Protein AF-A0A6P6JIX2-F1 (afdb_monomer)

Organism: Carassius auratus (NCBI:txid7957)

Sequence (407 aa):
MHRTVLLQDEKIAFQRCQSCCSNYHCPFCGPKVFKPTMNLHVVDNHVCNHLSLAVHHEEFLIVKCNLQCREQAHFHCCYCPNTVIRKVQIVKHLASCKKRQVPPTEPATVEPATISEPVTCEPIVPSASVATSEPVAFKESAVAEGVPLPIKSLLVPKKLRIQKKVQCGHCGITVNKKNLDVHVKRKHAGKICDVMEDRHLPSECIDPVSGIYAVEKSFYRPCSVIHVQKKTSGPHPVVTCEMDECISSVEFAAQSGFQHFECIHLKSLQFCPWPNKIPVVLDEDVLVDMIAPNVFGEQTKATCVATKAAANLAGVPLSVELTIGGPSTKKYISVYESKVSYYSRLGRVIASYDSTRNTWHCPCAKPRGSCLHQNIARWHLFQLHKQLFVSLPVDRHAQCLAQEHAC

Solvent-accessible surface area (backbone atoms only — not comparable to full-atom values): 25929 Å² total; per-residue (Å²): 129,60,92,43,54,37,50,75,83,64,79,87,80,87,61,62,38,85,89,85,48,80,26,35,65,55,94,42,39,30,65,91,79,44,70,63,36,85,52,63,68,60,50,49,56,54,50,49,52,45,62,75,68,33,46,80,53,90,66,33,33,33,26,63,33,43,37,88,91,43,96,65,56,24,33,64,49,90,86,50,94,56,72,32,65,50,72,71,57,41,55,54,44,49,64,55,50,55,63,70,67,56,73,80,81,78,79,81,86,84,89,88,83,92,87,83,86,88,82,89,88,86,86,90,88,86,85,89,83,90,81,89,84,88,86,90,88,85,88,88,86,81,89,87,89,90,86,89,85,87,78,84,86,77,91,67,87,79,73,82,74,80,74,59,66,39,62,38,80,49,72,62,52,74,33,45,57,88,46,41,63,56,47,41,48,73,75,63,54,65,66,92,66,76,68,40,94,96,52,50,42,60,41,43,66,71,32,82,90,74,19,32,28,41,27,32,71,51,96,39,56,76,23,55,64,42,55,33,32,58,25,83,74,68,99,71,60,42,80,50,59,69,48,68,71,49,44,53,47,41,55,49,32,47,77,71,70,40,85,82,64,66,49,72,67,63,53,15,50,81,72,38,60,78,78,82,73,79,83,70,80,85,61,70,68,58,52,55,66,36,36,75,78,63,78,43,54,74,70,54,50,55,52,49,53,54,50,43,52,54,23,57,74,68,74,45,70,47,49,47,79,51,93,70,47,49,59,93,56,42,48,39,27,42,26,59,32,94,65,72,41,97,72,13,74,83,37,34,36,64,26,35,40,32,68,86,75,73,43,79,49,44,87,85,43,57,93,98,49,89,38,71,58,51,52,52,44,45,52,52,42,45,74,78,41,46,74,81,72,52,75,72,88,71,72,81,75,78,78,70,79,82,75,83,85,83,129

Structure (mmCIF, N/CA/C/O backbone):
data_AF-A0A6P6JIX2-F1
#
_entry.id   AF-A0A6P6JIX2-F1
#
loop_
_atom_site.group_PDB
_atom_site.id
_atom_site.type_symbol
_atom_site.label_atom_id
_atom_site.label_alt_id
_atom_site.label_comp_id
_atom_site.label_asym_id
_atom_site.label_entity_id
_atom_site.label_seq_id
_atom_site.pdbx_PDB_ins_code
_atom_site.Cartn_x
_atom_site.Cartn_y
_atom_site.Cartn_z
_atom_site.occupancy
_atom_site.B_iso_or_equiv
_atom_site.auth_seq_id
_atom_site.auth_comp_id
_atom_site.auth_asym_id
_atom_site.auth_atom_id
_atom_site.pdbx_PDB_model_num
ATOM 1 N N . MET A 1 1 ? -2.918 20.803 35.668 1.00 73.12 1 MET A N 1
ATOM 2 C CA . MET A 1 1 ? -3.319 19.961 34.519 1.00 73.12 1 MET A CA 1
ATOM 3 C C . MET A 1 1 ? -2.300 20.155 33.398 1.00 73.12 1 MET A C 1
ATOM 5 O O . MET A 1 1 ? -1.813 21.266 33.235 1.00 73.12 1 MET A O 1
ATOM 9 N N . HIS A 1 2 ? -1.876 19.092 32.707 1.00 89.06 2 HIS A N 1
ATOM 10 C CA . HIS A 1 2 ? -0.845 19.203 31.665 1.00 89.06 2 HIS A CA 1
ATOM 11 C C . HIS A 1 2 ? -1.410 19.870 30.401 1.00 89.06 2 HIS A C 1
ATOM 13 O O . HIS A 1 2 ? -2.558 19.623 30.055 1.00 89.06 2 HIS A O 1
ATOM 19 N N . ARG A 1 3 ? -0.598 20.637 29.658 1.00 87.88 3 ARG A N 1
ATOM 20 C CA . ARG A 1 3 ? -1.028 21.433 28.483 1.00 87.88 3 ARG A CA 1
ATOM 21 C C . ARG A 1 3 ? -1.623 20.644 27.307 1.00 87.88 3 ARG A C 1
ATOM 23 O O . ARG A 1 3 ? -2.051 21.233 26.326 1.00 87.88 3 ARG A O 1
ATOM 30 N N . THR A 1 4 ? -1.563 19.316 27.351 1.00 91.50 4 THR A N 1
ATOM 31 C CA . THR A 1 4 ? -2.175 18.415 26.358 1.00 91.50 4 THR A CA 1
ATOM 32 C C . THR A 1 4 ? -3.565 17.941 26.781 1.00 91.50 4 THR A C 1
ATOM 34 O O . THR A 1 4 ? -4.173 17.162 26.057 1.00 91.50 4 THR A O 1
ATOM 37 N N . VAL A 1 5 ? -4.040 18.330 27.962 1.00 93.00 5 VAL A N 1
ATOM 38 C CA . VAL A 1 5 ? -5.405 18.099 28.434 1.00 93.00 5 VAL A CA 1
ATOM 39 C C . VAL A 1 5 ? -6.112 19.444 28.339 1.00 93.00 5 VAL A C 1
ATOM 41 O O . VAL A 1 5 ? -5.762 20.368 29.068 1.00 93.00 5 VAL A O 1
ATOM 44 N N . LEU A 1 6 ? -7.032 19.550 27.389 1.00 91.81 6 LEU A N 1
ATOM 45 C CA . LEU A 1 6 ? -7.741 20.781 27.042 1.00 91.81 6 LEU A CA 1
ATOM 46 C C . LEU A 1 6 ? -9.207 20.657 27.439 1.00 91.81 6 LEU A C 1
ATOM 48 O O . LEU A 1 6 ? -9.723 19.541 27.523 1.00 91.81 6 LEU A O 1
ATOM 52 N N . LEU A 1 7 ? -9.896 21.781 27.604 1.00 89.06 7 LEU A N 1
ATOM 53 C CA . LEU A 1 7 ? -11.361 21.777 27.642 1.00 89.06 7 LEU A CA 1
ATOM 54 C C . LEU A 1 7 ? -11.926 21.658 26.218 1.00 89.06 7 LEU A C 1
ATOM 56 O O . LEU A 1 7 ? -11.310 22.117 25.256 1.00 89.06 7 LEU A O 1
ATOM 60 N N . GLN A 1 8 ? -13.096 21.036 26.065 1.00 78.12 8 GLN A N 1
ATOM 61 C CA . GLN A 1 8 ? -13.652 20.676 24.752 1.00 78.12 8 GLN A CA 1
ATOM 62 C C . GLN A 1 8 ? -13.846 21.869 23.790 1.00 78.12 8 GLN A C 1
ATOM 64 O O . GLN A 1 8 ? -13.718 21.695 22.577 1.00 78.12 8 GLN A O 1
ATOM 69 N N . ASP A 1 9 ? -14.065 23.076 24.321 1.00 75.38 9 ASP A N 1
ATOM 70 C CA . ASP A 1 9 ? -14.236 24.319 23.551 1.00 75.38 9 ASP A CA 1
ATOM 71 C C . ASP A 1 9 ? -12.999 25.241 23.558 1.00 75.38 9 ASP A C 1
ATOM 73 O O . ASP A 1 9 ? -13.040 26.373 23.058 1.00 75.38 9 ASP A O 1
ATOM 77 N N . GLU A 1 10 ? -11.876 24.777 24.108 1.00 79.75 10 GLU A N 1
ATOM 78 C CA . GLU A 1 10 ? -10.653 25.566 24.204 1.00 79.75 10 GLU A CA 1
ATOM 79 C C . GLU A 1 10 ? -10.001 25.745 22.824 1.00 79.75 10 GLU A C 1
ATOM 81 O O . GLU A 1 10 ? -9.573 24.798 22.158 1.00 79.75 10 GLU A O 1
ATOM 86 N N . LYS A 1 11 ? -9.914 26.998 22.367 1.00 75.56 11 LYS A N 1
ATOM 87 C CA . LYS A 1 11 ? -9.266 27.330 21.095 1.00 75.56 11 LYS A CA 1
ATOM 88 C C . LYS A 1 11 ? -7.765 27.472 21.289 1.00 75.56 11 LYS A C 1
ATOM 90 O O . LYS A 1 11 ? -7.302 28.395 21.952 1.00 75.56 11 LYS A O 1
ATOM 95 N N . ILE A 1 12 ? -7.003 26.624 20.608 1.00 81.94 12 ILE A N 1
ATOM 96 C CA . ILE A 1 12 ? -5.546 26.741 20.557 1.00 81.94 12 ILE A CA 1
ATOM 97 C C . ILE A 1 12 ? -5.176 27.894 19.620 1.00 81.94 12 ILE A C 1
ATOM 99 O O . ILE A 1 12 ? -5.431 27.836 18.416 1.00 81.94 12 ILE A O 1
ATOM 103 N N . ALA A 1 13 ? -4.553 28.935 20.166 1.00 78.62 13 ALA A N 1
ATOM 104 C CA . ALA A 1 13 ? -3.960 30.014 19.387 1.00 78.62 13 ALA A CA 1
ATOM 105 C C . ALA A 1 13 ? -2.454 29.775 19.206 1.00 78.62 13 ALA A C 1
ATOM 107 O O . ALA A 1 13 ? -1.744 29.471 20.163 1.00 78.62 13 ALA A O 1
ATOM 108 N N . PHE A 1 14 ? -1.951 29.950 17.982 1.00 83.12 14 PHE A N 1
ATOM 109 C CA . PHE A 1 14 ? -0.521 29.843 17.691 1.00 83.12 14 PHE A CA 1
ATOM 110 C C . PHE A 1 14 ? 0.106 31.230 17.586 1.00 83.12 14 PHE A C 1
ATOM 112 O O . PHE A 1 14 ? -0.299 32.049 16.759 1.00 83.12 14 PHE A O 1
ATOM 119 N N . GLN A 1 15 ? 1.143 31.468 18.380 1.00 81.50 15 GLN A N 1
ATOM 120 C CA . GLN A 1 15 ? 1.987 32.653 18.279 1.00 81.50 15 GLN A CA 1
ATOM 121 C C . GLN A 1 15 ? 3.393 32.248 17.834 1.00 81.50 15 GLN A C 1
ATOM 123 O O . GLN A 1 15 ? 3.810 31.099 18.013 1.00 81.50 15 GLN A O 1
ATOM 128 N N . ARG A 1 16 ? 4.118 33.182 17.210 1.00 87.50 16 ARG A N 1
ATOM 129 C CA . ARG A 1 16 ? 5.535 32.966 16.898 1.00 87.50 16 ARG A CA 1
ATOM 130 C C . ARG A 1 16 ? 6.304 32.872 18.209 1.00 87.50 16 ARG A C 1
ATOM 132 O O . ARG A 1 16 ? 6.039 33.649 19.125 1.00 87.50 16 ARG A O 1
ATOM 139 N N . CYS A 1 17 ? 7.231 31.921 18.295 1.00 87.62 17 CYS A N 1
ATOM 140 C CA . CYS A 1 17 ? 8.119 31.835 19.444 1.00 87.62 17 CYS A CA 1
ATOM 141 C C . CYS A 1 17 ? 8.922 33.147 19.543 1.00 87.62 17 CYS A C 1
ATOM 143 O O . CYS A 1 17 ? 9.271 33.768 18.539 1.00 87.62 17 CYS A O 1
ATOM 145 N N . GLN A 1 18 ? 9.138 33.603 20.773 1.00 86.44 18 GLN A N 1
ATOM 146 C CA . GLN A 1 18 ? 9.973 34.771 21.078 1.00 86.44 18 GLN A CA 1
ATOM 147 C C . GLN A 1 18 ? 11.208 34.379 21.899 1.00 86.44 18 GLN A C 1
ATOM 149 O O . GLN A 1 18 ? 12.144 35.156 22.011 1.00 86.44 18 GLN A O 1
ATOM 154 N N . SER A 1 19 ? 11.228 33.163 22.453 1.00 82.19 19 SER A N 1
ATOM 155 C CA . SER A 1 19 ? 12.271 32.682 23.365 1.00 82.19 19 SER A CA 1
ATOM 156 C C . SER A 1 19 ? 13.325 31.788 22.709 1.00 82.19 19 SER A C 1
ATOM 158 O O . SER A 1 19 ? 14.386 31.576 23.279 1.00 82.19 19 SER A O 1
ATOM 160 N N . CYS A 1 20 ? 13.034 31.224 21.539 1.00 85.00 20 CYS A N 1
ATOM 161 C CA . CYS A 1 20 ? 13.810 30.135 20.948 1.00 85.00 20 CYS A CA 1
ATOM 162 C C . CYS A 1 20 ? 14.139 30.362 19.468 1.00 85.00 20 CYS A C 1
ATOM 164 O O . CYS A 1 20 ? 15.255 30.113 19.026 1.00 85.00 20 CYS A O 1
ATOM 166 N N . CYS A 1 21 ? 13.160 30.824 18.693 1.00 83.69 21 CYS A N 1
ATOM 167 C CA . CYS A 1 21 ? 13.290 31.265 17.307 1.00 83.69 21 CYS A CA 1
ATOM 168 C C . CYS A 1 21 ? 12.019 32.024 16.912 1.00 83.69 21 CYS A C 1
ATOM 170 O O . CYS A 1 21 ? 11.010 31.885 17.584 1.00 83.69 21 CYS A O 1
ATOM 172 N N . SER A 1 22 ? 12.010 32.747 15.793 1.00 88.06 22 SER A N 1
ATOM 173 C CA . SER A 1 22 ? 10.827 33.500 15.328 1.00 88.06 22 SER A CA 1
ATOM 174 C C . SER A 1 22 ? 9.778 32.644 14.586 1.00 88.06 22 SER A C 1
ATOM 176 O O . SER A 1 22 ? 8.983 33.170 13.802 1.00 88.06 22 SER A O 1
ATOM 178 N N . ASN A 1 23 ? 9.780 31.322 14.797 1.00 90.75 23 ASN A N 1
ATOM 179 C CA . ASN A 1 23 ? 8.931 30.347 14.099 1.00 90.75 23 ASN A CA 1
ATOM 180 C C . ASN A 1 23 ? 7.737 29.894 14.956 1.00 90.75 23 ASN A C 1
ATOM 182 O O . ASN A 1 23 ? 7.706 30.091 16.168 1.00 90.75 23 ASN A O 1
ATOM 186 N N . TYR A 1 24 ? 6.748 29.250 14.336 1.00 90.94 24 TYR A N 1
ATOM 187 C CA . TYR A 1 24 ? 5.628 28.608 15.024 1.00 90.94 24 TYR A CA 1
ATOM 188 C C . TYR A 1 24 ? 5.996 27.192 15.480 1.00 90.94 24 TYR A C 1
ATOM 190 O O . TYR A 1 24 ? 6.530 26.390 14.707 1.00 90.94 24 TYR A O 1
ATOM 198 N N . HIS A 1 25 ? 5.660 26.880 16.732 1.00 90.69 25 HIS A N 1
ATOM 199 C CA . HIS A 1 25 ? 5.879 25.575 17.354 1.00 90.69 25 HIS A CA 1
ATOM 200 C C . HIS A 1 25 ? 4.562 24.825 17.525 1.00 90.69 25 HIS A C 1
ATOM 202 O O . HIS A 1 25 ? 3.518 25.424 17.776 1.00 90.69 25 HIS A O 1
ATOM 208 N N . CYS A 1 26 ? 4.630 23.498 17.459 1.00 92.31 26 CYS A N 1
ATOM 209 C CA . CYS A 1 26 ? 3.527 22.665 17.912 1.00 92.31 26 CYS A CA 1
ATOM 210 C C . CYS A 1 26 ? 3.518 22.626 19.453 1.00 92.31 26 CYS A C 1
ATOM 212 O O . CYS A 1 26 ? 4.538 22.273 20.051 1.00 92.31 26 CYS A O 1
ATOM 214 N N . PRO A 1 27 ? 2.388 22.916 20.121 1.00 91.44 27 PRO A N 1
ATOM 215 C CA . PRO A 1 27 ? 2.295 22.845 21.578 1.00 91.44 27 PRO A CA 1
ATOM 216 C C . PRO A 1 27 ? 2.356 21.405 22.109 1.00 91.44 27 PRO A C 1
ATOM 218 O O . PRO A 1 27 ? 2.589 21.203 23.296 1.00 91.44 27 PRO A O 1
ATOM 221 N N . PHE A 1 28 ? 2.204 20.379 21.274 1.00 94.06 28 PHE A N 1
ATOM 222 C CA . PHE A 1 28 ? 2.148 18.980 21.723 1.00 94.06 28 PHE A CA 1
ATOM 223 C C . PHE A 1 28 ? 3.382 18.159 21.347 1.00 94.06 28 PHE A C 1
ATOM 225 O O . PHE A 1 28 ? 3.525 17.035 21.819 1.00 94.06 28 PHE A O 1
ATOM 232 N N . CYS A 1 29 ? 4.297 18.719 20.551 1.00 93.56 29 CYS A N 1
ATOM 233 C CA . CYS A 1 29 ? 5.489 18.034 20.055 1.00 93.56 29 CYS A CA 1
ATOM 234 C C . CYS A 1 29 ? 6.771 18.774 20.421 1.00 93.56 29 CYS A C 1
ATOM 236 O O . CYS A 1 29 ? 6.843 19.999 20.347 1.00 93.56 29 CYS A O 1
ATOM 238 N N . GLY A 1 30 ? 7.816 18.017 20.753 1.00 89.00 30 GLY A N 1
ATOM 239 C CA . GLY A 1 30 ? 9.173 18.544 20.794 1.00 89.00 30 GLY A CA 1
ATOM 240 C C . GLY A 1 30 ? 9.742 18.784 19.383 1.00 89.00 30 GLY A C 1
ATOM 241 O O . GLY A 1 30 ? 9.244 18.204 18.411 1.00 89.00 30 GLY A O 1
ATOM 242 N N . PRO A 1 31 ? 10.842 19.554 19.260 1.00 86.50 31 PRO A N 1
ATOM 243 C CA . PRO A 1 31 ? 11.488 19.852 17.974 1.00 86.50 31 PRO A CA 1
ATOM 244 C C . PRO A 1 31 ? 11.940 18.615 17.182 1.00 86.50 31 PRO A C 1
ATOM 246 O O . PRO A 1 31 ? 12.059 18.674 15.960 1.00 86.50 31 PRO A O 1
ATOM 249 N N . LYS A 1 32 ? 12.176 17.486 17.870 1.00 86.38 32 LYS A N 1
ATOM 250 C CA . LYS A 1 32 ? 12.525 16.195 17.251 1.00 86.38 32 LYS A CA 1
ATOM 251 C C . LYS A 1 32 ? 11.368 15.589 16.446 1.00 86.38 32 LYS A C 1
ATOM 253 O O . LYS A 1 32 ? 11.616 14.914 15.456 1.00 86.38 32 LYS A O 1
ATOM 258 N N . VAL A 1 33 ? 10.124 15.827 16.867 1.00 87.31 33 VAL A N 1
ATOM 259 C CA . VAL A 1 33 ? 8.916 15.267 16.233 1.00 87.31 33 VAL A CA 1
ATOM 260 C C . VAL A 1 33 ? 8.322 16.246 15.225 1.00 87.31 33 VAL A C 1
ATOM 262 O O . VAL A 1 33 ? 7.890 15.845 14.148 1.00 87.31 33 VAL A O 1
ATOM 265 N N . PHE A 1 34 ? 8.325 17.539 15.548 1.00 90.25 34 PHE A N 1
ATOM 266 C CA . PHE A 1 34 ? 7.861 18.585 14.644 1.00 90.25 34 PHE A CA 1
ATOM 267 C C . PHE A 1 34 ? 8.848 19.749 14.642 1.00 90.25 34 PHE A C 1
ATOM 269 O O . PHE A 1 34 ? 9.019 20.432 15.654 1.00 90.25 34 PHE A O 1
ATOM 276 N N . LYS A 1 35 ? 9.488 19.986 13.493 1.00 90.62 35 LYS A N 1
ATOM 277 C CA . LYS A 1 35 ? 10.414 21.109 13.323 1.00 90.62 35 LYS A CA 1
ATOM 278 C C . LYS A 1 35 ? 9.625 22.427 13.261 1.00 90.62 35 LYS A C 1
ATOM 280 O O . LYS A 1 35 ? 8.693 22.516 12.461 1.00 90.62 35 LYS A O 1
ATOM 285 N N . PRO A 1 36 ? 9.989 23.448 14.056 1.00 90.62 36 PRO A N 1
ATOM 286 C CA . PRO A 1 36 ? 9.333 24.754 14.012 1.00 90.62 36 PRO A CA 1
ATOM 287 C C . PRO A 1 36 ? 9.380 25.369 12.610 1.00 90.62 36 PRO A C 1
ATOM 289 O O . PRO A 1 36 ? 10.382 25.241 11.909 1.00 90.62 36 PRO A O 1
ATOM 292 N N . THR A 1 37 ? 8.307 26.043 12.196 1.00 89.75 37 THR A N 1
ATOM 293 C CA . THR A 1 37 ? 8.158 26.564 10.825 1.00 89.75 37 THR A CA 1
ATOM 294 C C . THR A 1 37 ? 7.614 27.991 10.799 1.00 89.75 37 THR A C 1
ATOM 296 O O . THR A 1 37 ? 6.870 28.392 11.688 1.00 89.75 37 THR A O 1
ATOM 299 N N . MET A 1 38 ? 7.948 28.765 9.764 1.00 88.00 38 MET A N 1
ATOM 300 C CA . MET A 1 38 ? 7.406 30.118 9.556 1.00 88.00 38 MET A CA 1
ATOM 301 C C . MET A 1 38 ? 5.927 30.109 9.130 1.00 88.00 38 MET A C 1
ATOM 303 O O . MET A 1 38 ? 5.236 31.118 9.266 1.00 88.00 38 MET A O 1
ATOM 307 N N . ASN A 1 39 ? 5.434 28.981 8.606 1.00 87.12 39 ASN A N 1
ATOM 308 C CA . ASN A 1 39 ? 4.112 28.880 7.994 1.00 87.12 39 ASN A CA 1
ATOM 309 C C . ASN A 1 39 ? 3.050 28.414 8.997 1.00 87.12 39 ASN A C 1
ATOM 311 O O . ASN A 1 39 ? 2.961 27.226 9.313 1.00 87.12 39 ASN A O 1
ATOM 315 N N . LEU A 1 40 ? 2.178 29.333 9.421 1.00 84.56 40 LEU A N 1
ATOM 316 C CA . LEU A 1 40 ? 1.095 29.057 10.374 1.00 84.56 40 LEU A CA 1
ATOM 317 C C . LEU A 1 40 ? 0.176 27.904 9.928 1.00 84.56 40 LEU A C 1
ATOM 319 O O . LEU A 1 40 ? -0.141 27.033 10.729 1.00 84.56 40 LEU A O 1
ATOM 323 N N . HIS A 1 41 ? -0.195 27.844 8.643 1.00 83.62 41 HIS A N 1
ATOM 324 C CA . HIS A 1 41 ? -1.075 26.793 8.107 1.00 83.62 41 HIS A CA 1
ATOM 325 C C . HIS A 1 41 ? -0.484 25.378 8.240 1.00 83.62 41 HIS A C 1
ATOM 327 O O . HIS A 1 41 ? -1.218 24.402 8.365 1.00 83.62 41 HIS A O 1
ATOM 333 N N . VAL A 1 42 ? 0.846 25.247 8.211 1.00 85.38 42 VAL A N 1
ATOM 334 C CA . VAL A 1 42 ? 1.515 23.946 8.365 1.00 85.38 42 VAL A CA 1
ATOM 335 C C . VAL A 1 42 ? 1.400 23.460 9.809 1.00 85.38 42 VAL A C 1
ATOM 337 O O . VAL A 1 42 ? 1.115 22.283 10.031 1.00 85.38 42 VAL A O 1
ATOM 340 N N . VAL A 1 43 ? 1.568 24.363 10.781 1.00 88.56 43 VAL A N 1
ATOM 341 C CA . VAL A 1 43 ? 1.364 24.050 12.205 1.00 88.56 43 VAL A CA 1
ATOM 342 C C . VAL A 1 43 ? -0.102 23.751 12.489 1.00 88.56 43 VAL A C 1
ATOM 344 O O . VAL A 1 43 ? -0.386 22.763 13.156 1.00 88.56 43 VAL A O 1
ATOM 347 N N . ASP A 1 44 ? -1.019 24.539 11.928 1.00 86.06 44 ASP A N 1
ATOM 348 C CA . ASP A 1 44 ? -2.463 24.346 12.079 1.00 86.06 44 ASP A CA 1
ATOM 349 C C . ASP A 1 44 ? -2.887 22.954 11.592 1.00 86.06 44 ASP A C 1
ATOM 351 O O . ASP A 1 44 ? -3.442 22.172 12.357 1.00 86.06 44 ASP A O 1
ATOM 355 N N . ASN A 1 45 ? -2.495 22.565 10.373 1.00 86.25 45 ASN A N 1
ATOM 356 C CA . ASN A 1 45 ? -2.798 21.235 9.836 1.00 86.25 45 ASN A CA 1
ATOM 357 C C . ASN A 1 45 ? -2.172 20.101 10.672 1.00 86.25 45 ASN A C 1
ATOM 359 O O . ASN A 1 45 ? -2.798 19.065 10.893 1.00 86.25 45 ASN A O 1
ATOM 363 N N . HIS A 1 46 ? -0.945 20.292 11.170 1.00 89.81 46 HIS A N 1
ATOM 364 C CA . HIS A 1 46 ? -0.298 19.323 12.057 1.00 89.81 46 HIS A CA 1
ATOM 365 C C . HIS A 1 46 ? -1.046 19.169 13.389 1.00 89.81 46 HIS A C 1
ATOM 367 O O . HIS A 1 46 ? -1.243 18.051 13.865 1.00 89.81 46 HIS A O 1
ATOM 373 N N . VAL A 1 47 ? -1.482 20.275 13.992 1.00 90.88 47 VAL A N 1
ATOM 374 C CA . VAL A 1 47 ? -2.227 20.258 15.254 1.00 90.88 47 VAL A CA 1
ATOM 375 C C . VAL A 1 47 ? -3.645 19.731 15.056 1.00 90.88 47 VAL A C 1
ATOM 377 O O . VAL A 1 47 ? -4.109 18.959 15.890 1.00 90.88 47 VAL A O 1
ATOM 380 N N . CYS A 1 48 ? -4.301 20.018 13.930 1.00 88.25 48 CYS A N 1
ATOM 381 C CA . CYS A 1 48 ? -5.575 19.392 13.578 1.00 88.25 48 CYS A CA 1
ATOM 382 C C . CYS A 1 48 ? -5.481 17.861 13.582 1.00 88.25 48 CYS A C 1
ATOM 384 O O . CYS A 1 48 ? -6.396 17.207 14.079 1.00 88.25 48 CYS A O 1
ATOM 386 N N . ASN A 1 49 ? -4.367 17.284 13.119 1.00 87.00 49 ASN A N 1
ATOM 387 C CA . ASN A 1 49 ? -4.162 15.837 13.197 1.00 87.00 49 ASN A CA 1
ATOM 388 C C . ASN A 1 49 ? -4.100 15.349 14.653 1.00 87.00 49 ASN A C 1
ATOM 390 O O . ASN A 1 49 ? -4.751 14.360 14.987 1.00 87.00 49 ASN A O 1
ATOM 394 N N . HIS A 1 50 ? -3.396 16.059 15.543 1.00 91.12 50 HIS A N 1
ATOM 395 C CA . HIS A 1 50 ? -3.389 15.739 16.979 1.00 91.12 50 HIS A CA 1
ATOM 396 C C . HIS A 1 50 ? -4.789 15.763 17.588 1.00 91.12 50 HIS A C 1
ATOM 398 O O . HIS A 1 50 ? -5.161 14.829 18.295 1.00 91.12 50 HIS A O 1
ATOM 404 N N . LEU A 1 51 ? -5.568 16.804 17.283 1.00 90.12 51 LEU A N 1
ATOM 405 C CA . LEU A 1 51 ? -6.934 16.959 17.781 1.00 90.12 51 LEU A CA 1
ATOM 406 C C . LEU A 1 51 ? -7.860 15.866 17.238 1.00 90.12 51 LEU A C 1
ATOM 408 O O . LEU A 1 51 ? -8.633 15.296 17.998 1.00 90.12 51 LEU A O 1
ATOM 412 N N . SER A 1 52 ? -7.734 15.505 15.957 1.00 89.69 52 SER A N 1
ATOM 413 C CA . SER A 1 52 ? -8.538 14.435 15.347 1.00 89.69 52 SER A CA 1
ATOM 414 C C . SER A 1 52 ? -8.296 13.058 15.976 1.00 89.69 52 SER A C 1
ATOM 416 O O . SER A 1 52 ? -9.174 12.198 15.955 1.00 89.69 52 SER A O 1
ATOM 418 N N . LEU A 1 53 ? -7.109 12.849 16.556 1.00 89.00 53 LEU A N 1
ATOM 419 C CA . LEU A 1 53 ? -6.705 11.591 17.181 1.00 89.00 53 LEU A CA 1
ATOM 420 C C . LEU A 1 53 ? -6.838 11.601 18.709 1.00 89.00 53 LEU A C 1
ATOM 422 O O . LEU A 1 53 ? -6.625 10.554 19.338 1.00 89.00 53 LEU A O 1
ATOM 426 N N . ALA A 1 54 ? -7.191 12.742 19.303 1.00 92.94 54 ALA A N 1
ATOM 427 C CA . ALA A 1 54 ? -7.306 12.921 20.742 1.00 92.94 54 ALA A CA 1
ATOM 428 C C . ALA A 1 54 ? -8.365 11.992 21.367 1.00 92.94 54 ALA A C 1
ATOM 430 O O . ALA A 1 54 ? -9.204 11.379 20.694 1.00 92.94 54 ALA A O 1
ATOM 431 N N . VAL A 1 55 ? -8.274 11.822 22.683 1.00 94.69 55 VAL A N 1
ATOM 432 C CA . VAL A 1 55 ? -9.256 11.090 23.484 1.00 94.69 55 VAL A CA 1
ATOM 433 C C . VAL A 1 55 ? -10.236 12.102 24.055 1.00 94.69 55 VAL A C 1
ATOM 435 O O . VAL A 1 55 ? -9.838 12.977 24.817 1.00 94.69 55 VAL A O 1
ATOM 438 N N . HIS A 1 56 ? -11.508 11.966 23.698 1.00 93.25 56 HIS A N 1
ATOM 439 C CA . HIS A 1 56 ? -12.584 12.713 24.337 1.00 93.25 56 HIS A CA 1
ATOM 440 C C . HIS A 1 56 ? -12.989 11.999 25.627 1.00 93.25 56 HIS A C 1
ATOM 442 O O . HIS A 1 56 ? -13.252 10.793 25.610 1.00 93.25 56 HIS A O 1
ATOM 448 N N . HIS A 1 57 ? -13.023 12.733 26.734 1.00 92.19 57 HIS A N 1
ATOM 449 C CA . HIS A 1 57 ? -13.490 12.234 28.018 1.00 92.19 57 HIS A CA 1
ATOM 450 C C . HIS A 1 57 ? -14.206 13.351 28.774 1.00 92.19 57 HIS A C 1
ATOM 452 O O . HIS A 1 57 ? -13.561 14.229 29.339 1.00 92.19 57 HIS A O 1
ATOM 458 N N . GLU A 1 58 ? -15.538 13.287 28.785 1.00 88.50 58 GLU A N 1
ATOM 459 C CA . GLU A 1 58 ? -16.395 14.301 29.412 1.00 88.50 58 GLU A CA 1
ATOM 460 C C . GLU A 1 58 ? -16.108 15.685 28.821 1.00 88.50 58 GLU A C 1
ATOM 462 O O . GLU A 1 58 ? -16.129 15.837 27.602 1.00 88.50 58 GLU A O 1
ATOM 467 N N . GLU A 1 59 ? -15.809 16.669 29.662 1.00 90.75 59 GLU A N 1
ATOM 468 C CA . GLU A 1 59 ? -15.435 18.028 29.263 1.00 90.75 59 GLU A CA 1
ATOM 469 C C . GLU A 1 59 ? -13.978 18.157 28.784 1.00 90.75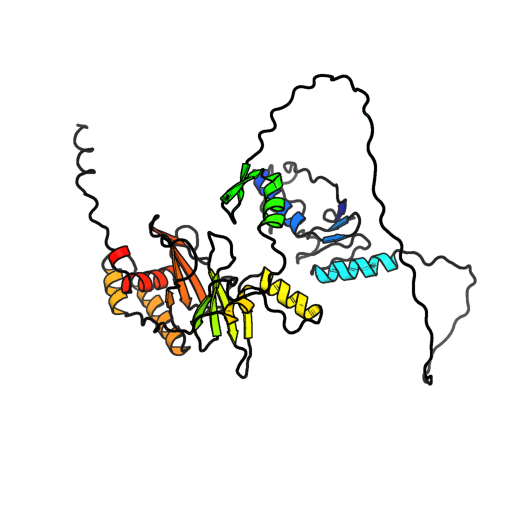 59 GLU A C 1
ATOM 471 O O . GLU A 1 59 ? -13.570 19.225 28.321 1.00 90.75 59 GLU A O 1
ATOM 476 N N . PHE A 1 60 ? -13.192 17.076 28.862 1.00 93.00 60 PHE A N 1
ATOM 477 C CA . PHE A 1 60 ? -11.776 17.073 28.515 1.00 93.00 60 PHE A CA 1
ATOM 478 C C . PHE A 1 60 ? -11.493 16.481 27.133 1.00 93.00 60 PHE A C 1
ATOM 480 O O . PHE A 1 60 ? -12.000 15.429 26.728 1.00 93.00 60 PHE A O 1
ATOM 487 N N . LEU A 1 61 ? -10.558 17.124 26.443 1.00 93.62 61 LEU A N 1
ATOM 488 C CA . LEU A 1 61 ? -9.905 16.648 25.238 1.00 93.62 61 LEU A CA 1
ATOM 489 C C . LEU A 1 61 ? -8.439 16.331 25.551 1.00 93.62 61 LEU A C 1
ATOM 491 O O . LEU A 1 61 ? -7.613 17.221 25.752 1.00 93.62 61 LEU A O 1
ATOM 495 N N . ILE A 1 62 ? -8.101 15.044 25.585 1.00 95.38 62 ILE A N 1
ATOM 496 C CA . ILE A 1 62 ? -6.771 14.560 25.959 1.00 95.38 62 ILE A CA 1
ATOM 497 C C . ILE A 1 62 ? -5.973 14.246 24.692 1.00 95.38 62 ILE A C 1
ATOM 499 O O . ILE A 1 62 ? -6.161 13.223 24.025 1.00 95.38 62 ILE A O 1
ATOM 503 N N . VAL A 1 63 ? -5.054 15.145 24.364 1.00 95.69 63 VAL A N 1
ATOM 504 C CA . VAL A 1 63 ? -4.187 15.093 23.188 1.00 95.69 63 VAL A CA 1
ATOM 505 C C . VAL A 1 63 ? -2.932 14.262 23.469 1.00 95.69 63 VAL A C 1
ATOM 507 O O . VAL A 1 63 ? -2.397 14.257 24.581 1.00 95.69 63 VAL A O 1
ATOM 510 N N . LYS A 1 64 ? -2.429 13.556 22.448 1.00 94.62 64 LYS A N 1
ATOM 511 C CA . LYS A 1 64 ? -1.198 12.766 22.561 1.00 94.62 64 LYS A CA 1
ATOM 512 C C . LYS A 1 64 ? 0.026 13.679 22.701 1.00 94.62 64 LYS A C 1
ATOM 514 O O . LYS A 1 64 ? 0.372 14.437 21.798 1.00 94.62 64 LYS A O 1
ATOM 519 N N . CYS A 1 65 ? 0.712 13.557 23.824 1.00 95.44 65 CYS A N 1
ATOM 520 C CA . CYS A 1 65 ? 1.931 14.270 24.151 1.00 95.44 65 CYS A CA 1
ATOM 521 C C . CYS A 1 65 ? 3.154 13.629 23.484 1.00 95.44 65 CYS A C 1
ATOM 523 O O . CYS A 1 65 ? 3.394 12.429 23.609 1.00 95.44 65 CYS A O 1
ATOM 525 N N . ASN A 1 66 ? 3.949 14.451 22.803 1.00 93.88 66 ASN A N 1
ATOM 526 C CA . ASN A 1 66 ? 5.254 14.122 22.228 1.00 93.88 66 ASN A CA 1
ATOM 527 C C . ASN A 1 66 ? 6.326 15.104 22.746 1.00 93.88 66 ASN A C 1
ATOM 529 O O . ASN A 1 66 ? 7.244 15.496 22.019 1.00 93.88 66 ASN A O 1
ATOM 533 N N . LEU A 1 67 ? 6.147 15.584 23.977 1.00 92.38 67 LEU A N 1
ATOM 534 C CA . LEU A 1 67 ? 7.064 16.487 24.670 1.00 92.38 67 LEU A CA 1
ATOM 535 C C . LEU A 1 67 ? 8.058 15.704 25.521 1.00 92.38 67 LEU A C 1
ATOM 537 O O . LEU A 1 67 ? 7.949 14.495 25.671 1.00 92.38 67 LEU A O 1
ATOM 541 N N . GLN A 1 68 ? 9.011 16.418 26.117 1.00 88.69 68 GLN A N 1
ATOM 542 C CA . GLN A 1 68 ? 10.107 15.824 26.888 1.00 88.69 68 GLN A CA 1
ATOM 543 C C . GLN A 1 68 ? 9.695 15.322 28.282 1.00 88.69 68 GLN A C 1
ATOM 545 O O . GLN A 1 68 ? 10.548 14.894 29.046 1.00 88.69 68 GLN A O 1
ATOM 550 N N . CYS A 1 69 ? 8.404 15.341 28.628 1.00 90.88 69 CYS A N 1
ATOM 551 C CA . CYS A 1 69 ? 7.914 14.762 29.881 1.00 90.88 69 CYS A CA 1
ATOM 552 C C . CYS A 1 69 ? 7.962 13.222 29.902 1.00 90.88 69 CYS A C 1
ATOM 554 O O . CYS A 1 69 ? 7.802 12.628 30.963 1.00 90.88 69 CYS A O 1
ATOM 556 N N . ARG A 1 70 ? 8.189 12.570 28.751 1.00 89.81 70 ARG A N 1
ATOM 557 C CA . ARG A 1 70 ? 8.523 11.141 28.633 1.00 89.81 70 ARG A CA 1
ATOM 558 C C . ARG A 1 70 ? 9.176 10.881 27.275 1.00 89.81 70 ARG A C 1
ATOM 560 O O . ARG A 1 70 ? 8.843 11.555 26.307 1.00 89.81 70 ARG A O 1
ATOM 567 N N . GLU A 1 71 ? 10.034 9.869 27.175 1.00 86.75 71 GLU A N 1
ATOM 568 C CA . GLU A 1 71 ? 10.682 9.509 25.901 1.00 86.75 71 GLU A CA 1
ATOM 569 C C . GLU A 1 71 ? 9.691 9.030 24.830 1.00 86.75 71 GLU A C 1
ATOM 571 O O . GLU A 1 71 ? 9.789 9.410 23.665 1.00 86.75 71 GLU A O 1
ATOM 576 N N . GLN A 1 72 ? 8.718 8.204 25.224 1.00 91.31 72 GLN A N 1
ATOM 577 C CA . GLN A 1 72 ? 7.686 7.691 24.324 1.00 91.31 72 GLN A CA 1
ATOM 578 C C . GLN A 1 72 ? 6.450 8.587 24.320 1.00 91.31 72 GLN A C 1
ATOM 580 O O . GLN A 1 72 ? 6.036 9.107 25.357 1.00 91.31 72 GLN A O 1
ATOM 585 N N . ALA A 1 73 ? 5.807 8.703 23.158 1.00 92.81 73 ALA A N 1
ATOM 586 C CA . ALA A 1 73 ? 4.572 9.459 22.999 1.00 92.81 73 ALA A CA 1
ATOM 587 C C . ALA A 1 73 ? 3.432 8.873 23.853 1.00 92.81 73 ALA A C 1
ATOM 589 O O . ALA A 1 73 ? 3.154 7.676 23.782 1.00 92.81 73 ALA A O 1
ATOM 590 N N . HIS A 1 74 ? 2.749 9.711 24.628 1.00 96.56 74 HIS A N 1
ATOM 591 C CA . HIS A 1 74 ? 1.844 9.274 25.697 1.00 96.56 74 HIS A CA 1
ATOM 592 C C . HIS A 1 74 ? 0.651 10.217 25.883 1.00 96.56 74 HIS A C 1
ATOM 594 O O . HIS A 1 74 ? 0.576 11.280 25.283 1.00 96.56 74 HIS A O 1
ATOM 600 N N . PHE A 1 75 ? -0.293 9.823 26.727 1.00 97.19 75 PHE A N 1
ATOM 601 C CA . PHE A 1 75 ? -1.449 10.601 27.152 1.00 97.19 75 PHE A CA 1
ATOM 602 C C . PHE A 1 75 ? -1.335 10.902 28.644 1.00 97.19 75 PHE A C 1
ATOM 604 O O . PHE A 1 75 ? -0.878 10.053 29.410 1.00 97.19 75 PHE A O 1
ATOM 611 N N . HIS A 1 76 ? -1.764 12.091 29.055 1.00 96.56 76 HIS A N 1
ATOM 612 C CA . HIS A 1 76 ? -1.851 12.468 30.464 1.00 96.56 76 HIS A CA 1
ATOM 613 C C . HIS A 1 76 ? -3.264 12.212 30.981 1.00 96.56 76 HIS A C 1
ATOM 615 O O . HIS A 1 76 ? -4.235 12.492 30.280 1.00 96.56 76 HIS A O 1
ATOM 621 N N . CYS A 1 77 ? -3.381 11.703 32.203 1.00 94.56 77 CYS A N 1
ATOM 622 C CA . CYS A 1 77 ? -4.666 11.663 32.886 1.00 94.56 77 CYS A CA 1
ATOM 623 C C . CYS A 1 77 ? -5.072 13.077 33.337 1.00 94.56 77 CYS A C 1
ATOM 625 O O . CYS A 1 77 ? -4.229 13.856 33.780 1.00 94.56 77 CYS A O 1
ATOM 627 N N . CYS A 1 78 ? -6.359 13.414 33.234 1.00 93.31 78 CYS A N 1
ATOM 628 C CA . CYS A 1 78 ? -6.896 14.669 33.770 1.00 93.31 78 CYS A CA 1
ATOM 629 C C . CYS A 1 78 ? -7.072 14.639 35.299 1.00 93.31 78 CYS A C 1
ATOM 631 O O . CYS A 1 78 ? -7.099 15.695 35.922 1.00 93.31 78 CYS A O 1
ATOM 633 N N . TYR A 1 79 ? -7.124 13.447 35.900 1.00 93.31 79 TYR A N 1
ATOM 634 C CA . TYR A 1 79 ? -7.398 13.243 37.325 1.00 93.31 79 TYR A CA 1
ATOM 635 C C . TYR A 1 79 ? -6.143 12.947 38.162 1.00 93.31 79 TYR A C 1
ATOM 637 O O . TYR A 1 79 ? -6.145 13.114 39.374 1.00 93.31 79 TYR A O 1
ATOM 645 N N . CYS A 1 80 ? -5.043 12.487 37.567 1.00 92.81 80 CYS A N 1
ATOM 646 C CA . CYS A 1 80 ? -3.843 12.128 38.329 1.00 92.81 80 CYS A CA 1
ATOM 647 C C . CYS A 1 80 ? -2.564 12.392 37.514 1.00 92.81 80 CYS A C 1
ATOM 649 O O . CYS A 1 80 ? -2.651 12.611 36.304 1.00 92.81 80 CYS A O 1
ATOM 651 N N . PRO A 1 81 ? -1.362 12.358 38.123 1.00 91.19 81 PRO A N 1
ATOM 652 C CA . PRO A 1 81 ? -0.118 12.659 37.410 1.00 91.19 81 PRO A CA 1
ATOM 653 C C . PRO A 1 81 ? 0.332 11.547 36.444 1.00 91.19 81 PRO A C 1
ATOM 655 O O . PRO A 1 81 ? 1.335 11.708 35.748 1.00 91.19 81 PRO A O 1
ATOM 658 N N . ASN A 1 82 ? -0.386 10.420 36.377 1.00 92.12 82 ASN A N 1
ATOM 659 C CA . ASN A 1 82 ? 0.015 9.285 35.554 1.00 92.12 82 ASN A CA 1
ATOM 660 C C . ASN A 1 82 ? -0.061 9.586 34.055 1.00 92.12 82 ASN A C 1
ATOM 662 O O . ASN A 1 82 ? -0.969 10.257 33.552 1.00 92.12 82 ASN A O 1
ATOM 666 N N . THR A 1 83 ? 0.887 8.993 33.330 1.00 95.50 83 THR A N 1
ATOM 667 C CA . THR A 1 83 ? 0.930 9.010 31.870 1.00 95.50 83 THR A CA 1
ATOM 668 C C . THR A 1 83 ? 0.793 7.605 31.307 1.00 95.50 83 THR A C 1
ATOM 670 O O . THR A 1 83 ? 1.350 6.640 31.833 1.00 95.50 83 THR A O 1
ATOM 673 N N . VAL A 1 84 ? 0.067 7.485 30.200 1.00 94.94 84 VAL A N 1
ATOM 674 C CA . VAL A 1 84 ? -0.261 6.202 29.578 1.00 94.94 84 VAL A CA 1
ATOM 675 C C . VAL A 1 84 ? 0.059 6.257 28.091 1.00 94.94 84 VAL A C 1
ATOM 677 O O . VAL A 1 84 ? -0.363 7.169 27.394 1.00 94.94 84 VAL A O 1
ATOM 680 N N . ILE A 1 85 ? 0.805 5.281 27.580 1.00 92.88 85 ILE A N 1
ATOM 681 C CA . ILE A 1 85 ? 1.304 5.304 26.195 1.00 92.88 85 ILE A CA 1
ATOM 682 C C . ILE A 1 85 ? 0.198 4.955 25.184 1.00 92.88 85 ILE A C 1
ATOM 684 O O . ILE A 1 85 ? 0.093 5.570 24.120 1.00 92.88 85 ILE A O 1
ATOM 688 N N . ARG A 1 86 ? -0.653 3.972 25.506 1.00 92.00 86 ARG A N 1
ATOM 689 C CA . ARG A 1 86 ? -1.666 3.440 24.580 1.00 92.00 86 ARG A CA 1
ATOM 690 C C . ARG A 1 86 ? -3.035 4.091 24.791 1.00 92.00 86 ARG A C 1
ATOM 692 O O . ARG A 1 86 ? -3.504 4.211 25.920 1.00 92.00 86 ARG A O 1
ATOM 699 N N . LYS A 1 87 ? -3.726 4.409 23.688 1.00 91.69 87 LYS A N 1
ATOM 700 C CA . LYS A 1 87 ? -5.054 5.057 23.693 1.00 91.69 87 LYS A CA 1
ATOM 701 C C . LYS A 1 87 ? -6.108 4.248 24.468 1.00 91.69 87 LYS A C 1
ATOM 703 O O . LYS A 1 87 ? -6.833 4.791 25.289 1.00 91.69 87 LYS A O 1
ATOM 708 N N . VAL A 1 88 ? -6.147 2.931 24.267 1.00 91.44 88 VAL A N 1
ATOM 709 C CA . VAL A 1 88 ? -7.096 2.041 24.965 1.00 91.44 88 VAL A CA 1
ATOM 710 C C . VAL A 1 88 ? -6.854 2.036 26.477 1.00 91.44 88 VAL A C 1
ATOM 712 O O . VAL A 1 88 ? -7.794 2.048 27.269 1.00 91.44 88 VAL A O 1
ATOM 715 N N . GLN A 1 89 ? -5.586 2.049 26.890 1.00 93.19 89 GLN A N 1
ATOM 716 C CA . GLN A 1 89 ? -5.223 2.022 28.302 1.00 93.19 89 GLN A CA 1
ATOM 717 C C . GLN A 1 89 ? -5.564 3.338 28.999 1.00 93.19 89 GLN A C 1
ATOM 719 O O . GLN A 1 89 ? -6.014 3.291 30.138 1.00 93.19 89 GLN A O 1
ATOM 724 N N . ILE A 1 90 ? -5.402 4.495 28.338 1.00 95.25 90 ILE A N 1
ATOM 725 C CA . ILE A 1 90 ? -5.781 5.769 28.962 1.00 95.25 90 ILE A CA 1
ATOM 726 C C . ILE A 1 90 ? -7.298 5.852 29.146 1.00 95.25 90 ILE A C 1
ATOM 728 O O . ILE A 1 90 ? -7.737 6.262 30.208 1.00 95.25 90 ILE A O 1
ATOM 732 N N . VAL A 1 91 ? -8.105 5.368 28.196 1.00 94.19 91 VAL A N 1
ATOM 733 C CA . VAL A 1 91 ? -9.572 5.335 28.351 1.00 94.19 91 VAL A CA 1
ATOM 734 C C . VAL A 1 91 ? -9.986 4.466 29.545 1.00 94.19 91 VAL A C 1
ATOM 736 O O . VAL A 1 91 ? -10.762 4.910 30.390 1.00 94.19 91 VAL A O 1
ATOM 739 N N . LYS A 1 92 ? -9.416 3.256 29.672 1.00 94.12 92 LYS A N 1
ATOM 740 C CA . LYS A 1 92 ? -9.653 2.381 30.837 1.00 94.12 92 LYS A CA 1
ATOM 741 C C . LYS A 1 92 ? -9.186 3.033 32.140 1.00 94.12 92 LYS A C 1
ATOM 743 O O . LYS A 1 92 ? -9.896 2.999 33.144 1.00 94.12 92 LYS A O 1
ATOM 748 N N . HIS A 1 93 ? -8.006 3.649 32.111 1.00 95.06 93 HIS A N 1
ATOM 749 C CA . HIS A 1 93 ? -7.450 4.358 33.252 1.00 95.06 93 HIS A CA 1
ATOM 750 C C . HIS A 1 93 ? -8.381 5.485 33.703 1.00 95.06 93 HIS A C 1
ATOM 752 O O . HIS A 1 93 ? -8.739 5.496 34.872 1.00 95.06 93 HIS A O 1
ATOM 758 N N . LEU A 1 94 ? -8.831 6.362 32.801 1.00 95.25 94 LEU A N 1
ATOM 759 C CA . LEU A 1 94 ? -9.726 7.484 33.108 1.00 95.25 94 LEU A CA 1
ATOM 760 C C . LEU A 1 94 ? -11.011 7.013 33.796 1.00 95.25 94 LEU A C 1
ATOM 762 O O . LEU A 1 94 ? -11.346 7.521 34.863 1.00 95.25 94 LEU A O 1
ATOM 766 N N . ALA A 1 95 ? -11.658 5.970 33.262 1.00 92.31 95 ALA A N 1
ATOM 767 C CA . ALA A 1 95 ? -12.873 5.404 33.850 1.00 92.31 95 ALA A CA 1
ATOM 768 C C . ALA A 1 95 ? -12.662 4.897 35.290 1.00 92.31 95 ALA A C 1
ATOM 770 O O . ALA A 1 95 ? -13.514 5.094 36.154 1.00 92.31 95 ALA A O 1
ATOM 771 N N . SER A 1 96 ? -11.522 4.256 35.566 1.00 92.56 96 SER A N 1
ATOM 772 C CA . SER A 1 96 ? -11.182 3.781 36.916 1.00 92.56 96 SER A CA 1
ATOM 773 C C . SER A 1 96 ? -10.681 4.895 37.843 1.00 92.56 96 SER A C 1
ATOM 775 O O . SER A 1 96 ? -10.970 4.888 39.036 1.00 92.56 96 SER A O 1
ATOM 777 N N . CYS A 1 97 ? -9.948 5.865 37.297 1.00 93.06 97 CYS A N 1
ATOM 778 C CA . CYS A 1 97 ? -9.322 6.952 38.036 1.00 93.06 97 CYS A CA 1
ATOM 779 C C . CYS A 1 97 ? -10.370 7.954 38.514 1.00 93.06 97 CYS A C 1
ATOM 781 O O . CYS A 1 97 ? -10.288 8.407 39.650 1.00 93.06 97 CYS A O 1
ATOM 783 N N . LYS A 1 98 ? -11.397 8.222 37.697 1.00 89.31 98 LYS A N 1
ATOM 784 C CA . LYS A 1 98 ? -12.548 9.038 38.089 1.00 89.31 98 LYS A CA 1
ATOM 785 C C . LYS A 1 98 ? -13.264 8.461 39.312 1.00 89.31 98 LYS A C 1
ATOM 787 O O . LYS A 1 98 ? -13.548 9.188 40.253 1.00 89.31 98 LYS A O 1
ATOM 792 N N . LYS A 1 99 ? -13.499 7.143 39.341 1.00 87.56 99 LYS A N 1
ATOM 793 C CA . LYS A 1 99 ? -14.152 6.473 40.483 1.00 87.56 99 LYS A CA 1
ATOM 794 C C . LYS A 1 99 ? -13.365 6.619 41.787 1.00 87.56 99 LYS A C 1
ATOM 796 O O . LYS A 1 99 ? -13.966 6.675 42.846 1.00 87.56 99 LYS A O 1
ATOM 801 N N . ARG A 1 100 ? -12.034 6.706 41.701 1.00 84.56 100 ARG A N 1
ATOM 802 C CA . ARG A 1 100 ? -11.146 6.926 42.855 1.00 84.56 100 ARG A CA 1
ATOM 803 C C . ARG A 1 100 ? -11.069 8.390 43.299 1.00 84.56 100 ARG A C 1
ATOM 805 O O . ARG A 1 100 ? -10.514 8.653 44.355 1.00 84.56 100 ARG A O 1
ATOM 812 N N . GLN A 1 101 ? -11.576 9.325 42.494 1.00 75.12 101 GLN A N 1
ATOM 813 C CA . GLN A 1 101 ? -11.646 10.748 42.841 1.00 75.12 101 GLN A CA 1
ATOM 814 C C . GLN A 1 101 ? -12.916 11.124 43.600 1.00 75.12 101 GLN A C 1
ATOM 816 O O . GLN A 1 101 ? -12.980 12.226 44.133 1.00 75.12 101 GLN A O 1
ATOM 821 N N . VAL A 1 102 ? -13.917 10.241 43.651 1.00 55.75 102 VAL A N 1
ATOM 822 C CA . VAL A 1 102 ? -15.075 10.434 44.523 1.00 55.75 102 VAL A CA 1
ATOM 823 C C . VAL A 1 102 ? -14.612 10.103 45.945 1.00 55.75 102 VAL A C 1
ATOM 825 O O . VAL A 1 102 ? -14.239 8.951 46.183 1.00 55.75 102 VAL A O 1
ATOM 828 N N . PRO A 1 103 ? -14.574 11.071 46.880 1.00 52.66 103 PRO A N 1
ATOM 829 C CA . PRO A 1 103 ? -14.268 10.768 48.269 1.00 52.66 103 PRO A CA 1
ATOM 830 C C . PRO A 1 103 ? -15.331 9.798 48.799 1.00 52.66 103 PRO A C 1
ATOM 832 O O . PRO A 1 103 ? -16.512 9.980 48.482 1.00 52.66 103 PRO A O 1
ATOM 835 N N . PRO A 1 104 ? -14.969 8.791 49.607 1.00 44.78 104 PRO A N 1
ATOM 836 C CA . PRO A 1 104 ? -15.953 8.108 50.429 1.00 44.78 104 PRO A CA 1
ATOM 837 C C . PRO A 1 104 ? -16.652 9.166 51.285 1.00 44.78 104 PRO A C 1
ATOM 839 O O . PRO A 1 104 ? -15.998 9.901 52.021 1.00 44.78 104 PRO A O 1
ATOM 842 N N . THR A 1 105 ? -17.970 9.284 51.156 1.00 41.16 105 THR A N 1
ATOM 843 C CA . THR A 1 105 ? -18.777 9.994 52.146 1.00 41.16 105 THR A CA 1
ATOM 844 C C . THR A 1 105 ? -18.569 9.275 53.478 1.00 41.16 105 THR A C 1
ATOM 846 O O . THR A 1 105 ? -18.870 8.087 53.586 1.00 41.16 105 THR A O 1
ATOM 849 N N . GLU A 1 106 ? -17.968 9.970 54.443 1.00 43.62 106 GLU A N 1
ATOM 850 C CA . GLU A 1 106 ? -17.727 9.473 55.799 1.00 43.62 106 GLU A CA 1
ATOM 851 C C . GLU A 1 106 ? -19.024 8.971 56.451 1.00 43.62 106 GLU A C 1
ATOM 853 O O . GLU A 1 106 ? -20.097 9.554 56.265 1.00 43.62 106 GLU A O 1
ATOM 858 N N . PRO A 1 107 ? -18.905 7.956 57.315 1.00 42.91 107 PRO A N 1
ATOM 859 C CA . PRO A 1 107 ? -19.407 8.117 58.670 1.00 42.91 107 PRO A CA 1
ATOM 860 C C . PRO A 1 107 ? -18.251 8.170 59.672 1.00 42.91 107 PRO A C 1
ATOM 862 O O . PRO A 1 107 ? -17.262 7.450 59.559 1.00 42.91 107 PRO A O 1
ATOM 865 N N . ALA A 1 108 ? -18.434 9.058 60.643 1.00 37.59 108 ALA A N 1
ATOM 866 C CA . ALA A 1 108 ? -17.539 9.436 61.724 1.00 37.59 108 ALA A CA 1
ATOM 867 C C . ALA A 1 108 ? -16.822 8.278 62.459 1.00 37.59 108 ALA A C 1
ATOM 869 O O . ALA A 1 108 ? -17.445 7.296 62.852 1.00 37.59 108 ALA A O 1
ATOM 870 N N . THR A 1 109 ? -15.514 8.487 62.667 1.00 36.44 109 THR A N 1
ATOM 871 C CA . THR A 1 109 ? -14.767 8.467 63.950 1.00 36.44 109 THR A CA 1
ATOM 872 C C . THR A 1 109 ? -15.130 7.370 64.965 1.00 36.44 109 THR A C 1
ATOM 874 O O . THR A 1 109 ? -16.238 7.388 65.483 1.00 36.44 109 THR A O 1
ATOM 877 N N . VAL A 1 110 ? -14.198 6.476 65.353 1.00 37.47 110 VAL A N 1
ATOM 878 C CA . VAL A 1 110 ? -13.177 6.629 66.429 1.00 37.47 110 VAL A CA 1
ATOM 879 C C . VAL A 1 110 ? -12.076 5.542 66.278 1.00 37.47 110 VAL A C 1
ATOM 881 O O . VAL A 1 110 ? -12.377 4.390 65.979 1.00 37.47 110 VAL A O 1
ATOM 884 N N . GLU 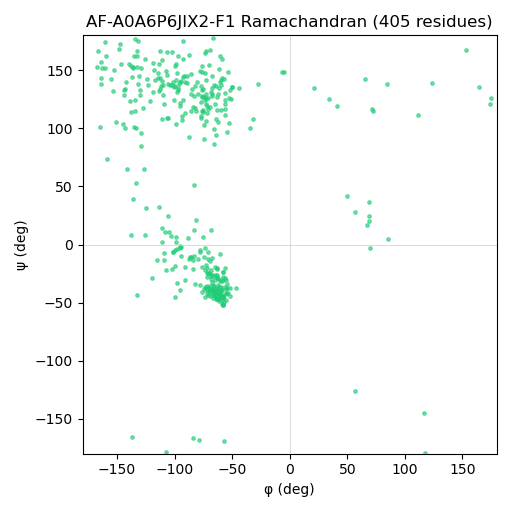A 1 111 ? -10.805 5.926 66.459 1.00 42.69 111 GLU A N 1
ATOM 885 C CA . GLU A 1 111 ? -9.574 5.095 66.535 1.00 42.69 111 GLU A CA 1
ATOM 886 C C . GLU A 1 111 ? -9.376 4.410 67.934 1.00 42.69 111 GLU A C 1
ATOM 888 O O . GLU A 1 111 ? -10.234 4.570 68.798 1.00 42.69 111 GLU A O 1
ATOM 893 N N . PRO A 1 112 ? -8.209 3.809 68.296 1.00 50.06 112 PRO A N 1
ATOM 894 C CA . PRO A 1 112 ? -7.545 2.616 67.735 1.00 50.06 112 PRO A CA 1
ATOM 895 C C . PRO A 1 112 ? -7.066 1.609 68.826 1.00 50.06 112 PRO A C 1
ATOM 897 O O . PRO A 1 112 ? -6.829 1.993 69.968 1.00 50.06 112 PRO A O 1
ATOM 900 N N . ALA A 1 113 ? -6.781 0.346 68.464 1.00 30.44 113 ALA A N 1
ATOM 901 C CA . ALA A 1 113 ? -5.760 -0.482 69.145 1.00 30.44 113 ALA A CA 1
ATOM 902 C C . ALA A 1 113 ? -5.349 -1.731 68.326 1.00 30.44 113 ALA A C 1
ATOM 904 O O . ALA A 1 113 ? -6.059 -2.724 68.248 1.00 30.44 113 ALA A O 1
ATOM 905 N N . THR A 1 114 ? -4.189 -1.602 67.686 1.00 31.70 114 THR A N 1
ATOM 906 C CA . THR A 1 114 ? -3.028 -2.508 67.564 1.00 31.70 114 THR A CA 1
ATOM 907 C C . THR A 1 114 ? -3.119 -4.045 67.797 1.00 31.70 114 THR A C 1
ATOM 909 O O . THR A 1 114 ? -3.479 -4.505 68.873 1.00 31.70 114 THR A O 1
ATOM 912 N N . ILE A 1 115 ? -2.487 -4.766 66.844 1.00 35.28 115 ILE A N 1
ATOM 913 C CA . ILE A 1 115 ? -1.635 -5.992 66.934 1.00 35.28 115 ILE A CA 1
ATOM 914 C C . ILE A 1 115 ? -2.172 -7.332 66.347 1.00 35.28 115 ILE A C 1
ATOM 916 O O . ILE A 1 115 ? -3.030 -8.002 66.907 1.00 35.28 115 ILE A O 1
ATOM 920 N N . SER A 1 116 ? -1.483 -7.712 65.251 1.00 33.16 116 SER A N 1
ATOM 921 C CA . SER A 1 116 ? -1.095 -9.033 64.694 1.00 33.16 116 SER A CA 1
ATOM 922 C C . SER A 1 116 ? -2.104 -9.994 64.036 1.00 33.16 116 SER A C 1
ATOM 924 O O . SER A 1 116 ? -2.929 -10.627 64.682 1.00 33.16 116 SER A O 1
ATOM 926 N N . GLU A 1 117 ? -1.882 -10.185 62.729 1.00 32.91 117 GLU A N 1
ATOM 927 C CA . GLU A 1 117 ? -2.086 -11.400 61.913 1.00 32.91 117 GLU A CA 1
ATOM 928 C C . GLU A 1 117 ? -1.118 -12.553 62.300 1.00 32.91 117 GLU A C 1
ATOM 930 O O . GLU A 1 117 ? -0.169 -12.290 63.046 1.00 32.91 117 GLU A O 1
ATOM 935 N N . PRO A 1 118 ? -1.193 -13.768 61.692 1.00 47.09 118 PRO A N 1
ATOM 936 C CA . PRO A 1 118 ? -2.243 -14.346 60.824 1.00 47.09 118 PRO A CA 1
ATOM 937 C C . PRO A 1 118 ? -2.648 -15.784 61.251 1.00 47.09 118 PRO A C 1
ATOM 939 O O . PRO A 1 118 ? -2.034 -16.358 62.139 1.00 47.09 118 PRO A O 1
ATOM 942 N N . VAL A 1 119 ? -3.666 -16.384 60.613 1.00 31.70 119 VAL A N 1
ATOM 943 C CA . VAL A 1 119 ? -3.589 -17.583 59.729 1.00 31.70 119 VAL A CA 1
ATOM 944 C C . VAL A 1 119 ? -5.026 -18.014 59.335 1.00 31.70 119 VAL A C 1
ATOM 946 O O . VAL A 1 119 ? -5.862 -18.305 60.181 1.00 31.70 119 VAL A O 1
ATOM 949 N N . THR A 1 120 ? -5.267 -18.011 58.017 1.00 29.31 120 THR A N 1
ATOM 950 C CA . THR A 1 120 ? -6.080 -18.900 57.139 1.00 29.31 120 THR A CA 1
ATOM 951 C C . THR A 1 120 ? -6.695 -20.173 57.771 1.00 29.31 120 THR A C 1
ATOM 953 O O . THR A 1 120 ? -6.074 -20.789 58.620 1.00 29.31 120 THR A O 1
ATOM 956 N N . CYS A 1 121 ? -7.857 -20.723 57.394 1.00 27.09 121 CYS A N 1
ATOM 957 C CA . CYS A 1 121 ? -8.561 -20.854 56.112 1.00 27.09 121 CYS A CA 1
ATOM 958 C C . CYS A 1 121 ? -10.031 -21.238 56.384 1.00 27.09 121 CYS A C 1
ATOM 960 O O . CYS A 1 121 ? -10.266 -22.104 57.216 1.00 27.09 121 CYS A O 1
ATOM 962 N N . GLU A 1 122 ? -10.974 -20.725 55.593 1.00 36.25 122 GLU A N 1
ATOM 963 C CA . GLU A 1 122 ? -12.093 -21.486 55.002 1.00 36.25 122 GLU A CA 1
ATOM 964 C C . GLU A 1 122 ? -12.759 -20.609 53.927 1.00 36.25 122 GLU A C 1
ATOM 966 O O . GLU A 1 122 ? -12.677 -19.379 53.999 1.00 36.25 122 GLU A O 1
ATOM 971 N N . PRO A 1 123 ? -13.386 -21.206 52.898 1.00 35.38 123 PRO A N 1
ATOM 972 C CA . PRO A 1 123 ? -14.795 -20.862 52.728 1.00 35.38 123 PRO A CA 1
ATOM 973 C C . PRO A 1 123 ? -15.679 -22.024 52.250 1.00 35.38 123 PRO A C 1
ATOM 975 O O . PRO A 1 123 ? -15.453 -22.635 51.205 1.00 35.38 123 PRO A O 1
ATOM 978 N N . ILE A 1 124 ? -16.772 -22.221 52.984 1.00 33.00 124 ILE A N 1
ATOM 979 C CA . ILE A 1 124 ? -18.052 -22.760 52.508 1.00 33.00 124 ILE A CA 1
ATOM 980 C C . ILE A 1 124 ? -18.921 -21.562 52.104 1.00 33.00 124 ILE A C 1
ATOM 982 O O . ILE A 1 124 ? -18.855 -20.559 52.805 1.00 33.00 124 ILE A O 1
ATOM 986 N N . VAL A 1 125 ? -19.736 -21.686 51.039 1.00 36.16 125 VAL A N 1
ATOM 987 C CA . VAL A 1 125 ? -21.163 -21.255 50.890 1.00 36.16 125 VAL A CA 1
ATOM 988 C C . VAL A 1 125 ? -21.527 -20.946 49.406 1.00 36.16 125 VAL A C 1
ATOM 990 O O . VAL A 1 125 ? -20.629 -20.852 48.575 1.00 36.16 125 VAL A O 1
ATOM 993 N N . PRO A 1 126 ? -22.812 -20.784 49.007 1.00 43.62 126 PRO A N 1
ATOM 994 C CA . PRO A 1 126 ? -23.830 -21.824 48.855 1.00 43.62 126 PRO A CA 1
ATOM 995 C C . PRO A 1 126 ? -24.659 -21.639 47.549 1.00 43.62 126 PRO A C 1
ATOM 997 O O . PRO A 1 126 ? -24.310 -20.884 46.645 1.00 43.62 126 PRO A O 1
ATOM 1000 N N . SER A 1 127 ? -25.787 -22.348 47.487 1.00 28.84 127 SER A N 1
ATOM 1001 C CA . SER A 1 127 ? -26.777 -22.409 46.409 1.00 28.84 127 SER A CA 1
ATOM 1002 C C . SER A 1 127 ? -27.733 -21.196 46.306 1.00 28.84 127 SER A C 1
ATOM 1004 O O . SER A 1 127 ? -28.029 -20.533 47.295 1.00 28.84 127 SER A O 1
ATOM 1006 N N . ALA A 1 128 ? -28.207 -20.999 45.069 1.00 31.77 128 ALA A N 1
ATOM 1007 C CA . ALA A 1 128 ? -29.336 -20.254 44.478 1.00 31.77 128 ALA A CA 1
ATOM 1008 C C . ALA A 1 128 ? -30.399 -19.533 45.346 1.00 31.77 128 ALA A C 1
ATOM 1010 O O . ALA A 1 128 ? -30.889 -20.095 46.324 1.00 31.77 128 ALA A O 1
ATOM 1011 N N . SER A 1 129 ? -30.945 -18.411 44.823 1.00 31.98 129 SER A N 1
ATOM 1012 C CA . SER A 1 129 ? -32.330 -18.316 44.264 1.00 31.98 129 SER A CA 1
ATOM 1013 C C . SER A 1 129 ? -32.868 -16.873 44.078 1.00 31.98 129 SER A C 1
ATOM 1015 O O . SER A 1 129 ? -32.797 -16.105 45.024 1.00 31.98 129 SER A O 1
ATOM 1017 N N . VAL A 1 130 ? -33.504 -16.607 42.908 1.00 29.20 130 VAL A N 1
ATOM 1018 C CA . VAL A 1 130 ? -34.833 -15.936 42.684 1.00 29.20 130 VAL A CA 1
ATOM 1019 C C . VAL A 1 130 ? -34.956 -14.431 43.097 1.00 29.20 130 VAL A C 1
ATOM 1021 O O . VAL A 1 130 ? -34.382 -14.027 44.089 1.00 29.20 130 VAL A O 1
ATOM 1024 N N . ALA A 1 131 ? -35.635 -13.463 42.449 1.00 29.88 131 ALA A N 1
ATOM 1025 C CA . ALA A 1 131 ? -36.763 -13.372 41.510 1.00 29.88 131 ALA A CA 1
ATOM 1026 C C . ALA A 1 131 ? -36.812 -11.985 40.796 1.00 29.88 131 ALA A C 1
ATOM 1028 O O . ALA A 1 131 ? -36.426 -10.974 41.373 1.00 29.88 131 ALA A O 1
ATOM 1029 N N . THR A 1 132 ? -37.361 -11.988 39.573 1.00 25.98 132 THR A N 1
ATOM 1030 C CA . THR A 1 132 ? -38.398 -11.106 38.966 1.00 25.98 132 THR A CA 1
ATOM 1031 C C . THR A 1 132 ? -38.526 -9.605 39.306 1.00 25.98 132 THR A C 1
ATOM 1033 O O . THR A 1 132 ? -38.861 -9.265 40.432 1.00 25.98 132 THR A O 1
ATOM 1036 N N . SER A 1 133 ? -38.501 -8.740 38.271 1.00 29.84 133 SER A N 1
ATOM 1037 C CA . SER A 1 133 ? -39.682 -7.979 37.769 1.00 29.84 133 SER A CA 1
ATOM 1038 C C . SER A 1 133 ? -39.331 -6.965 36.650 1.00 29.84 133 SER A C 1
ATOM 1040 O O . SER A 1 133 ? -38.487 -6.093 36.840 1.00 29.84 133 SER A O 1
ATOM 1042 N N . GLU A 1 134 ? -40.024 -7.069 35.510 1.00 31.95 134 GLU A N 1
ATOM 1043 C CA . GLU A 1 134 ? -40.250 -6.050 34.454 1.00 31.95 134 GLU A CA 1
ATOM 1044 C C . GLU A 1 134 ? -41.454 -5.128 34.830 1.00 31.95 134 GLU A C 1
ATOM 1046 O O . GLU A 1 134 ? -42.017 -5.324 35.908 1.00 31.95 134 GLU A O 1
ATOM 1051 N N . PRO A 1 135 ? -42.053 -4.298 33.937 1.00 46.06 135 PRO A N 1
ATOM 1052 C CA . PRO A 1 135 ? -41.551 -3.273 32.988 1.00 46.06 135 PRO A CA 1
ATOM 1053 C C . PRO A 1 135 ? -42.371 -1.954 33.090 1.00 46.06 135 PRO A C 1
ATOM 1055 O O . PRO A 1 135 ? -43.499 -2.005 33.555 1.00 46.06 135 PRO A O 1
ATOM 1058 N N . VAL A 1 136 ? -41.939 -0.807 32.526 1.00 29.95 136 VAL A N 1
ATOM 1059 C CA . VAL A 1 136 ? -42.895 0.200 31.975 1.00 29.95 136 VAL A CA 1
ATOM 1060 C C . VAL A 1 136 ? -42.268 1.049 30.853 1.00 29.95 136 VAL A C 1
ATOM 1062 O O . VAL A 1 136 ? -41.185 1.609 30.999 1.00 29.95 136 VAL A O 1
ATOM 1065 N N . ALA A 1 137 ? -43.012 1.176 29.749 1.00 31.16 137 ALA A N 1
ATOM 1066 C CA . ALA A 1 137 ? -42.784 2.033 28.587 1.00 31.16 137 ALA A CA 1
ATOM 1067 C C . ALA A 1 137 ? -43.591 3.350 28.657 1.00 31.16 137 ALA A C 1
ATOM 1069 O O . ALA A 1 137 ? -44.734 3.321 29.095 1.00 31.16 137 ALA A O 1
ATOM 1070 N N . PHE A 1 138 ? -43.068 4.462 28.122 1.00 31.59 138 PHE A N 1
ATOM 1071 C CA . PHE A 1 138 ? -43.826 5.675 27.732 1.00 31.59 138 PHE A CA 1
ATOM 1072 C C . PHE A 1 138 ? -43.079 6.355 26.565 1.00 31.59 138 PHE A C 1
ATOM 1074 O O . PHE A 1 138 ? -41.907 6.683 26.700 1.00 31.59 138 PHE A O 1
ATOM 1081 N N . LYS A 1 139 ? -43.577 6.266 25.324 1.00 30.78 139 LYS A N 1
ATOM 1082 C CA . LYS A 1 139 ? -44.551 7.123 24.605 1.00 30.78 139 LYS A CA 1
ATOM 1083 C C . LYS A 1 139 ? -44.033 8.509 24.184 1.00 30.78 139 LYS A C 1
ATOM 1085 O O . LYS A 1 139 ? -43.738 9.378 24.993 1.00 30.78 139 LYS A O 1
ATOM 1090 N N . GLU A 1 140 ? -44.009 8.651 22.864 1.00 31.83 140 GLU A N 1
ATOM 1091 C CA . GLU A 1 140 ? -43.783 9.817 22.012 1.00 31.83 140 GLU A CA 1
ATOM 1092 C C . GLU A 1 140 ? -45.027 10.722 21.958 1.00 31.83 140 GLU A C 1
ATOM 1094 O O . GLU A 1 140 ? -46.151 10.220 22.025 1.00 31.83 140 GLU A O 1
ATOM 1099 N N . SER A 1 141 ? -44.847 12.040 21.801 1.00 25.88 141 SER A N 1
ATOM 1100 C CA . SER A 1 141 ? -45.913 12.933 21.327 1.00 25.88 141 SER A CA 1
ATOM 1101 C C . SER A 1 141 ? -45.356 14.195 20.663 1.00 25.88 141 SER A C 1
ATOM 1103 O O . SER A 1 141 ? -44.347 14.756 21.088 1.00 25.88 141 SER A O 1
ATOM 1105 N N . ALA A 1 142 ? -46.051 14.611 19.608 1.00 28.92 142 ALA A N 1
ATOM 1106 C CA . ALA A 1 142 ? -45.747 15.696 18.684 1.00 28.92 142 ALA A CA 1
ATOM 1107 C C . ALA A 1 142 ? -46.667 16.928 18.887 1.00 28.92 142 ALA A C 1
ATOM 1109 O O . ALA A 1 142 ? -47.607 16.864 19.678 1.00 28.92 142 ALA A O 1
ATOM 1110 N N . VAL A 1 143 ? -46.453 17.952 18.031 1.00 28.69 143 VAL A N 1
ATOM 1111 C CA . VAL A 1 143 ? -47.335 19.112 17.691 1.00 28.69 143 VAL A CA 1
ATOM 1112 C C . VAL A 1 143 ? -47.203 20.295 18.696 1.00 28.69 143 VAL A C 1
ATOM 1114 O O . VAL A 1 143 ? -47.040 20.049 19.880 1.00 28.69 143 VAL A O 1
ATOM 1117 N N . ALA A 1 144 ? -47.160 21.602 18.372 1.00 27.53 144 ALA A N 1
ATOM 1118 C CA . ALA A 1 144 ? -47.715 22.415 17.278 1.00 27.53 144 ALA A CA 1
ATOM 1119 C C . ALA A 1 144 ? -46.989 23.779 17.083 1.00 27.53 144 ALA A C 1
ATOM 1121 O O . ALA A 1 144 ? -46.153 24.181 17.889 1.00 27.53 144 ALA A O 1
ATOM 1122 N N . GLU A 1 145 ? -47.387 24.482 16.016 1.00 30.34 145 GLU A N 1
ATOM 1123 C CA . GLU A 1 145 ? -46.990 25.811 15.512 1.00 30.34 145 GLU A CA 1
ATOM 1124 C C . GLU A 1 145 ? -47.493 27.052 16.296 1.00 30.34 145 GLU A C 1
ATOM 1126 O O . GLU A 1 145 ? -48.477 26.990 17.028 1.00 30.34 145 GLU A O 1
ATOM 1131 N N . GLY A 1 146 ? -46.884 28.214 15.978 1.00 26.16 146 GLY A N 1
ATOM 1132 C CA . GLY A 1 146 ? -47.465 29.576 16.046 1.00 26.16 146 GLY A CA 1
ATOM 1133 C C . GLY A 1 146 ? -46.671 30.565 16.920 1.00 26.16 146 GLY A C 1
ATOM 1134 O O . GLY A 1 146 ? -46.215 30.177 17.983 1.00 26.16 146 GLY A O 1
ATOM 1135 N N . VAL A 1 147 ? -46.425 31.855 16.642 1.00 31.81 147 VAL A N 1
ATOM 1136 C CA . VAL A 1 147 ? -46.699 32.881 15.602 1.00 31.81 147 VAL A CA 1
ATOM 1137 C C . VAL A 1 147 ? -45.668 34.028 15.881 1.00 31.81 147 VAL A C 1
ATOM 1139 O O . VAL A 1 147 ? -45.158 34.101 17.002 1.00 31.81 147 VAL A O 1
ATOM 1142 N N . PRO A 1 148 ? -45.284 34.902 14.920 1.00 39.62 148 PRO A N 1
ATOM 1143 C CA . PRO A 1 148 ? -44.062 35.720 14.974 1.00 39.62 148 PRO A CA 1
ATOM 1144 C C . PRO A 1 148 ? -44.277 37.179 15.426 1.00 39.62 148 PRO A C 1
ATOM 1146 O O . PRO A 1 148 ? -45.316 37.771 15.146 1.00 39.62 148 PRO A O 1
ATOM 1149 N N . LEU A 1 149 ? -43.246 37.805 16.016 1.00 28.70 149 LEU A N 1
ATOM 1150 C CA . LEU A 1 149 ? -43.163 39.263 16.222 1.00 28.70 149 LEU A CA 1
ATOM 1151 C C . LEU A 1 149 ? -41.739 39.819 15.961 1.00 28.70 149 LEU A C 1
ATOM 1153 O O . LEU A 1 149 ? -40.763 39.067 16.002 1.00 28.70 149 LEU A O 1
ATOM 1157 N N . PRO A 1 150 ? -41.609 41.122 15.622 1.00 36.06 150 PRO A N 1
ATOM 1158 C CA . PRO A 1 150 ? -40.592 41.626 14.702 1.00 36.06 150 PRO A CA 1
ATOM 1159 C C . PRO A 1 150 ? -39.389 42.264 15.408 1.00 36.06 150 PRO A C 1
ATOM 1161 O O . PRO A 1 150 ? -39.539 43.104 16.295 1.00 36.06 150 PRO A O 1
ATOM 1164 N N . ILE A 1 151 ? -38.174 41.946 14.950 1.00 34.84 151 ILE A N 1
ATOM 1165 C CA . ILE A 1 151 ? -36.946 42.608 15.410 1.00 34.84 151 ILE A CA 1
ATOM 1166 C C . ILE A 1 151 ? -36.391 43.489 14.290 1.00 34.84 151 ILE A C 1
ATOM 1168 O O . ILE A 1 151 ? -36.085 43.034 13.188 1.00 34.84 151 ILE A O 1
ATOM 1172 N N . LYS A 1 152 ? -36.282 44.780 14.614 1.00 32.38 152 LYS A N 1
ATOM 1173 C CA . LYS A 1 152 ? -35.745 45.862 13.787 1.00 32.38 152 LYS A CA 1
ATOM 1174 C C . LYS A 1 152 ? -34.312 45.543 13.343 1.00 32.38 152 LYS A C 1
ATOM 1176 O O . LYS A 1 152 ? -33.427 45.295 14.158 1.00 32.38 152 LYS A O 1
ATOM 1181 N N . SER A 1 153 ? -34.104 45.575 12.029 1.00 31.55 153 SER A N 1
ATOM 1182 C CA . SER A 1 153 ? -32.823 45.353 11.360 1.00 31.55 153 SER A CA 1
ATOM 1183 C C . SER A 1 153 ? -31.883 46.544 11.563 1.00 31.55 153 SER A C 1
ATOM 1185 O O . SER A 1 153 ? -32.042 47.573 10.909 1.00 31.55 153 SER A O 1
ATOM 1187 N N . LEU A 1 154 ? -30.863 46.383 12.407 1.00 34.38 154 LEU A N 1
ATOM 1188 C CA . LEU A 1 154 ? -29.655 47.206 12.353 1.00 34.38 154 LEU A CA 1
ATOM 1189 C C . LEU A 1 154 ? -28.688 46.589 11.337 1.00 34.38 154 LEU A C 1
ATOM 1191 O O . LEU A 1 154 ? -28.210 45.464 11.489 1.00 34.38 154 LEU A O 1
ATOM 1195 N N . LEU A 1 155 ? -28.444 47.339 10.266 1.00 42.22 155 LEU A N 1
ATOM 1196 C CA . LEU A 1 155 ? -27.522 47.005 9.189 1.00 42.22 155 LEU A CA 1
ATOM 1197 C C . LEU A 1 155 ? -26.085 46.950 9.724 1.00 42.22 155 LEU A C 1
ATOM 1199 O O . LEU A 1 155 ? -25.470 47.978 9.992 1.00 42.22 155 LEU A O 1
ATOM 1203 N N . VAL A 1 156 ? -25.536 45.739 9.830 1.00 35.81 156 VAL A N 1
ATOM 1204 C CA . VAL A 1 156 ? -24.093 45.498 9.975 1.00 35.81 156 VAL A CA 1
ATOM 1205 C C . VAL A 1 156 ? -23.544 45.055 8.610 1.00 35.81 156 VAL A C 1
ATOM 1207 O O . VAL A 1 156 ? -24.183 44.229 7.947 1.00 35.81 156 VAL A O 1
ATOM 1210 N N . PRO A 1 157 ? -22.375 45.550 8.155 1.00 35.75 157 PRO A N 1
ATOM 1211 C CA . PRO A 1 157 ? -21.852 45.232 6.830 1.00 35.75 157 PRO A CA 1
ATOM 1212 C C . PRO A 1 157 ? -21.559 43.732 6.712 1.00 35.75 157 PRO A C 1
ATOM 1214 O O . PRO A 1 157 ? -20.690 43.190 7.402 1.00 35.75 157 PRO A O 1
ATOM 1217 N N . LYS A 1 158 ? -22.278 43.036 5.824 1.00 34.62 158 LYS A N 1
ATOM 1218 C CA . LYS A 1 158 ? -22.013 41.627 5.510 1.00 34.62 158 LYS A CA 1
ATOM 1219 C C . LYS A 1 158 ? -20.646 41.525 4.832 1.00 34.62 158 LYS A C 1
ATOM 1221 O O . LYS A 1 158 ? -20.525 41.724 3.627 1.00 34.62 158 LYS A O 1
ATOM 1226 N N . LYS A 1 159 ? -19.612 41.147 5.592 1.00 38.03 159 LYS A N 1
ATOM 1227 C CA . LYS A 1 159 ? -18.387 40.579 5.015 1.00 38.03 159 LYS A CA 1
ATOM 1228 C C . LYS A 1 159 ? -18.801 39.363 4.183 1.00 38.03 159 LYS A C 1
ATOM 1230 O O . LYS A 1 159 ? -19.264 38.367 4.741 1.00 38.03 159 LYS A O 1
ATOM 1235 N N . LEU A 1 160 ? -18.663 39.457 2.860 1.00 42.88 160 LEU A N 1
ATOM 1236 C CA . LEU A 1 160 ? -18.837 38.350 1.919 1.00 42.88 160 LEU A CA 1
ATOM 1237 C C . LEU A 1 160 ? -17.922 37.197 2.345 1.00 42.88 160 LEU A C 1
ATOM 1239 O O . LEU A 1 160 ? -16.721 37.177 2.082 1.00 42.88 160 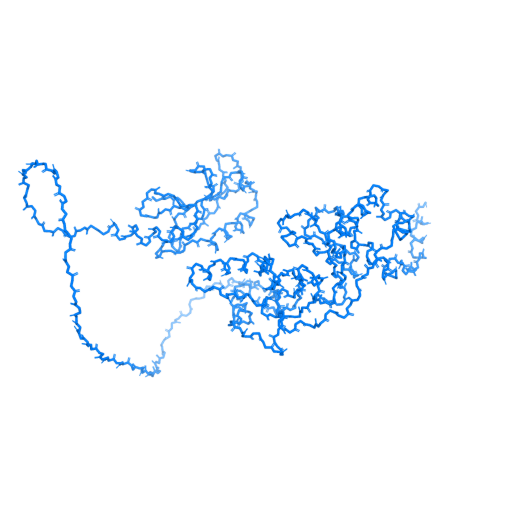LEU A O 1
ATOM 1243 N N . ARG A 1 161 ? -18.488 36.240 3.083 1.00 50.06 161 ARG A N 1
ATOM 1244 C CA . ARG A 1 161 ? -17.781 35.053 3.553 1.00 50.06 161 ARG A CA 1
ATOM 1245 C C . ARG A 1 161 ? -17.611 34.138 2.347 1.00 50.06 161 ARG A C 1
ATOM 1247 O O . ARG A 1 161 ? -18.500 33.341 2.066 1.00 50.06 161 ARG A O 1
ATOM 1254 N N . ILE A 1 162 ? -16.496 34.282 1.629 1.00 53.78 162 ILE A N 1
ATOM 1255 C CA . ILE A 1 162 ? -16.129 33.426 0.494 1.00 53.78 162 ILE A CA 1
ATOM 1256 C C . ILE A 1 162 ? -16.193 31.970 0.971 1.00 53.78 162 ILE A C 1
ATOM 1258 O O . ILE A 1 162 ? -15.354 31.503 1.749 1.00 53.78 162 ILE A O 1
ATOM 1262 N N . GLN A 1 163 ? -17.244 31.258 0.569 1.00 59.25 163 GLN A N 1
ATOM 1263 C CA . GLN A 1 163 ? -17.419 29.855 0.907 1.00 59.25 163 GLN A CA 1
ATOM 1264 C C . GLN A 1 163 ? -16.442 29.063 0.041 1.00 59.25 163 GLN A C 1
ATOM 1266 O O . GLN A 1 163 ? -16.667 28.881 -1.152 1.00 59.25 163 GLN A O 1
ATOM 1271 N N . LYS A 1 164 ? -15.323 28.622 0.630 1.00 76.50 164 LYS A N 1
ATOM 1272 C CA . LYS A 1 164 ? -14.376 27.730 -0.052 1.00 76.50 164 LYS A CA 1
ATOM 1273 C C . LYS A 1 164 ? -15.097 26.423 -0.385 1.00 76.50 164 LYS A C 1
ATOM 1275 O O . LYS A 1 164 ? -15.367 25.617 0.511 1.00 76.50 164 LYS A O 1
ATOM 1280 N N . LYS A 1 165 ? -15.436 26.249 -1.659 1.00 84.12 165 LYS A N 1
ATOM 1281 C CA . LYS A 1 165 ? -15.949 25.006 -2.231 1.00 84.12 165 LYS A CA 1
ATOM 1282 C C . LYS A 1 165 ? -14.767 24.094 -2.554 1.00 84.12 165 LYS A C 1
ATOM 1284 O O . LYS A 1 165 ? -13.743 24.559 -3.042 1.00 84.12 165 LYS A O 1
ATOM 1289 N N . VAL A 1 166 ? -14.893 22.818 -2.223 1.00 83.31 166 VAL A N 1
ATOM 1290 C CA . VAL A 1 166 ? -13.892 21.775 -2.461 1.00 83.31 166 VAL A CA 1
ATOM 1291 C C . VAL A 1 166 ? -14.589 20.588 -3.111 1.00 83.31 166 VAL A C 1
ATOM 1293 O O . VAL A 1 166 ? -15.748 20.302 -2.809 1.00 83.31 166 VAL A O 1
ATOM 1296 N N . GLN A 1 167 ? -13.900 19.904 -4.014 1.00 78.88 167 GLN A N 1
ATOM 1297 C CA . GLN A 1 167 ? -14.414 18.666 -4.585 1.00 78.88 167 GLN A CA 1
ATOM 1298 C C . GLN A 1 167 ? -14.248 17.530 -3.582 1.00 78.88 167 GLN A C 1
ATOM 1300 O O . GLN A 1 167 ? -13.206 17.399 -2.935 1.00 78.88 167 GLN A O 1
ATOM 1305 N N . CYS A 1 168 ? -15.284 16.711 -3.442 1.00 77.06 168 CYS A N 1
ATOM 1306 C CA . CYS A 1 168 ? -15.170 15.477 -2.693 1.00 77.06 168 CYS A CA 1
ATOM 1307 C C . CYS A 1 168 ? -14.238 14.501 -3.417 1.00 77.06 168 CYS A C 1
ATOM 1309 O O . CYS A 1 168 ? -14.459 14.184 -4.583 1.00 77.06 168 CYS A O 1
ATOM 1311 N N . GLY A 1 169 ? -13.243 13.972 -2.704 1.00 72.31 169 GLY A N 1
ATOM 1312 C CA . GLY A 1 169 ? -12.312 12.979 -3.246 1.00 72.31 169 GLY A CA 1
ATOM 1313 C C . GLY A 1 169 ? -12.933 11.610 -3.557 1.00 72.31 169 GLY A C 1
ATOM 1314 O O . GLY A 1 169 ? -12.282 10.808 -4.212 1.00 72.31 169 GLY A O 1
ATOM 1315 N N . HIS A 1 170 ? -14.165 11.343 -3.109 1.00 67.94 170 HIS A N 1
ATOM 1316 C CA . HIS A 1 170 ? -14.859 10.066 -3.320 1.00 67.94 170 HIS A CA 1
ATOM 1317 C C . HIS A 1 170 ? -15.850 10.091 -4.496 1.00 67.94 170 HIS A C 1
ATOM 1319 O O . HIS A 1 170 ? -16.048 9.077 -5.151 1.00 67.94 170 HIS A O 1
ATOM 1325 N N . CYS A 1 171 ? -16.503 11.221 -4.779 1.00 67.94 171 CYS A N 1
ATOM 1326 C CA . CYS A 1 171 ? -17.508 11.280 -5.850 1.00 67.94 171 CYS A CA 1
ATOM 1327 C C . CYS A 1 171 ? -17.433 12.532 -6.726 1.00 67.94 171 CYS A C 1
ATOM 1329 O O . CYS A 1 171 ? -18.348 12.791 -7.502 1.00 67.94 171 CYS A O 1
ATOM 1331 N N . GLY A 1 172 ? -16.398 13.361 -6.567 1.00 69.94 172 GLY A N 1
ATOM 1332 C CA . GLY A 1 172 ? -16.168 14.551 -7.391 1.00 69.94 172 GLY A CA 1
ATOM 1333 C C . GLY A 1 172 ? -17.164 15.699 -7.188 1.00 69.94 172 GLY A C 1
ATOM 1334 O O . GLY A 1 172 ? -16.983 16.766 -7.771 1.00 69.94 172 GLY A O 1
ATOM 1335 N N . ILE A 1 173 ? -18.192 15.534 -6.344 1.00 77.31 173 ILE A N 1
ATOM 1336 C CA . ILE A 1 173 ? -19.194 16.576 -6.093 1.00 77.31 173 ILE A CA 1
ATOM 1337 C C . ILE A 1 173 ? -18.538 17.750 -5.366 1.00 77.31 173 ILE A C 1
ATOM 1339 O O . ILE A 1 173 ? -17.873 17.591 -4.339 1.00 77.31 173 ILE A O 1
ATOM 1343 N N . T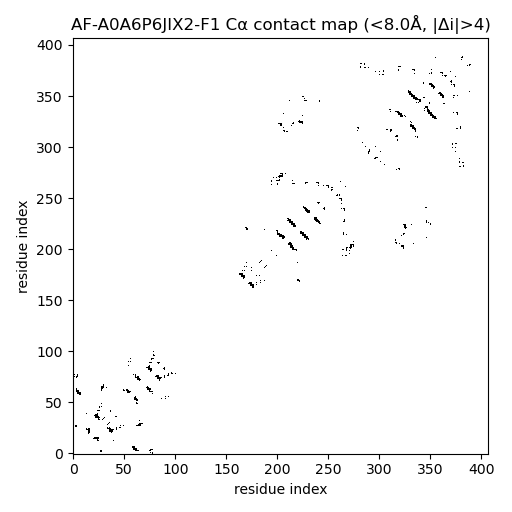HR A 1 174 ? -18.761 18.952 -5.891 1.00 86.19 174 THR A N 1
ATOM 1344 C CA . THR A 1 174 ? -18.281 20.197 -5.296 1.00 86.19 174 THR A CA 1
ATOM 1345 C C . THR A 1 174 ? -19.162 20.580 -4.110 1.00 86.19 174 THR A C 1
ATOM 1347 O O . THR A 1 174 ? -20.301 21.014 -4.273 1.00 86.19 174 THR A O 1
ATOM 1350 N N . VAL A 1 175 ? -18.621 20.449 -2.903 1.00 85.88 175 VAL A N 1
ATOM 1351 C CA . VAL A 1 175 ? -19.304 20.763 -1.645 1.00 85.88 175 VAL A CA 1
ATOM 1352 C C . VAL A 1 175 ? -18.566 21.867 -0.897 1.00 85.88 175 VAL A C 1
ATOM 1354 O O . VAL A 1 175 ? -17.370 22.092 -1.072 1.00 85.88 175 VAL A O 1
ATOM 1357 N N . ASN A 1 176 ? -19.268 22.597 -0.035 1.00 86.62 176 ASN A N 1
ATOM 1358 C CA . ASN A 1 176 ? -18.608 23.553 0.852 1.00 86.62 176 ASN A CA 1
ATOM 1359 C C . ASN A 1 176 ? -17.596 22.814 1.741 1.00 86.62 176 ASN A C 1
ATOM 1361 O O . ASN A 1 176 ? -17.935 21.768 2.286 1.00 86.62 176 ASN A O 1
ATOM 1365 N N . LYS A 1 177 ? -16.389 23.361 1.957 1.00 83.62 177 LYS A N 1
ATOM 1366 C CA . LYS A 1 177 ? -15.330 22.708 2.760 1.00 83.62 177 LYS A CA 1
ATOM 1367 C C . LYS A 1 177 ? -15.816 22.256 4.138 1.00 83.62 177 LYS A C 1
ATOM 1369 O O . LYS A 1 177 ? -15.457 21.180 4.593 1.00 83.62 177 LYS A O 1
ATOM 1374 N N . LYS A 1 178 ? -16.685 23.050 4.765 1.00 83.12 178 LYS A N 1
ATOM 1375 C CA . LYS A 1 178 ? -17.314 22.728 6.057 1.00 83.12 178 LYS A CA 1
ATOM 1376 C C . LYS A 1 178 ? -18.270 21.533 5.995 1.00 83.12 178 LYS A C 1
ATOM 1378 O O . LYS A 1 178 ? -18.461 20.851 6.989 1.00 83.12 178 LYS A O 1
ATOM 1383 N N . ASN A 1 179 ? -18.850 21.290 4.827 1.00 82.12 179 ASN A N 1
ATOM 1384 C CA . ASN A 1 179 ? -19.816 20.229 4.586 1.00 82.12 179 ASN A CA 1
ATOM 1385 C C . ASN A 1 179 ? -19.158 18.996 3.963 1.00 82.12 179 ASN A C 1
ATOM 1387 O O . ASN A 1 179 ? -19.859 18.012 3.774 1.00 82.12 179 ASN A O 1
ATOM 1391 N N . LEU A 1 180 ? -17.857 19.028 3.636 1.00 82.44 180 LEU A N 1
ATOM 1392 C CA . LEU A 1 180 ? -17.172 17.896 3.016 1.00 82.44 180 LEU A CA 1
ATOM 1393 C C . LEU A 1 180 ? -17.198 16.674 3.930 1.00 82.44 180 LEU A C 1
ATOM 1395 O O . LEU A 1 180 ? -17.605 15.614 3.483 1.00 82.44 180 LEU A O 1
ATOM 1399 N N . ASP A 1 181 ? -16.853 16.829 5.206 1.00 73.31 181 ASP A N 1
ATOM 1400 C CA . ASP A 1 181 ? -16.866 15.719 6.167 1.00 73.31 181 ASP A CA 1
ATOM 1401 C C . ASP A 1 181 ? -18.282 15.158 6.381 1.00 73.31 181 ASP A C 1
ATOM 1403 O O . ASP A 1 181 ? -18.495 13.952 6.376 1.00 73.31 181 ASP A O 1
ATOM 1407 N N . VAL A 1 182 ? -19.290 16.030 6.464 1.00 79.88 182 VAL A N 1
ATOM 1408 C CA . VAL A 1 182 ? -20.700 15.620 6.578 1.00 79.88 182 VAL A CA 1
ATOM 1409 C C . VAL A 1 182 ? -21.191 14.941 5.301 1.00 79.88 182 VAL A C 1
ATOM 1411 O O . VAL A 1 182 ? -21.933 13.967 5.365 1.00 79.88 182 VAL A O 1
ATOM 1414 N N . HIS A 1 183 ? -20.781 15.429 4.135 1.00 81.56 183 HIS A N 1
ATOM 1415 C CA . HIS A 1 183 ? -21.059 14.805 2.850 1.00 81.56 183 HIS A CA 1
ATOM 1416 C C . HIS A 1 183 ? -20.401 13.425 2.771 1.00 81.56 183 HIS A C 1
ATOM 1418 O O . HIS A 1 183 ? -21.086 12.460 2.448 1.00 81.56 183 HIS A O 1
ATOM 1424 N N . VAL A 1 184 ? -19.128 13.312 3.159 1.00 75.50 184 VAL A N 1
ATOM 1425 C CA . VAL A 1 184 ? -18.419 12.035 3.260 1.00 75.50 184 VAL A CA 1
ATOM 1426 C C . VAL A 1 184 ? -19.148 11.112 4.223 1.00 75.50 184 VAL A C 1
ATOM 1428 O O . VAL A 1 184 ? -19.456 9.993 3.855 1.00 75.50 184 VAL A O 1
ATOM 1431 N N . LYS A 1 185 ? -19.578 11.573 5.394 1.00 72.00 185 LYS A N 1
ATOM 1432 C CA . LYS A 1 185 ? -20.340 10.741 6.333 1.00 72.00 185 LYS A CA 1
ATOM 1433 C C . LYS A 1 185 ? -21.720 10.326 5.808 1.00 72.00 185 LYS A C 1
ATOM 1435 O O . LYS A 1 185 ? -22.127 9.188 5.983 1.00 72.00 185 LYS A O 1
ATOM 1440 N N . ARG A 1 186 ? -22.452 11.212 5.132 1.00 71.06 186 ARG A N 1
ATOM 1441 C CA . ARG A 1 186 ? -23.829 10.936 4.673 1.00 71.06 186 ARG A CA 1
ATOM 1442 C C . ARG A 1 186 ? -23.904 10.155 3.366 1.00 71.06 186 ARG A C 1
ATOM 1444 O O . ARG A 1 186 ? -24.859 9.415 3.160 1.00 71.06 186 ARG A O 1
ATOM 1451 N N . LYS A 1 187 ? -22.955 10.375 2.459 1.00 66.81 187 LYS A N 1
ATOM 1452 C CA . LYS A 1 187 ? -22.933 9.773 1.119 1.00 66.81 187 LYS A CA 1
ATOM 1453 C C . LYS A 1 187 ? -21.870 8.691 0.976 1.00 66.81 187 LYS A C 1
ATOM 1455 O O . LYS A 1 187 ? -22.023 7.855 0.094 1.00 66.81 187 LYS A O 1
ATOM 1460 N N . HIS A 1 188 ? -20.832 8.703 1.817 1.00 69.69 188 HIS A N 1
ATOM 1461 C CA . HIS A 1 188 ? -19.687 7.794 1.706 1.00 69.69 188 HIS A CA 1
ATOM 1462 C C . HIS A 1 188 ? -19.451 6.892 2.917 1.00 69.69 188 HIS A C 1
ATOM 1464 O O . HIS A 1 188 ? -19.017 5.758 2.727 1.00 69.69 188 HIS A O 1
ATOM 1470 N N . ALA A 1 189 ? -19.826 7.306 4.130 1.00 61.81 189 ALA A N 1
ATOM 1471 C CA . ALA A 1 189 ? -19.893 6.432 5.299 1.00 61.81 189 ALA A CA 1
ATOM 1472 C C . ALA A 1 189 ? -21.221 5.668 5.306 1.00 61.81 189 ALA A C 1
ATOM 1474 O O . ALA A 1 189 ? -21.973 5.675 6.281 1.00 61.81 189 ALA A O 1
ATOM 1475 N N . GLY A 1 190 ? -21.523 5.028 4.172 1.00 54.59 190 GLY A N 1
ATOM 1476 C CA . GLY A 1 190 ? -22.576 4.032 4.119 1.00 54.59 190 GLY A CA 1
ATOM 1477 C C . GLY A 1 190 ? -22.329 3.032 5.241 1.00 54.59 190 GLY A C 1
ATOM 1478 O O . GLY A 1 190 ? -21.227 2.490 5.343 1.00 54.59 190 GLY A O 1
ATOM 1479 N N . LYS A 1 191 ? -23.357 2.857 6.087 1.00 50.19 191 LYS A N 1
ATOM 1480 C CA . LYS A 1 191 ? -23.545 1.732 7.013 1.00 50.19 191 LYS A CA 1
ATOM 1481 C C . LYS A 1 191 ? -22.853 0.503 6.446 1.00 50.19 191 LYS A C 1
ATOM 1483 O O . LYS A 1 191 ? -22.994 0.294 5.246 1.00 50.19 191 LYS A O 1
ATOM 1488 N N . ILE A 1 192 ? -22.157 -0.267 7.283 1.00 49.88 192 ILE A N 1
ATOM 1489 C CA . ILE A 1 192 ? -21.669 -1.618 6.967 1.00 49.88 192 ILE A CA 1
ATOM 1490 C C . ILE A 1 192 ? -22.719 -2.277 6.071 1.00 49.88 192 ILE A C 1
ATOM 1492 O O . ILE A 1 192 ? -23.809 -2.604 6.526 1.00 49.88 192 ILE A O 1
ATOM 1496 N N . CYS A 1 193 ? -22.455 -2.282 4.770 1.00 53.97 193 CYS A N 1
ATOM 1497 C CA . CYS A 1 193 ? -23.325 -2.912 3.805 1.00 53.97 193 CYS A CA 1
ATOM 1498 C C . CYS A 1 193 ? -22.706 -4.272 3.650 1.00 53.97 193 CYS A C 1
ATOM 1500 O O . CYS A 1 193 ? -21.5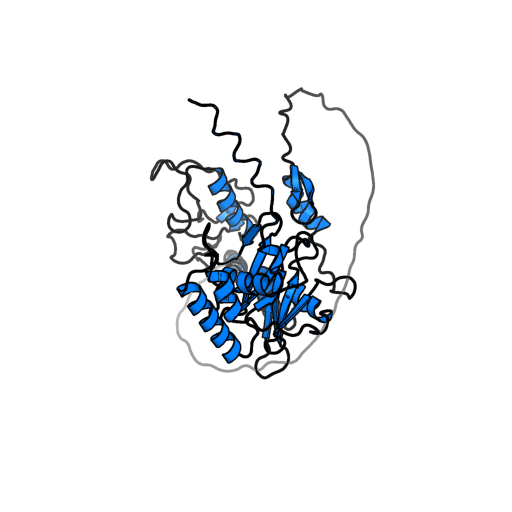06 -4.375 3.373 1.00 53.97 193 CYS A O 1
ATOM 1502 N N . ASP A 1 194 ? -23.506 -5.286 3.931 1.00 65.38 194 ASP A N 1
ATOM 1503 C CA . ASP A 1 194 ? -23.102 -6.646 3.673 1.00 65.38 194 ASP A CA 1
ATOM 1504 C C . ASP A 1 194 ? -22.602 -6.735 2.234 1.00 65.38 194 ASP A C 1
ATOM 1506 O O . ASP A 1 194 ? -23.137 -6.101 1.318 1.00 65.38 194 ASP A O 1
ATOM 1510 N N . VAL A 1 195 ? -21.479 -7.426 2.076 1.00 80.81 195 VAL A N 1
ATOM 1511 C CA . VAL A 1 195 ? -20.889 -7.638 0.764 1.00 80.81 195 VAL A CA 1
ATOM 1512 C C . VAL A 1 195 ? -21.803 -8.621 0.052 1.00 80.81 195 VAL A C 1
ATOM 1514 O O . VAL A 1 195 ? -21.927 -9.770 0.472 1.00 80.81 195 VAL A O 1
ATOM 1517 N N . MET A 1 196 ? -22.460 -8.142 -0.996 1.00 82.25 196 MET A N 1
ATOM 1518 C CA . MET A 1 196 ? -23.362 -8.919 -1.842 1.00 82.25 196 MET A CA 1
ATOM 1519 C C . MET A 1 196 ? -22.752 -9.076 -3.234 1.00 82.25 196 MET A C 1
ATOM 1521 O O . MET A 1 196 ? -21.785 -8.391 -3.577 1.00 82.25 196 MET A O 1
ATOM 1525 N N . GLU A 1 197 ? -23.312 -9.977 -4.035 1.00 82.00 197 GLU A N 1
ATOM 1526 C CA . GLU A 1 197 ? -22.800 -10.296 -5.372 1.00 82.00 197 GLU A CA 1
ATOM 1527 C C . GLU A 1 197 ? -22.764 -9.067 -6.290 1.00 82.00 197 GLU A C 1
ATOM 1529 O O . GLU A 1 197 ? -21.782 -8.839 -6.986 1.00 82.00 197 GLU A O 1
ATOM 1534 N N . ASP A 1 198 ? -23.770 -8.200 -6.213 1.00 81.00 198 ASP A N 1
ATOM 1535 C CA . ASP A 1 198 ? -23.856 -6.940 -6.958 1.00 81.00 198 ASP A CA 1
ATOM 1536 C C . ASP A 1 198 ? -23.085 -5.780 -6.299 1.00 81.00 198 ASP A C 1
ATOM 1538 O O . ASP A 1 198 ? -22.921 -4.706 -6.886 1.00 81.00 198 ASP A O 1
ATOM 1542 N N . ARG A 1 199 ? -22.608 -5.976 -5.064 1.00 83.88 199 ARG A N 1
ATOM 1543 C CA . ARG A 1 199 ? -22.035 -4.922 -4.225 1.00 83.88 199 ARG A CA 1
ATOM 1544 C C . ARG A 1 199 ? -20.832 -5.409 -3.424 1.00 83.88 199 ARG A C 1
ATOM 1546 O O . ARG A 1 199 ? -20.813 -5.388 -2.190 1.00 83.88 199 ARG A O 1
ATOM 1553 N N . HIS A 1 200 ? -19.786 -5.767 -4.153 1.00 90.06 200 HIS A N 1
ATOM 1554 C CA . HIS A 1 200 ? -18.479 -6.126 -3.615 1.00 90.06 200 HIS A CA 1
ATOM 1555 C C . HIS A 1 200 ? -17.371 -5.285 -4.247 1.00 90.06 200 HIS A C 1
ATOM 1557 O O . HIS A 1 200 ? -17.550 -4.661 -5.295 1.00 90.06 200 HIS A O 1
ATOM 1563 N N . LEU A 1 201 ? -16.226 -5.210 -3.573 1.00 92.31 201 LEU A N 1
ATOM 1564 C CA . LEU A 1 201 ? -15.056 -4.548 -4.134 1.00 92.31 201 LEU A CA 1
ATOM 1565 C C . LEU A 1 201 ? -14.428 -5.480 -5.174 1.00 92.31 201 LEU A C 1
ATOM 1567 O O . LEU A 1 201 ? -14.126 -6.625 -4.822 1.00 92.31 201 LEU A O 1
ATOM 1571 N N . PRO A 1 202 ? -14.199 -5.012 -6.417 1.00 92.69 202 PRO A N 1
ATOM 1572 C CA . PRO A 1 202 ? -13.503 -5.807 -7.414 1.00 92.69 202 PRO A CA 1
ATOM 1573 C C . PRO A 1 202 ? -12.183 -6.322 -6.851 1.00 92.69 202 PRO A C 1
ATOM 1575 O O . PRO A 1 202 ? -11.428 -5.576 -6.213 1.00 92.69 202 PRO A O 1
ATOM 1578 N N . SER A 1 203 ? -11.938 -7.609 -7.061 1.00 94.06 203 SER A N 1
ATOM 1579 C CA . SER A 1 203 ? -10.786 -8.311 -6.516 1.00 94.06 203 SER A CA 1
ATOM 1580 C C . SER A 1 203 ? -10.178 -9.248 -7.549 1.00 94.06 203 SER A C 1
ATOM 1582 O O . SER A 1 203 ? -10.841 -9.681 -8.489 1.00 94.06 203 SER A O 1
ATOM 1584 N N . GLU A 1 204 ? -8.884 -9.504 -7.399 1.00 93.69 204 GLU A N 1
ATOM 1585 C CA . GLU A 1 204 ? -8.110 -10.332 -8.312 1.00 93.69 204 GLU A CA 1
ATOM 1586 C C . GLU A 1 204 ? -7.069 -11.138 -7.528 1.00 93.69 204 GLU A C 1
ATOM 1588 O O . GLU A 1 204 ? -6.356 -10.595 -6.680 1.00 93.69 204 GLU A O 1
ATOM 1593 N N . CYS A 1 205 ? -6.974 -12.441 -7.799 1.00 93.38 205 CYS A N 1
ATOM 1594 C CA . CYS A 1 205 ? -5.962 -13.302 -7.193 1.00 93.38 205 CYS A CA 1
ATOM 1595 C C . CYS A 1 205 ? -4.586 -13.031 -7.816 1.00 93.38 205 CYS A C 1
ATOM 1597 O O . CYS A 1 205 ? -4.432 -13.072 -9.035 1.00 93.38 205 CYS A O 1
ATOM 1599 N N . ILE A 1 206 ? -3.584 -12.762 -6.975 1.00 92.69 206 ILE A N 1
ATOM 1600 C CA . ILE A 1 206 ? -2.194 -12.530 -7.400 1.00 92.69 206 ILE A CA 1
ATOM 1601 C C . ILE A 1 206 ? -1.364 -13.794 -7.202 1.00 92.69 206 ILE A C 1
ATOM 1603 O O . ILE A 1 206 ? -0.546 -14.142 -8.048 1.00 92.69 206 ILE A O 1
ATOM 1607 N N . ASP A 1 207 ? -1.527 -14.433 -6.046 1.00 90.50 207 ASP A N 1
ATOM 1608 C CA . ASP A 1 207 ? -0.741 -15.587 -5.633 1.00 90.50 207 ASP A CA 1
ATOM 1609 C C . ASP A 1 207 ? -1.651 -16.567 -4.877 1.00 90.50 207 ASP A C 1
ATOM 1611 O O . ASP A 1 207 ? -1.937 -16.348 -3.692 1.00 90.50 207 ASP A O 1
ATOM 1615 N N . PRO A 1 208 ? -2.120 -17.639 -5.538 1.00 87.69 208 PRO A N 1
ATOM 1616 C CA . PRO A 1 208 ? -3.008 -18.613 -4.914 1.00 87.69 208 PRO A CA 1
ATOM 1617 C C . PRO A 1 208 ? -2.307 -19.445 -3.828 1.00 87.69 208 PRO A C 1
ATOM 1619 O O . PRO A 1 208 ? -2.964 -19.897 -2.894 1.00 87.69 208 PRO A O 1
ATOM 1622 N N . VAL A 1 209 ? -0.981 -19.616 -3.896 1.00 87.06 209 VAL A N 1
ATOM 1623 C CA . VAL A 1 209 ? -0.207 -20.429 -2.939 1.00 87.06 209 VAL A CA 1
ATOM 1624 C C . VAL A 1 209 ? -0.090 -19.709 -1.595 1.00 87.06 209 VAL A C 1
ATOM 1626 O O . VAL A 1 209 ? -0.300 -20.295 -0.521 1.00 87.06 209 VAL A O 1
ATOM 1629 N N . SER A 1 210 ? 0.214 -18.413 -1.651 1.00 88.88 210 SER A N 1
ATOM 1630 C CA . SER A 1 210 ? 0.295 -17.547 -0.471 1.00 88.88 210 SER A CA 1
ATOM 1631 C C . SER A 1 210 ? -1.068 -16.998 -0.039 1.00 88.88 210 SER A C 1
ATOM 1633 O O . SER A 1 210 ? -1.191 -16.476 1.071 1.00 88.88 210 SER A O 1
ATOM 1635 N N . GLY A 1 211 ? -2.089 -17.118 -0.894 1.00 92.12 211 GLY A N 1
ATOM 1636 C CA . GLY A 1 211 ? -3.423 -16.560 -0.685 1.00 92.12 211 GLY A CA 1
ATOM 1637 C C . GLY A 1 211 ? -3.440 -15.033 -0.754 1.00 92.12 211 GLY A C 1
ATOM 1638 O O . GLY A 1 211 ? -4.138 -14.409 0.040 1.00 92.12 211 GLY A O 1
ATOM 1639 N N . ILE A 1 212 ? -2.642 -14.421 -1.636 1.00 94.00 212 ILE A N 1
ATOM 1640 C CA . ILE A 1 212 ? -2.568 -12.960 -1.793 1.00 94.00 212 ILE A CA 1
ATOM 1641 C C . ILE A 1 212 ? -3.464 -12.510 -2.949 1.00 94.00 212 ILE A C 1
ATOM 1643 O O . ILE A 1 212 ? -3.397 -13.040 -4.061 1.00 94.00 212 ILE A O 1
ATOM 1647 N N . TYR A 1 213 ? -4.250 -11.469 -2.690 1.00 95.38 213 TYR A N 1
ATOM 1648 C CA . TYR A 1 213 ? -5.195 -10.865 -3.620 1.00 95.38 213 TYR A CA 1
ATOM 1649 C C . TYR A 1 213 ? -4.976 -9.350 -3.687 1.00 95.38 213 TYR A C 1
ATOM 1651 O O . TYR A 1 213 ? -4.541 -8.728 -2.714 1.00 95.38 213 TYR A O 1
ATOM 1659 N N . ALA A 1 214 ? -5.296 -8.747 -4.828 1.00 95.19 214 ALA A N 1
ATOM 1660 C CA . ALA A 1 214 ? -5.534 -7.314 -4.932 1.00 95.19 214 ALA A CA 1
ATOM 1661 C C . ALA A 1 214 ? -7.030 -7.040 -4.809 1.00 95.19 214 ALA A C 1
ATOM 1663 O O . ALA A 1 214 ? -7.845 -7.776 -5.360 1.00 95.19 214 ALA A O 1
ATOM 1664 N N . VAL A 1 215 ? -7.389 -5.962 -4.118 1.00 95.12 215 VAL A N 1
ATOM 1665 C CA . VAL A 1 215 ? -8.778 -5.512 -3.972 1.00 95.12 215 VAL A CA 1
ATOM 1666 C C . VAL A 1 215 ? -8.829 -4.000 -4.141 1.00 95.12 215 VAL A C 1
ATOM 1668 O O . VAL A 1 215 ? -7.915 -3.283 -3.722 1.00 95.12 215 VAL A O 1
ATOM 1671 N N . GLU A 1 216 ? -9.894 -3.484 -4.750 1.00 93.19 216 GLU A N 1
ATOM 1672 C CA . GLU A 1 216 ? -10.136 -2.043 -4.760 1.00 93.19 216 GLU A CA 1
ATOM 1673 C C . GLU A 1 216 ? -10.308 -1.511 -3.332 1.00 93.19 216 GLU A C 1
ATOM 1675 O O . GLU A 1 216 ? -11.025 -2.070 -2.508 1.00 93.19 216 GLU A O 1
ATOM 1680 N N . LYS A 1 217 ? -9.650 -0.395 -3.021 1.00 90.19 217 LYS A N 1
ATOM 1681 C CA . LYS A 1 217 ? -9.658 0.202 -1.682 1.00 90.19 217 LYS A CA 1
ATOM 1682 C C . LYS A 1 217 ? -11.049 0.664 -1.228 1.00 90.19 217 LYS A C 1
ATOM 1684 O O . LYS A 1 217 ? -11.302 0.720 -0.025 1.00 90.19 217 LYS A O 1
ATOM 1689 N N . SER A 1 218 ? -11.933 1.043 -2.148 1.00 86.31 218 SER A N 1
ATOM 1690 C CA . SER A 1 218 ? -13.270 1.562 -1.849 1.00 86.31 218 SER A CA 1
ATOM 1691 C C . SER A 1 218 ? -14.209 1.446 -3.050 1.00 86.31 218 SER A C 1
ATOM 1693 O O . SER A 1 218 ? -13.749 1.395 -4.183 1.00 86.31 218 SER A O 1
ATOM 1695 N N . PHE A 1 219 ? -15.521 1.528 -2.821 1.00 82.31 219 PHE A N 1
ATOM 1696 C CA . PHE A 1 219 ? -16.522 1.599 -3.900 1.00 82.31 219 PHE A CA 1
ATOM 1697 C C . PHE A 1 219 ? -16.519 2.932 -4.663 1.00 82.31 219 PHE A C 1
ATOM 1699 O O . PHE A 1 219 ? -17.261 3.113 -5.625 1.00 82.31 219 PHE A O 1
ATOM 1706 N N . TYR A 1 220 ? -15.728 3.898 -4.202 1.00 79.19 220 TYR A N 1
ATOM 1707 C CA . TYR A 1 220 ? -15.714 5.259 -4.707 1.00 79.19 220 TYR A CA 1
ATOM 1708 C C . TYR A 1 220 ? -14.571 5.446 -5.700 1.00 79.19 220 TYR A C 1
ATOM 1710 O O . TYR A 1 220 ? -13.427 5.084 -5.423 1.00 79.19 220 TYR A O 1
ATOM 1718 N N . ARG A 1 221 ? -14.877 6.029 -6.862 1.00 75.75 221 ARG A N 1
ATOM 1719 C CA . ARG A 1 221 ? -13.898 6.309 -7.916 1.00 75.75 221 ARG A CA 1
ATOM 1720 C C . ARG A 1 221 ? -13.444 7.777 -7.843 1.00 75.75 221 ARG A C 1
ATOM 1722 O O . ARG A 1 221 ? -14.280 8.650 -7.619 1.00 75.75 221 ARG A O 1
ATOM 1729 N N . PRO A 1 222 ? -12.152 8.080 -8.075 1.00 71.75 222 PRO A N 1
ATOM 1730 C CA . PRO A 1 222 ? -11.075 7.167 -8.466 1.00 71.75 222 PRO A CA 1
ATOM 1731 C C . PRO A 1 222 ? -10.589 6.305 -7.295 1.00 71.75 222 PRO A C 1
ATOM 1733 O O . PRO A 1 222 ? -10.329 6.812 -6.208 1.00 71.75 222 PRO A O 1
ATOM 1736 N N . CYS A 1 223 ? -10.427 5.004 -7.537 1.00 78.44 223 CYS A N 1
ATOM 1737 C CA . CYS A 1 223 ? -10.007 4.060 -6.510 1.00 78.44 223 CYS A CA 1
ATOM 1738 C C . CYS A 1 223 ? -8.589 3.549 -6.776 1.00 78.44 223 CYS A C 1
ATOM 1740 O O . CYS A 1 223 ? -8.235 3.234 -7.912 1.00 78.44 223 CYS A O 1
ATOM 1742 N N . SER A 1 224 ? -7.776 3.464 -5.724 1.00 86.00 224 SER A N 1
ATOM 1743 C CA . SER A 1 224 ? -6.531 2.696 -5.743 1.00 86.00 224 SER A CA 1
ATOM 1744 C C . SER A 1 224 ? -6.803 1.242 -5.364 1.00 86.00 224 SER A C 1
ATOM 1746 O O . SER A 1 224 ? -7.834 0.924 -4.774 1.00 86.00 224 SER A O 1
ATOM 1748 N N . VAL A 1 225 ? -5.859 0.368 -5.666 1.00 92.62 225 VAL A N 1
ATOM 1749 C CA . VAL A 1 225 ? -5.862 -1.032 -5.233 1.00 92.62 225 VAL A CA 1
ATOM 1750 C C . VAL A 1 225 ? -4.971 -1.199 -4.005 1.00 92.62 225 VAL A C 1
ATOM 1752 O O . VAL A 1 225 ? -4.073 -0.383 -3.783 1.00 92.62 225 VAL A O 1
ATOM 1755 N N . ILE A 1 226 ? -5.251 -2.225 -3.212 1.00 94.12 226 ILE A N 1
ATOM 1756 C CA . ILE A 1 226 ? -4.476 -2.641 -2.039 1.00 94.12 226 ILE A CA 1
ATOM 1757 C C . ILE A 1 226 ? -4.298 -4.157 -2.062 1.00 94.12 226 ILE A C 1
ATOM 1759 O O . ILE A 1 226 ? -5.056 -4.861 -2.736 1.00 94.12 226 ILE A O 1
ATOM 1763 N N . HIS A 1 227 ? -3.335 -4.661 -1.303 1.00 95.81 227 HIS A N 1
ATOM 1764 C CA . HIS A 1 227 ? -3.158 -6.087 -1.078 1.00 95.81 227 HIS A CA 1
ATOM 1765 C C . HIS A 1 227 ? -3.961 -6.574 0.132 1.00 95.81 227 HIS A C 1
ATOM 1767 O O . HIS A 1 227 ? -4.091 -5.903 1.158 1.00 95.81 227 HIS A O 1
ATOM 1773 N N . VAL A 1 228 ? -4.468 -7.795 0.030 1.00 95.75 228 VAL A N 1
ATOM 1774 C CA . VAL A 1 228 ? -5.018 -8.555 1.155 1.00 95.75 228 VAL A CA 1
ATOM 1775 C C . VAL A 1 228 ? -4.518 -9.991 1.073 1.00 95.75 228 VAL A C 1
ATOM 1777 O O . VAL A 1 228 ? -4.217 -10.493 -0.010 1.00 95.75 228 VAL A O 1
ATOM 1780 N N . GLN A 1 229 ? -4.433 -10.661 2.215 1.00 94.94 229 GLN A N 1
ATOM 1781 C CA . GLN A 1 229 ? -4.063 -12.064 2.303 1.00 94.94 229 GLN A CA 1
ATOM 1782 C C . GLN A 1 229 ? -5.188 -12.838 2.981 1.00 94.94 229 GLN A C 1
ATOM 1784 O O . GLN A 1 229 ? -5.585 -12.500 4.094 1.00 94.94 229 GLN A O 1
ATOM 1789 N N . LYS A 1 230 ? -5.703 -13.869 2.311 1.00 93.88 230 LYS A N 1
ATOM 1790 C CA . LYS A 1 230 ? -6.701 -14.792 2.852 1.00 93.88 230 LYS A CA 1
ATOM 1791 C C . LYS A 1 230 ? -6.292 -16.218 2.509 1.00 93.88 230 LYS A C 1
ATOM 1793 O O . LYS A 1 230 ? -6.481 -16.693 1.393 1.00 93.88 230 LYS A O 1
ATOM 1798 N N . LYS A 1 231 ? -5.727 -16.889 3.505 1.00 91.94 231 LYS A N 1
ATOM 1799 C CA . LYS A 1 231 ? -5.341 -18.294 3.490 1.00 91.94 231 LYS A CA 1
ATOM 1800 C C . LYS A 1 231 ? -5.932 -18.942 4.731 1.00 91.94 231 LYS A C 1
ATOM 1802 O O . LYS A 1 231 ? -5.374 -18.839 5.814 1.00 91.94 231 LYS A O 1
ATOM 1807 N N . THR A 1 232 ? -7.0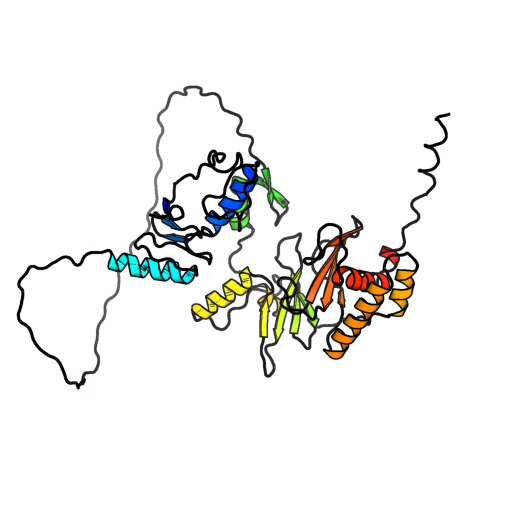96 -19.559 4.586 1.00 87.06 232 THR A N 1
ATOM 1808 C CA . THR A 1 232 ? -7.805 -20.215 5.697 1.00 87.06 232 THR A CA 1
ATOM 1809 C C . THR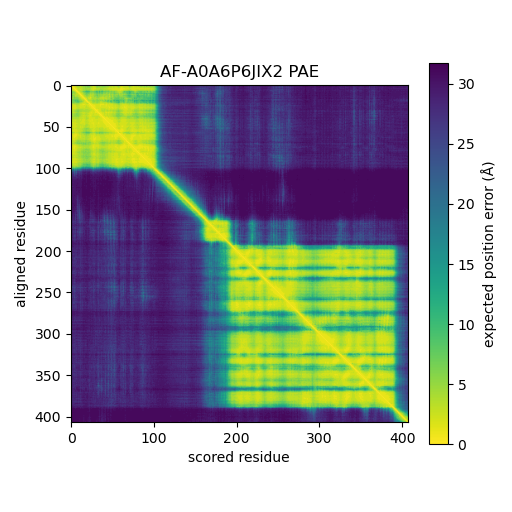 A 1 232 ? -7.427 -21.687 5.839 1.00 87.06 232 THR A C 1
ATOM 1811 O O . THR A 1 232 ? -7.607 -22.266 6.904 1.00 87.06 232 THR A O 1
ATOM 1814 N N . SER A 1 233 ? -6.871 -22.288 4.786 1.00 80.12 233 SER A N 1
ATOM 1815 C CA . SER A 1 233 ? -6.436 -23.682 4.752 1.00 80.12 233 SER A CA 1
ATOM 1816 C C . SER A 1 233 ? -4.925 -23.820 4.960 1.00 80.12 233 SER A C 1
ATOM 1818 O O . SER A 1 233 ? -4.132 -23.117 4.325 1.00 80.12 233 SER A O 1
ATOM 1820 N N . GLY A 1 234 ? -4.525 -24.790 5.784 1.00 81.44 234 GLY A N 1
ATOM 1821 C CA . GLY A 1 234 ? -3.129 -25.159 6.022 1.00 81.44 234 GLY A CA 1
ATOM 1822 C C . GLY A 1 234 ? -2.679 -24.955 7.474 1.00 81.44 234 GLY A C 1
ATOM 1823 O O . GLY A 1 234 ? -3.468 -24.522 8.309 1.00 81.44 234 GLY A O 1
ATOM 1824 N N . PRO A 1 235 ? -1.406 -25.261 7.785 1.00 78.12 235 PRO A N 1
ATOM 1825 C CA . PRO A 1 235 ? -0.884 -25.234 9.156 1.00 78.12 235 PRO A CA 1
ATOM 1826 C C . PRO A 1 235 ? -0.788 -23.822 9.752 1.00 78.12 235 PRO A C 1
ATOM 1828 O O . PRO A 1 235 ? -0.777 -23.668 10.967 1.00 78.12 235 PRO A O 1
ATOM 1831 N N . HIS A 1 236 ? -0.734 -22.794 8.901 1.00 80.12 236 HIS A N 1
ATOM 1832 C CA . HIS A 1 236 ? -0.633 -21.394 9.306 1.00 80.12 236 HIS A CA 1
ATOM 1833 C C . HIS A 1 236 ? -1.711 -20.580 8.579 1.00 80.12 236 HIS A C 1
ATOM 1835 O O . HIS A 1 236 ? -1.437 -20.040 7.501 1.00 80.12 236 HIS A O 1
ATOM 1841 N N . PRO A 1 237 ? -2.950 -20.535 9.103 1.00 86.69 237 PRO A N 1
ATOM 1842 C CA . PRO A 1 237 ? -3.993 -19.705 8.525 1.00 86.69 237 PRO A CA 1
ATOM 1843 C C . PRO A 1 237 ? -3.656 -18.222 8.723 1.00 86.69 237 PRO A C 1
ATOM 1845 O O . PRO A 1 237 ? -3.256 -17.799 9.807 1.00 86.69 237 PRO A O 1
ATOM 1848 N N . VAL A 1 238 ? -3.815 -17.425 7.668 1.00 90.38 238 VAL A N 1
ATOM 1849 C CA . VAL A 1 238 ? -3.530 -15.985 7.662 1.00 90.38 238 VAL A CA 1
ATOM 1850 C C . VAL A 1 238 ? -4.674 -15.246 6.980 1.00 90.38 238 VAL A C 1
ATOM 1852 O O . VAL A 1 238 ? -5.007 -15.527 5.829 1.00 90.38 238 VAL A O 1
ATOM 1855 N N . VAL A 1 239 ? -5.264 -14.282 7.686 1.00 92.56 239 VAL A N 1
ATOM 1856 C CA . VAL A 1 239 ? -6.334 -13.416 7.180 1.00 92.56 239 VAL A CA 1
ATOM 1857 C C . VAL A 1 239 ? -6.004 -11.974 7.562 1.00 92.56 239 VAL A C 1
ATOM 1859 O O . VAL A 1 239 ? -6.202 -11.564 8.702 1.00 92.56 239 VAL A O 1
ATOM 1862 N N . THR A 1 240 ? -5.467 -11.209 6.611 1.00 92.62 240 THR A N 1
ATOM 1863 C CA . THR A 1 240 ? -4.876 -9.888 6.868 1.00 92.62 240 THR A CA 1
ATOM 1864 C C . THR A 1 240 ? -5.190 -8.913 5.736 1.00 92.62 240 THR A C 1
ATOM 1866 O O . THR A 1 240 ? -5.129 -9.260 4.559 1.00 92.62 240 THR A O 1
ATOM 1869 N N . CYS A 1 241 ? -5.484 -7.660 6.085 1.00 94.00 241 CYS A N 1
ATOM 1870 C CA . CYS A 1 241 ? -5.612 -6.549 5.140 1.00 94.00 241 CYS A CA 1
ATOM 1871 C C . CYS A 1 241 ? -4.398 -5.615 5.258 1.00 94.00 241 CYS A C 1
ATOM 1873 O O . CYS A 1 241 ? -3.890 -5.415 6.358 1.00 94.00 241 CYS A O 1
ATOM 1875 N N . GLU A 1 242 ? -3.948 -5.018 4.151 1.00 92.62 242 GLU A N 1
ATOM 1876 C CA . GLU A 1 242 ? -2.848 -4.041 4.155 1.00 92.62 242 GLU A CA 1
ATOM 1877 C C . GLU A 1 242 ? -3.216 -2.717 4.857 1.00 92.62 242 GLU A C 1
ATOM 1879 O O . GLU A 1 242 ? -2.340 -2.032 5.383 1.00 92.62 242 GLU A O 1
ATOM 1884 N N . MET A 1 243 ? -4.502 -2.348 4.889 1.00 89.94 243 MET A N 1
ATOM 1885 C CA . MET A 1 243 ? -4.956 -1.054 5.411 1.00 89.94 243 MET A CA 1
ATOM 1886 C C . MET A 1 243 ? -4.865 -0.965 6.939 1.00 89.94 243 MET A C 1
ATOM 1888 O O . MET A 1 243 ? -5.502 -1.747 7.649 1.00 89.94 243 MET A O 1
ATOM 1892 N N . ASP A 1 244 ? -4.181 0.067 7.441 1.00 88.69 244 ASP A N 1
ATOM 1893 C CA . ASP A 1 244 ? -4.008 0.333 8.877 1.00 88.69 244 ASP A CA 1
ATOM 1894 C C . ASP A 1 244 ? -5.354 0.447 9.628 1.00 88.69 244 ASP A C 1
ATOM 1896 O O . ASP A 1 244 ? -5.480 -0.037 10.759 1.00 88.69 244 ASP A O 1
ATOM 1900 N N . GLU A 1 245 ? -6.396 1.024 9.012 1.00 86.94 245 GLU A N 1
ATOM 1901 C CA . GLU A 1 245 ? -7.728 1.110 9.627 1.00 86.94 245 GLU A CA 1
ATOM 1902 C C . GLU A 1 245 ? -8.397 -0.265 9.741 1.00 86.94 245 GLU A C 1
ATOM 1904 O O . GLU A 1 245 ? -9.083 -0.542 10.728 1.00 86.94 245 GLU A O 1
ATOM 1909 N N . CYS A 1 246 ? -8.185 -1.146 8.758 1.00 89.94 246 CYS A N 1
ATOM 1910 C CA . CYS A 1 246 ? -8.713 -2.510 8.791 1.00 89.94 246 CYS A CA 1
ATOM 1911 C C . CYS A 1 246 ? -7.986 -3.348 9.840 1.00 89.94 246 CYS A C 1
ATOM 1913 O O . CYS A 1 246 ? -8.648 -4.031 10.614 1.00 89.94 246 CYS A O 1
ATOM 1915 N N . ILE A 1 247 ? -6.656 -3.236 9.913 1.00 88.50 247 ILE A N 1
ATOM 1916 C CA . ILE A 1 247 ? -5.837 -3.892 10.942 1.00 88.50 247 ILE A CA 1
ATOM 1917 C C . ILE A 1 247 ? -6.323 -3.470 12.333 1.00 88.50 247 ILE A C 1
ATOM 1919 O O . ILE A 1 247 ? -6.661 -4.317 13.156 1.00 88.50 247 ILE A O 1
ATOM 1923 N N . SER A 1 248 ? -6.482 -2.162 12.557 1.00 86.75 248 SER A N 1
ATOM 1924 C CA . SER A 1 248 ? -6.985 -1.627 13.830 1.00 86.75 248 SER A CA 1
ATOM 1925 C C . SER A 1 248 ? -8.393 -2.137 14.168 1.00 86.75 248 SER A C 1
ATOM 1927 O O . SER A 1 248 ? -8.706 -2.387 15.330 1.00 86.75 248 SER A O 1
ATOM 1929 N N . SER A 1 249 ? -9.252 -2.299 13.155 1.00 85.62 249 SER A N 1
ATOM 1930 C CA . SER A 1 249 ? -10.620 -2.801 13.335 1.00 85.62 249 SER A CA 1
ATOM 1931 C C . SER A 1 249 ? -10.647 -4.286 13.702 1.00 85.62 249 SER A C 1
ATOM 1933 O O . SER A 1 249 ? -11.414 -4.671 14.580 1.00 85.62 249 SER A O 1
ATOM 1935 N N . VAL A 1 250 ? -9.789 -5.105 13.081 1.00 86.62 250 VAL A N 1
ATOM 1936 C CA . VAL A 1 250 ? -9.627 -6.532 13.410 1.00 86.62 250 VAL A CA 1
ATOM 1937 C C . VAL A 1 250 ? -9.118 -6.696 14.841 1.00 86.62 250 VAL A C 1
ATOM 1939 O O . VAL A 1 250 ? -9.692 -7.459 15.614 1.00 86.62 250 VAL A O 1
ATOM 1942 N N . GLU A 1 251 ? -8.091 -5.936 15.230 1.00 87.50 251 GLU A N 1
ATOM 1943 C CA . GLU A 1 251 ? -7.550 -5.962 16.594 1.00 87.50 251 GLU A CA 1
ATOM 1944 C C . GLU A 1 251 ? -8.601 -5.567 17.639 1.00 87.50 251 GLU A C 1
ATOM 1946 O O . GLU A 1 251 ? -8.705 -6.196 18.695 1.00 87.50 251 GLU A O 1
ATOM 1951 N N . PHE A 1 252 ? -9.396 -4.535 17.346 1.00 82.88 252 PHE A N 1
ATOM 1952 C CA . PHE A 1 252 ? -10.486 -4.106 18.216 1.00 82.88 252 PHE A CA 1
ATOM 1953 C C . PHE A 1 252 ? -11.570 -5.182 18.337 1.00 82.88 252 PHE A C 1
ATOM 1955 O O . PHE A 1 252 ? -11.976 -5.522 19.445 1.00 82.88 252 PHE A O 1
ATOM 1962 N N . ALA A 1 253 ? -12.001 -5.755 17.212 1.00 83.81 253 ALA A N 1
ATOM 1963 C CA . ALA A 1 253 ? -13.009 -6.804 17.185 1.00 83.81 253 ALA A CA 1
ATOM 1964 C C . ALA A 1 253 ? -12.571 -8.034 17.998 1.00 83.81 253 ALA A C 1
ATOM 1966 O O . ALA A 1 253 ? -13.338 -8.512 18.836 1.00 83.81 253 ALA A O 1
ATOM 1967 N N . ALA A 1 254 ? -11.314 -8.465 17.850 1.00 85.94 254 ALA A N 1
ATOM 1968 C CA . ALA A 1 254 ? -10.738 -9.551 18.637 1.00 85.94 254 ALA A CA 1
ATOM 1969 C C . ALA A 1 254 ? -10.757 -9.246 20.147 1.00 85.94 254 ALA A C 1
ATOM 1971 O O . ALA A 1 254 ? -11.164 -10.090 20.944 1.00 85.94 254 ALA A O 1
ATOM 1972 N N . GLN A 1 255 ? -10.393 -8.021 20.551 1.00 86.50 255 GLN A N 1
ATOM 1973 C CA . GLN A 1 255 ? -10.463 -7.584 21.955 1.00 86.50 255 GLN A CA 1
ATOM 1974 C C . GLN A 1 255 ? -11.895 -7.525 22.502 1.00 86.50 255 GLN A C 1
ATOM 1976 O O . GLN A 1 255 ? -12.095 -7.652 23.709 1.00 86.50 255 GLN A O 1
ATOM 1981 N N . SER A 1 256 ? -12.882 -7.324 21.632 1.00 87.19 256 SER A N 1
ATOM 1982 C CA . SER A 1 256 ? -14.307 -7.328 21.967 1.00 87.19 256 SER A CA 1
ATOM 1983 C C . SER A 1 256 ? -14.957 -8.716 21.887 1.00 87.19 256 SER A C 1
ATOM 1985 O O . SER A 1 256 ? -16.167 -8.817 22.060 1.00 87.19 256 SER A O 1
ATOM 1987 N N . GLY A 1 257 ? -14.184 -9.780 21.645 1.00 85.62 257 GLY A N 1
ATOM 1988 C CA . GLY A 1 257 ? -14.690 -11.156 21.572 1.00 85.62 257 GLY A CA 1
ATOM 1989 C C . GLY A 1 257 ? -15.226 -11.573 20.198 1.00 85.62 257 GLY A C 1
ATOM 1990 O O . GLY A 1 257 ? -15.714 -12.690 20.047 1.00 85.62 257 GLY A O 1
ATOM 1991 N N . PHE A 1 258 ? -15.104 -10.728 19.172 1.00 81.00 258 PHE A N 1
ATOM 1992 C CA . PHE A 1 258 ? -15.473 -11.065 17.797 1.00 81.00 258 PHE A CA 1
ATOM 1993 C C . PHE A 1 258 ? -14.291 -11.725 17.078 1.00 81.00 258 PHE A C 1
ATOM 1995 O O . PHE A 1 258 ? -13.448 -11.058 16.483 1.00 81.00 258 PHE A O 1
ATOM 2002 N N . GLN A 1 259 ? -14.240 -13.056 17.128 1.00 74.56 259 GLN A N 1
ATOM 2003 C CA . GLN A 1 259 ? -13.120 -13.846 16.594 1.00 74.56 259 GLN A CA 1
ATOM 2004 C C . GLN A 1 259 ? -13.072 -13.921 15.055 1.00 74.56 259 GLN A C 1
ATOM 2006 O O . GLN A 1 259 ? -12.006 -14.139 14.493 1.00 74.56 259 GLN A O 1
ATOM 2011 N N . HIS A 1 260 ? -14.199 -13.700 14.370 1.00 81.88 260 HIS A N 1
ATOM 2012 C CA . HIS A 1 260 ? -14.334 -13.869 12.912 1.00 81.88 260 HIS A CA 1
ATOM 2013 C C . HIS A 1 260 ? -14.579 -12.545 12.177 1.00 81.88 260 HIS A C 1
ATOM 2015 O O . HIS A 1 260 ? -15.310 -12.483 11.188 1.00 81.88 260 HIS A O 1
ATOM 2021 N N . PHE A 1 261 ? -14.026 -11.446 12.688 1.00 85.88 261 PHE A N 1
ATOM 2022 C CA . PHE A 1 261 ? -14.196 -10.155 12.039 1.00 85.88 261 PHE A CA 1
ATOM 2023 C C . PHE A 1 261 ? -13.383 -10.081 10.742 1.00 85.88 261 PHE A C 1
ATOM 2025 O O . PHE A 1 261 ? -12.155 -10.117 10.754 1.00 85.88 261 PHE A O 1
ATOM 2032 N N . GLU A 1 262 ? -14.083 -9.892 9.627 1.00 89.94 262 GLU A N 1
ATOM 2033 C CA . GLU A 1 262 ? -13.482 -9.580 8.335 1.00 89.94 262 GLU A CA 1
ATOM 2034 C C . GLU A 1 262 ? -13.855 -8.158 7.910 1.00 89.94 262 GLU A C 1
ATOM 2036 O O . GLU A 1 262 ? -15.023 -7.753 7.966 1.00 89.94 262 GLU A O 1
ATOM 2041 N N . CYS A 1 263 ? -12.863 -7.397 7.442 1.00 90.81 263 CYS A N 1
ATOM 2042 C CA . CYS A 1 263 ? -13.130 -6.114 6.806 1.00 90.81 263 CYS A CA 1
ATOM 2043 C C . CYS A 1 263 ? -13.813 -6.315 5.446 1.00 90.81 263 CYS A C 1
ATOM 2045 O O . CYS A 1 263 ? -13.820 -7.403 4.870 1.00 90.81 263 CYS A O 1
ATOM 2047 N N . ILE A 1 264 ? -14.346 -5.231 4.889 1.00 89.56 264 ILE A N 1
ATOM 2048 C CA . ILE A 1 264 ? -15.032 -5.270 3.598 1.00 89.56 264 ILE A CA 1
ATOM 2049 C C . ILE A 1 264 ? -14.152 -5.774 2.444 1.00 89.56 264 ILE A C 1
ATOM 2051 O O . ILE A 1 264 ? -14.655 -6.438 1.539 1.00 89.56 264 ILE A O 1
ATOM 2055 N N . HIS A 1 265 ? -12.842 -5.514 2.492 1.00 93.88 265 HIS A N 1
ATOM 2056 C CA . HIS A 1 265 ? -11.893 -5.998 1.485 1.00 93.88 265 HIS A CA 1
ATOM 2057 C C . HIS A 1 265 ? -11.764 -7.522 1.517 1.00 93.88 265 HIS A C 1
ATOM 2059 O O . HIS A 1 265 ? -11.792 -8.152 0.468 1.00 93.88 265 HIS A O 1
ATOM 2065 N N . LEU A 1 266 ? -11.689 -8.113 2.713 1.00 94.19 266 LEU A N 1
ATOM 2066 C CA . LEU A 1 266 ? -11.603 -9.564 2.904 1.00 94.19 266 LEU A CA 1
ATOM 2067 C C . LEU A 1 266 ? -12.926 -10.270 2.591 1.00 94.19 266 LEU A C 1
ATOM 2069 O O . LEU A 1 266 ? -12.915 -11.327 1.960 1.00 94.19 266 LEU A O 1
ATOM 2073 N N . LYS A 1 267 ? -14.057 -9.661 2.968 1.00 92.56 267 LYS A N 1
ATOM 2074 C CA . LYS A 1 267 ? -15.396 -10.164 2.630 1.00 92.56 267 LYS A CA 1
ATOM 2075 C C . LYS A 1 267 ? -15.642 -10.173 1.120 1.00 92.56 267 LYS A C 1
ATOM 2077 O O . LYS A 1 267 ? -16.238 -11.107 0.605 1.00 92.56 267 LYS A O 1
ATOM 2082 N N . SER A 1 268 ? -15.139 -9.169 0.397 1.00 93.94 268 SER A N 1
ATOM 2083 C CA . SER A 1 268 ? -15.299 -9.076 -1.064 1.00 93.94 268 SER A CA 1
ATOM 2084 C C . SER A 1 268 ? -14.624 -10.218 -1.828 1.00 93.94 268 SER A C 1
ATOM 2086 O O . SER A 1 268 ? -15.033 -10.514 -2.946 1.00 93.94 268 SER A O 1
ATOM 2088 N N . LEU A 1 269 ? -13.650 -10.906 -1.220 1.00 93.56 269 LEU A N 1
ATOM 2089 C CA . LEU A 1 269 ? -12.964 -12.039 -1.846 1.00 93.56 269 LEU A CA 1
ATOM 2090 C C . LEU A 1 269 ? -13.881 -13.235 -2.115 1.00 93.56 269 LEU A C 1
ATOM 2092 O O . LEU A 1 269 ? -13.545 -14.060 -2.957 1.00 93.56 269 LEU A O 1
ATOM 2096 N N . GLN A 1 270 ? -15.035 -13.332 -1.445 1.00 92.12 270 GLN A N 1
ATOM 2097 C CA . GLN A 1 270 ? -16.010 -14.393 -1.724 1.00 92.12 270 GLN A CA 1
ATOM 2098 C C . GLN A 1 270 ? -16.576 -14.324 -3.153 1.00 92.12 270 GLN A C 1
ATOM 2100 O O . GLN A 1 270 ? -17.069 -15.323 -3.661 1.00 92.12 270 GLN A O 1
ATOM 2105 N N . PHE A 1 271 ? -16.466 -13.159 -3.796 1.00 91.69 271 PHE A N 1
ATOM 2106 C CA . PHE A 1 271 ? -16.861 -12.922 -5.184 1.00 91.69 271 PHE A CA 1
ATOM 2107 C C . PHE A 1 271 ? -15.655 -12.735 -6.113 1.00 91.69 271 PHE A C 1
ATOM 2109 O O . PHE A 1 271 ? -15.811 -12.309 -7.256 1.00 91.69 271 PHE A O 1
ATOM 2116 N N . CYS A 1 272 ? -14.438 -13.022 -5.636 1.00 90.06 272 CYS A N 1
ATOM 2117 C CA . CYS A 1 272 ? -13.255 -12.972 -6.483 1.00 90.06 272 CYS A CA 1
ATOM 2118 C C . CYS A 1 272 ? -13.392 -14.031 -7.587 1.00 90.06 272 CYS A C 1
ATOM 2120 O O . CYS A 1 272 ? -13.606 -15.206 -7.271 1.00 90.06 272 CYS A O 1
ATOM 2122 N N . PRO A 1 273 ? -13.237 -13.663 -8.870 1.00 86.12 273 PRO A N 1
ATOM 2123 C CA . PRO A 1 273 ? -13.216 -14.645 -9.939 1.00 86.12 273 PRO A CA 1
ATOM 2124 C C . PRO A 1 273 ? -12.040 -15.607 -9.745 1.00 86.12 273 PRO A C 1
ATOM 2126 O O . PRO A 1 273 ? -10.996 -15.243 -9.191 1.00 86.12 273 PRO A O 1
ATOM 2129 N N . TRP A 1 274 ? -12.208 -16.838 -10.230 1.00 78.31 274 TRP A N 1
ATOM 2130 C CA . TRP A 1 274 ? -11.129 -17.820 -10.225 1.00 78.31 274 TRP A CA 1
ATOM 2131 C C . TRP A 1 274 ? -9.911 -17.299 -11.005 1.00 78.31 274 TRP A C 1
ATOM 2133 O O . TRP A 1 274 ? -10.075 -16.610 -12.020 1.00 78.31 274 TRP A O 1
ATOM 2143 N N . PRO A 1 275 ? -8.682 -17.604 -10.545 1.00 76.81 275 PRO A N 1
ATOM 2144 C CA . PRO A 1 275 ? -7.462 -17.209 -11.232 1.00 76.81 275 PRO A CA 1
ATOM 2145 C C . PRO A 1 275 ? -7.381 -17.884 -12.606 1.00 76.81 275 PRO A C 1
ATOM 2147 O O . PRO A 1 275 ? -6.894 -18.999 -12.740 1.00 76.81 275 PRO A O 1
ATOM 2150 N N . ASN A 1 276 ? -7.838 -17.176 -13.637 1.00 68.38 276 ASN A N 1
ATOM 2151 C CA . ASN A 1 276 ? -7.766 -17.626 -15.030 1.00 68.38 276 ASN A CA 1
ATOM 2152 C C . ASN A 1 276 ? -6.533 -17.077 -15.764 1.00 68.38 276 ASN A C 1
ATOM 2154 O O . ASN A 1 276 ? -6.337 -17.350 -16.946 1.00 68.38 276 ASN A O 1
ATOM 2158 N N . LYS A 1 277 ? -5.708 -16.268 -15.089 1.00 70.81 277 LYS A N 1
ATOM 2159 C CA . LYS A 1 277 ? -4.511 -15.674 -15.684 1.00 70.81 277 LYS A CA 1
ATOM 2160 C C . LYS A 1 277 ? -3.298 -16.548 -15.422 1.00 70.81 277 LYS A C 1
ATOM 2162 O O . LYS A 1 277 ? -2.948 -16.817 -14.276 1.00 70.81 277 LYS A O 1
ATOM 2167 N N . ILE A 1 278 ? -2.631 -16.927 -16.504 1.00 72.06 278 ILE A N 1
ATOM 2168 C CA . ILE A 1 278 ? -1.320 -17.563 -16.447 1.00 72.06 278 ILE A CA 1
ATOM 2169 C C . ILE A 1 278 ? -0.308 -16.488 -16.019 1.00 72.06 278 ILE A C 1
ATOM 2171 O O . ILE A 1 278 ? -0.262 -15.428 -16.652 1.00 72.06 278 ILE A O 1
ATOM 2175 N N . PRO A 1 279 ? 0.485 -16.713 -14.955 1.00 74.12 279 PRO A N 1
ATOM 2176 C CA . PRO A 1 279 ? 1.515 -15.770 -14.544 1.00 74.12 279 PRO A CA 1
ATOM 2177 C C . PRO A 1 279 ? 2.491 -15.491 -15.686 1.00 74.12 279 PRO A C 1
ATOM 2179 O O . PRO A 1 279 ? 3.022 -16.410 -16.309 1.00 74.12 279 PRO A O 1
ATOM 2182 N N . VAL A 1 280 ? 2.744 -14.211 -15.951 1.00 84.69 280 VAL A N 1
ATOM 2183 C CA . VAL A 1 280 ? 3.701 -13.802 -16.980 1.00 84.69 280 VAL A CA 1
ATOM 2184 C C . VAL A 1 280 ? 5.112 -14.084 -16.481 1.00 84.69 280 VAL A C 1
ATOM 2186 O O . VAL A 1 280 ? 5.545 -13.547 -15.459 1.00 84.69 280 VAL A O 1
ATOM 2189 N N . VAL A 1 281 ? 5.841 -14.914 -17.222 1.00 87.94 281 VAL A N 1
ATOM 2190 C CA . VAL A 1 281 ? 7.263 -15.159 -16.981 1.00 87.94 281 VAL A CA 1
ATOM 2191 C C . VAL A 1 281 ? 8.048 -14.017 -17.612 1.00 87.94 281 VAL A C 1
ATOM 2193 O O . VAL A 1 281 ? 8.012 -13.835 -18.827 1.00 87.94 281 VAL A O 1
ATOM 2196 N N . LEU A 1 282 ? 8.730 -13.224 -16.787 1.00 90.56 282 LEU A N 1
ATOM 2197 C CA . LEU A 1 282 ? 9.550 -12.123 -17.281 1.00 90.56 282 LEU A CA 1
ATOM 2198 C C . LEU A 1 282 ? 10.872 -12.638 -17.854 1.00 90.56 282 LEU A C 1
ATOM 2200 O O . LEU A 1 282 ? 11.647 -13.305 -17.159 1.00 90.56 282 LEU A O 1
ATOM 2204 N N . ASP A 1 283 ? 11.111 -12.311 -19.117 1.00 90.38 283 ASP A N 1
ATOM 2205 C CA . ASP A 1 283 ? 12.276 -12.709 -19.892 1.00 90.38 283 ASP A CA 1
ATOM 2206 C C . ASP A 1 283 ? 13.429 -11.727 -19.663 1.00 90.38 283 ASP A C 1
ATOM 2208 O O . ASP A 1 283 ? 13.264 -10.506 -19.716 1.00 90.38 283 ASP A O 1
ATOM 2212 N N . GLU A 1 284 ? 14.597 -12.272 -19.341 1.00 90.62 284 GLU A N 1
ATOM 2213 C CA . GLU A 1 284 ? 15.794 -11.495 -19.021 1.00 90.62 284 GLU A CA 1
ATOM 2214 C C . GLU A 1 284 ? 16.393 -10.826 -20.256 1.00 90.62 284 GLU A C 1
ATOM 2216 O O . GLU A 1 284 ? 16.996 -9.759 -20.118 1.00 90.62 284 GLU A O 1
ATOM 2221 N N . ASP A 1 285 ? 16.149 -11.366 -21.451 1.00 87.06 285 ASP A N 1
ATOM 2222 C CA . ASP A 1 285 ? 16.592 -10.761 -22.709 1.00 87.06 285 ASP A CA 1
ATOM 2223 C C . ASP A 1 285 ? 15.897 -9.414 -22.946 1.00 87.06 285 ASP A C 1
ATOM 2225 O O . ASP A 1 285 ? 16.503 -8.459 -23.433 1.00 87.06 285 ASP A O 1
ATOM 2229 N N . VAL A 1 286 ? 14.664 -9.259 -22.455 1.00 87.38 286 VAL A N 1
ATOM 2230 C CA . VAL A 1 286 ? 13.938 -7.981 -22.500 1.00 87.38 286 VAL A CA 1
ATOM 2231 C C . VAL A 1 286 ? 14.651 -6.895 -21.684 1.00 87.38 286 VAL A C 1
ATOM 2233 O O . VAL A 1 286 ? 14.558 -5.714 -22.015 1.00 87.38 286 VAL A O 1
ATOM 2236 N N . LEU A 1 287 ? 15.410 -7.249 -20.639 1.00 84.31 287 LEU A N 1
ATOM 2237 C CA . LEU A 1 287 ? 16.212 -6.260 -19.909 1.00 84.31 287 LEU A CA 1
ATOM 2238 C C . LEU A 1 287 ? 17.370 -5.725 -20.761 1.00 84.31 287 LEU A C 1
ATOM 2240 O O . LEU A 1 287 ? 17.756 -4.573 -20.572 1.00 84.31 287 LEU A O 1
ATOM 2244 N N . VAL A 1 288 ? 17.902 -6.520 -21.696 1.00 82.69 288 VAL A N 1
ATOM 2245 C CA . VAL A 1 288 ? 18.938 -6.080 -22.647 1.00 82.69 288 VAL A CA 1
ATOM 2246 C C . VAL A 1 288 ? 18.362 -5.029 -23.595 1.00 82.69 288 VAL A C 1
ATOM 2248 O O . VAL A 1 288 ? 18.940 -3.947 -23.728 1.00 82.69 288 VAL A O 1
ATOM 2251 N N . ASP A 1 289 ? 17.168 -5.283 -24.140 1.00 81.31 289 ASP A N 1
ATOM 2252 C CA . ASP A 1 289 ? 16.433 -4.329 -24.985 1.00 81.31 289 ASP A CA 1
ATOM 2253 C C . ASP A 1 289 ? 16.155 -3.000 -24.268 1.00 81.31 289 ASP A C 1
ATOM 2255 O O . ASP A 1 289 ? 16.089 -1.949 -24.902 1.00 81.31 289 ASP A O 1
ATOM 2259 N N . MET A 1 290 ? 15.994 -3.025 -22.941 1.00 80.19 290 MET A N 1
ATOM 2260 C CA . MET A 1 290 ? 15.754 -1.831 -22.124 1.00 80.19 290 MET A CA 1
ATOM 2261 C C . MET A 1 290 ? 17.038 -1.087 -21.721 1.00 80.19 290 MET A C 1
ATOM 2263 O O . MET A 1 290 ? 16.981 0.108 -21.417 1.00 80.19 290 MET A O 1
ATOM 2267 N N . ILE A 1 291 ? 18.201 -1.744 -21.736 1.00 77.62 291 ILE A N 1
ATOM 2268 C CA . ILE A 1 291 ? 19.499 -1.082 -21.519 1.00 77.62 291 ILE A CA 1
ATOM 2269 C C . ILE A 1 291 ? 19.903 -0.272 -22.751 1.00 77.62 291 ILE A C 1
ATOM 2271 O O . ILE A 1 291 ? 20.403 0.840 -22.599 1.00 77.62 291 ILE A O 1
ATOM 2275 N N . ALA A 1 292 ? 19.630 -0.774 -23.960 1.00 66.38 292 ALA A N 1
ATOM 2276 C CA . ALA A 1 292 ? 19.965 -0.093 -25.214 1.00 66.38 292 ALA A CA 1
ATOM 2277 C C . ALA A 1 292 ? 19.471 1.378 -25.298 1.00 66.38 292 ALA A C 1
ATOM 2279 O O . ALA A 1 292 ? 20.260 2.245 -25.674 1.00 66.38 292 ALA A O 1
ATOM 2280 N N . PRO A 1 293 ? 18.228 1.722 -24.897 1.00 66.94 293 PRO A N 1
ATOM 2281 C CA . PRO A 1 293 ? 17.752 3.106 -24.822 1.00 66.94 293 PRO A CA 1
ATOM 2282 C C . PRO A 1 293 ? 18.142 3.859 -23.530 1.00 66.94 293 PRO A C 1
ATOM 2284 O O . PRO A 1 293 ? 17.576 4.918 -23.262 1.00 66.94 293 PRO A O 1
ATOM 2287 N N . ASN A 1 294 ? 19.068 3.346 -22.705 1.00 67.44 294 ASN A N 1
ATOM 2288 C CA . ASN A 1 294 ? 19.428 3.880 -21.379 1.00 67.44 294 ASN A CA 1
ATOM 2289 C C . ASN A 1 294 ? 18.243 3.989 -20.393 1.00 67.44 294 ASN A C 1
ATOM 2291 O O . ASN A 1 294 ? 18.248 4.823 -19.484 1.00 67.44 294 ASN A O 1
ATOM 2295 N N . VAL A 1 295 ? 17.219 3.137 -20.531 1.00 64.75 295 VAL A N 1
ATOM 2296 C CA . VAL A 1 295 ? 16.101 3.090 -19.567 1.00 64.75 295 VAL A CA 1
ATOM 2297 C C . VAL A 1 295 ? 16.559 2.461 -18.243 1.00 64.75 295 VAL A C 1
ATOM 2299 O O . VAL A 1 295 ? 16.054 2.830 -17.179 1.00 64.75 295 VAL A O 1
ATOM 2302 N N . PHE A 1 296 ? 17.564 1.577 -18.289 1.00 69.69 296 PHE A N 1
ATOM 2303 C CA . PHE A 1 296 ? 18.238 0.989 -17.129 1.00 69.69 296 PHE A CA 1
ATOM 2304 C C . PHE A 1 296 ? 19.763 1.028 -17.262 1.00 69.69 296 PHE A C 1
ATOM 2306 O O . PHE A 1 296 ? 20.297 0.956 -18.362 1.00 69.69 296 PHE A O 1
ATOM 2313 N N . GLY A 1 297 ? 20.460 1.070 -16.122 1.00 77.00 297 GLY A N 1
ATOM 2314 C CA . GLY A 1 297 ? 21.888 0.741 -16.050 1.00 77.00 297 GLY A CA 1
ATOM 2315 C C . GLY A 1 297 ? 22.118 -0.737 -15.711 1.00 77.00 297 GLY A C 1
ATOM 2316 O O . GLY A 1 297 ? 21.251 -1.374 -15.105 1.00 77.00 297 GLY A O 1
ATOM 2317 N N . GLU A 1 298 ? 23.306 -1.267 -16.013 1.00 83.19 298 GLU A N 1
ATOM 2318 C CA . GLU A 1 298 ? 23.661 -2.691 -15.829 1.00 83.19 298 GLU A CA 1
ATOM 2319 C C . GLU A 1 298 ? 23.433 -3.191 -14.388 1.00 83.19 298 GLU A C 1
ATOM 2321 O O . GLU A 1 298 ? 22.912 -4.282 -14.153 1.00 83.19 298 GLU A O 1
ATOM 2326 N N . GLN A 1 299 ? 23.718 -2.344 -13.393 1.00 85.81 299 GLN A N 1
ATOM 2327 C CA . GLN A 1 299 ? 23.473 -2.656 -11.980 1.00 85.81 299 GLN A CA 1
ATOM 2328 C C . GLN A 1 299 ? 21.980 -2.877 -11.672 1.00 85.81 299 GLN A C 1
ATOM 2330 O O . GLN A 1 299 ? 21.617 -3.714 -10.839 1.00 85.81 299 GLN A O 1
ATOM 2335 N N . THR A 1 300 ? 21.094 -2.142 -12.352 1.00 86.19 300 THR A N 1
ATOM 2336 C CA . THR A 1 300 ? 19.642 -2.301 -12.192 1.00 86.19 300 THR A CA 1
ATOM 2337 C C . THR A 1 300 ? 19.182 -3.636 -12.766 1.00 86.19 300 THR A C 1
ATOM 2339 O O . THR A 1 300 ? 18.393 -4.319 -12.112 1.00 86.19 300 THR A O 1
ATOM 2342 N N . LYS A 1 301 ? 19.716 -4.046 -13.925 1.00 89.00 301 LYS A N 1
ATOM 2343 C CA . LYS A 1 301 ? 19.457 -5.370 -14.510 1.00 89.00 301 LYS A CA 1
ATOM 2344 C C . LYS A 1 301 ? 19.869 -6.482 -13.551 1.00 89.00 301 LYS A C 1
ATOM 2346 O O . LYS A 1 301 ? 19.025 -7.302 -13.202 1.00 89.00 301 LYS A O 1
ATOM 2351 N N . ALA A 1 302 ? 21.103 -6.454 -13.042 1.00 90.19 302 ALA A N 1
ATOM 2352 C CA . ALA A 1 302 ? 21.589 -7.457 -12.090 1.00 90.19 302 ALA A CA 1
ATOM 2353 C C . ALA A 1 302 ? 20.677 -7.576 -10.853 1.00 90.19 302 ALA A C 1
ATOM 2355 O O . ALA A 1 302 ? 20.336 -8.676 -10.420 1.00 90.19 302 ALA A O 1
ATOM 2356 N N . THR A 1 303 ? 20.207 -6.441 -10.325 1.00 91.38 303 THR A N 1
ATOM 2357 C CA . THR A 1 303 ? 19.286 -6.421 -9.177 1.00 91.38 303 THR A CA 1
ATOM 2358 C C . THR A 1 303 ? 17.905 -6.996 -9.527 1.00 91.38 303 THR A C 1
ATOM 2360 O O . THR A 1 303 ? 17.318 -7.722 -8.721 1.00 91.38 303 THR A O 1
ATOM 2363 N N . CYS A 1 304 ? 17.377 -6.714 -10.724 1.00 92.38 304 CYS A N 1
ATOM 2364 C CA . CYS A 1 304 ? 16.100 -7.271 -11.188 1.00 92.38 304 CYS A CA 1
ATOM 2365 C C . CYS A 1 304 ? 16.180 -8.795 -11.357 1.00 92.38 304 CYS A C 1
ATOM 2367 O O . CYS A 1 304 ? 15.295 -9.501 -10.876 1.00 92.38 304 CYS A O 1
ATOM 2369 N N . VAL A 1 305 ? 17.265 -9.299 -11.953 1.00 93.56 305 VAL A N 1
ATOM 2370 C CA . VAL A 1 305 ? 17.523 -10.740 -12.121 1.00 93.56 305 VAL A CA 1
ATOM 2371 C C . VAL A 1 305 ? 17.650 -11.439 -10.765 1.00 93.56 305 VAL A C 1
ATOM 2373 O O . VAL A 1 305 ? 16.980 -12.440 -10.522 1.00 93.56 305 VAL A O 1
ATOM 2376 N N . ALA A 1 306 ? 18.419 -10.875 -9.828 1.00 93.69 306 ALA A N 1
ATOM 2377 C CA . ALA A 1 306 ? 18.526 -11.425 -8.474 1.00 93.69 306 ALA A CA 1
ATOM 2378 C C . ALA A 1 306 ? 17.162 -11.477 -7.758 1.00 93.69 306 ALA A C 1
ATOM 2380 O O . ALA A 1 306 ? 16.841 -12.451 -7.075 1.00 93.69 306 ALA A O 1
ATOM 2381 N N . THR A 1 307 ? 16.323 -10.455 -7.954 1.00 93.06 307 THR A N 1
ATOM 2382 C CA . THR A 1 307 ? 14.965 -10.417 -7.386 1.00 93.06 307 THR A CA 1
ATOM 2383 C C . THR A 1 307 ? 14.048 -11.457 -8.038 1.00 93.06 307 THR A C 1
ATOM 2385 O O . THR A 1 307 ? 13.269 -12.101 -7.335 1.00 93.06 307 THR A O 1
ATOM 2388 N N . LYS A 1 308 ? 14.168 -11.679 -9.357 1.00 94.56 308 LYS A N 1
ATOM 2389 C CA . LYS A 1 308 ? 13.477 -12.763 -10.076 1.00 94.56 308 LYS A CA 1
ATOM 2390 C C . LYS A 1 308 ? 13.852 -14.130 -9.511 1.00 94.56 308 LYS A C 1
ATOM 2392 O O . LYS A 1 308 ? 12.963 -14.915 -9.196 1.00 94.56 308 LYS A O 1
ATOM 2397 N N . ALA A 1 309 ? 15.145 -14.389 -9.320 1.00 94.00 309 ALA A N 1
ATOM 2398 C CA . ALA A 1 309 ? 15.626 -15.638 -8.736 1.00 94.00 309 ALA A CA 1
ATOM 2399 C C . ALA A 1 309 ? 15.061 -15.863 -7.321 1.00 94.00 309 ALA A C 1
ATOM 2401 O O . ALA A 1 309 ? 14.598 -16.958 -7.013 1.00 94.00 309 ALA A O 1
ATOM 2402 N N . ALA A 1 310 ? 15.015 -14.817 -6.488 1.00 93.19 310 ALA A N 1
ATOM 2403 C CA . ALA A 1 310 ? 14.427 -14.893 -5.151 1.00 93.19 310 ALA A CA 1
ATOM 2404 C C . ALA A 1 310 ? 12.911 -15.175 -5.170 1.00 93.19 310 ALA A C 1
ATOM 2406 O O . ALA A 1 310 ? 12.428 -15.944 -4.341 1.00 93.19 310 ALA A O 1
ATOM 2407 N N . ALA A 1 311 ? 12.162 -14.579 -6.105 1.00 92.56 311 ALA A N 1
ATOM 2408 C CA . ALA A 1 311 ? 10.733 -14.852 -6.277 1.00 92.56 311 ALA A CA 1
ATOM 2409 C C . ALA A 1 311 ? 10.487 -16.304 -6.722 1.00 92.56 311 ALA A C 1
ATOM 2411 O O . ALA A 1 311 ? 9.650 -16.997 -6.145 1.00 92.56 311 ALA A O 1
ATOM 2412 N N . ASN A 1 312 ? 11.281 -16.785 -7.685 1.00 93.00 312 ASN A N 1
ATOM 2413 C CA . ASN A 1 312 ? 11.218 -18.161 -8.177 1.00 93.00 312 ASN A CA 1
ATOM 2414 C C . ASN A 1 312 ? 11.535 -19.175 -7.071 1.00 93.00 312 ASN A C 1
ATOM 2416 O O . ASN A 1 312 ? 10.820 -20.162 -6.930 1.00 93.00 312 ASN A O 1
ATOM 2420 N N . LEU A 1 313 ? 12.564 -18.913 -6.257 1.00 92.50 313 LEU A N 1
ATOM 2421 C CA . LEU A 1 313 ? 12.920 -19.759 -5.116 1.00 92.50 313 LEU A CA 1
ATOM 2422 C C . LEU A 1 313 ? 11.789 -19.834 -4.080 1.00 92.50 313 LEU A C 1
ATOM 2424 O O . LEU A 1 313 ? 11.560 -20.886 -3.493 1.00 92.50 313 LEU A O 1
ATOM 2428 N N . ALA A 1 314 ? 11.068 -18.730 -3.874 1.00 89.44 314 ALA A N 1
ATOM 2429 C CA . ALA A 1 314 ? 9.899 -18.688 -3.001 1.00 89.44 314 ALA A CA 1
ATOM 2430 C C . ALA A 1 314 ? 8.631 -19.291 -3.642 1.00 89.44 314 ALA A C 1
ATOM 2432 O O . ALA A 1 314 ? 7.615 -19.415 -2.962 1.00 89.44 314 ALA A O 1
ATOM 2433 N N . GLY A 1 315 ? 8.668 -19.662 -4.928 1.00 89.88 315 GLY A N 1
ATOM 2434 C CA . GLY A 1 315 ? 7.519 -20.203 -5.657 1.00 89.88 315 GLY A CA 1
ATOM 2435 C C . GLY A 1 315 ? 6.404 -19.182 -5.900 1.00 89.88 315 GLY A C 1
ATOM 2436 O O . GLY A 1 315 ? 5.248 -19.570 -6.058 1.00 89.88 315 GLY A O 1
ATOM 2437 N N . VAL A 1 316 ? 6.728 -17.884 -5.911 1.00 90.81 316 VAL A N 1
ATOM 2438 C CA . VAL A 1 316 ? 5.751 -16.791 -6.044 1.00 90.81 316 VAL A CA 1
ATOM 2439 C C . VAL A 1 316 ? 6.004 -15.968 -7.310 1.00 90.81 316 VAL A C 1
ATOM 2441 O O . VAL A 1 316 ? 7.153 -15.804 -7.726 1.00 90.81 316 VAL A O 1
ATOM 2444 N N . PRO A 1 317 ? 4.967 -15.370 -7.927 1.00 92.56 317 PRO A N 1
ATOM 2445 C CA . PRO A 1 317 ? 5.167 -14.553 -9.118 1.00 92.56 317 PRO A CA 1
ATOM 2446 C C . PRO A 1 317 ? 5.931 -13.268 -8.784 1.00 92.56 317 PRO A C 1
ATOM 2448 O O . PRO A 1 317 ? 5.554 -12.535 -7.860 1.00 92.56 317 PRO A O 1
ATOM 2451 N N . LEU A 1 318 ? 6.968 -12.961 -9.571 1.00 94.81 318 LEU A N 1
ATOM 2452 C CA . LEU A 1 318 ? 7.765 -11.737 -9.433 1.00 94.81 318 LEU A CA 1
ATOM 2453 C C . LEU A 1 318 ? 6.908 -10.478 -9.603 1.00 94.81 318 LEU A C 1
ATOM 2455 O O . LEU A 1 318 ? 7.034 -9.530 -8.830 1.00 94.81 318 LEU A O 1
ATOM 2459 N N . SER A 1 319 ? 6.043 -10.450 -10.616 1.00 95.00 319 SER A N 1
ATOM 2460 C CA . SER A 1 319 ? 5.139 -9.327 -10.854 1.00 95.00 319 SER A CA 1
ATOM 2461 C C . SER A 1 319 ? 3.861 -9.756 -11.567 1.00 95.00 319 SER A C 1
ATOM 2463 O O . SER A 1 319 ? 3.870 -10.715 -12.335 1.00 95.00 319 SER A O 1
ATOM 2465 N N . VAL A 1 320 ? 2.766 -9.043 -11.302 1.00 94.19 320 VAL A N 1
ATOM 2466 C CA . VAL A 1 320 ? 1.440 -9.301 -11.881 1.00 94.19 320 VAL A CA 1
ATOM 2467 C C . VAL A 1 320 ? 0.784 -7.968 -12.253 1.00 94.19 320 VAL A C 1
ATOM 2469 O O . VAL A 1 320 ? 0.643 -7.099 -11.387 1.00 94.19 320 VAL A O 1
ATOM 2472 N N . GLU A 1 321 ? 0.395 -7.793 -13.522 1.00 93.81 321 GLU A N 1
ATOM 2473 C CA . GLU A 1 321 ? -0.452 -6.676 -13.967 1.00 93.81 321 GLU A CA 1
ATOM 2474 C C . GLU A 1 321 ? -1.894 -6.894 -13.494 1.00 93.81 321 GLU A C 1
ATOM 2476 O O . GLU A 1 321 ? -2.524 -7.910 -13.792 1.00 93.81 321 GLU A O 1
ATOM 2481 N N . LEU A 1 322 ? -2.420 -5.910 -12.771 1.00 92.25 322 LEU A N 1
ATOM 2482 C CA . LEU A 1 322 ? -3.776 -5.925 -12.242 1.00 92.25 322 LEU A CA 1
ATOM 2483 C C . LEU A 1 322 ? -4.742 -5.325 -13.264 1.00 92.25 322 LEU A C 1
ATOM 2485 O O . LEU A 1 322 ? -4.460 -4.295 -13.878 1.00 92.25 322 LEU A O 1
ATOM 2489 N N . THR A 1 323 ? -5.912 -5.948 -13.400 1.00 89.75 323 THR A N 1
ATOM 2490 C CA . THR A 1 323 ? -7.001 -5.451 -14.263 1.00 89.75 323 THR A CA 1
ATOM 2491 C C . THR A 1 323 ? -8.029 -4.593 -13.537 1.00 89.75 323 THR A C 1
ATOM 2493 O O . THR A 1 323 ? -8.853 -3.944 -14.176 1.00 89.75 323 THR A O 1
ATOM 2496 N N . ILE A 1 324 ? -7.963 -4.559 -12.210 1.00 89.38 324 ILE A N 1
ATOM 2497 C CA . ILE A 1 324 ? -8.823 -3.749 -11.344 1.00 89.38 324 ILE A CA 1
ATOM 2498 C C . ILE A 1 324 ? -8.140 -2.428 -10.948 1.00 89.38 324 ILE A C 1
ATOM 2500 O O . ILE A 1 324 ? -6.915 -2.304 -11.014 1.00 89.38 324 ILE A O 1
ATOM 2504 N N . GLY A 1 325 ? -8.916 -1.441 -10.484 1.00 81.31 325 GLY A N 1
ATOM 2505 C CA . GLY A 1 325 ? -8.385 -0.174 -9.972 1.00 81.31 325 GLY A CA 1
ATOM 2506 C C . GLY A 1 325 ? -8.791 1.061 -10.773 1.00 81.31 325 GLY A C 1
ATOM 2507 O O . GLY A 1 325 ? -9.930 1.191 -11.200 1.00 81.31 325 GLY A O 1
ATOM 2508 N N . GLY A 1 326 ? -7.890 2.040 -10.866 1.00 76.88 326 GLY A N 1
ATOM 2509 C CA . GLY A 1 326 ? -8.118 3.379 -11.423 1.00 76.88 326 GLY A CA 1
ATOM 2510 C C . GLY A 1 326 ? -8.633 3.440 -12.878 1.00 76.88 326 GLY A C 1
ATOM 2511 O O . GLY A 1 326 ? -9.071 2.446 -13.444 1.00 76.88 326 GLY A O 1
ATOM 2512 N N . PRO A 1 327 ? -8.642 4.629 -13.509 1.00 82.56 327 PRO A N 1
ATOM 2513 C CA . PRO A 1 327 ? -9.078 4.755 -14.904 1.00 82.56 327 PRO A CA 1
ATOM 2514 C C . PRO A 1 327 ? -8.226 3.874 -15.832 1.00 82.56 327 PRO A C 1
ATOM 2516 O O . PRO A 1 327 ? -7.090 3.559 -15.494 1.00 82.56 327 PRO A O 1
ATOM 2519 N N . SER A 1 328 ? -8.726 3.553 -17.031 1.00 83.06 328 SER A N 1
ATOM 2520 C CA . SER A 1 328 ? -8.007 2.739 -18.034 1.00 83.06 328 SER A CA 1
ATOM 2521 C C . SER A 1 328 ? -6.632 3.297 -18.430 1.00 83.06 328 SER A C 1
ATOM 2523 O O . SER A 1 328 ? -5.772 2.565 -18.914 1.00 83.06 328 SER A O 1
ATOM 2525 N N . THR A 1 329 ? -6.404 4.588 -18.184 1.00 86.56 329 THR A N 1
ATOM 2526 C CA . THR A 1 329 ? -5.122 5.279 -18.365 1.00 86.56 329 THR A CA 1
ATOM 2527 C C . THR A 1 329 ? -4.083 4.960 -17.289 1.00 86.56 329 THR A C 1
ATOM 2529 O O . THR A 1 329 ? -2.917 5.329 -17.424 1.00 86.56 329 THR A O 1
ATOM 2532 N N . LYS A 1 330 ? -4.477 4.292 -16.201 1.00 90.25 330 LYS A N 1
ATOM 2533 C CA . LYS A 1 330 ? -3.581 3.868 -15.130 1.00 90.25 330 LYS A CA 1
ATOM 2534 C C . LYS A 1 330 ? -3.425 2.359 -15.126 1.00 90.25 330 LYS A C 1
ATOM 2536 O O . LYS A 1 330 ? -4.399 1.618 -15.069 1.00 90.25 330 LYS A O 1
ATOM 2541 N N . LYS A 1 331 ? -2.173 1.918 -15.123 1.00 92.31 331 LYS A N 1
ATOM 2542 C CA . LYS A 1 331 ? -1.785 0.517 -14.975 1.00 92.31 331 LYS A CA 1
ATOM 2543 C C . LYS A 1 331 ? -1.257 0.287 -13.568 1.00 92.31 331 LYS A C 1
ATOM 2545 O O . LYS A 1 331 ? -0.497 1.113 -13.061 1.00 92.31 331 LYS A O 1
ATOM 2550 N N . TYR A 1 332 ? -1.646 -0.822 -12.950 1.00 94.25 332 TYR A N 1
ATOM 2551 C CA . TYR A 1 332 ? -1.183 -1.219 -11.622 1.00 94.25 332 TYR A CA 1
ATOM 2552 C C . TYR A 1 332 ? -0.456 -2.552 -11.726 1.00 94.25 332 TYR A C 1
ATOM 2554 O O . TYR A 1 332 ? -0.960 -3.493 -12.329 1.00 94.25 332 TYR A O 1
ATOM 2562 N N . ILE A 1 333 ? 0.733 -2.621 -11.141 1.00 95.31 333 ILE A N 1
ATOM 2563 C CA . ILE A 1 333 ? 1.592 -3.795 -11.176 1.00 95.31 333 ILE A CA 1
ATOM 2564 C C . ILE A 1 333 ? 1.958 -4.130 -9.739 1.00 95.31 333 ILE A C 1
ATOM 2566 O O . ILE A 1 333 ? 2.586 -3.335 -9.036 1.00 95.31 333 ILE A O 1
ATOM 2570 N N . SER A 1 334 ? 1.539 -5.310 -9.300 1.00 95.19 334 SER A N 1
ATOM 2571 C CA . SER A 1 334 ? 1.918 -5.874 -8.013 1.00 95.19 334 SER A CA 1
ATOM 2572 C C . SER A 1 334 ? 3.286 -6.533 -8.152 1.00 95.19 334 SER A C 1
ATOM 2574 O O . SER A 1 334 ? 3.425 -7.480 -8.920 1.00 95.19 334 SER A O 1
ATOM 2576 N N . VAL A 1 335 ? 4.288 -6.042 -7.427 1.00 95.56 335 VAL A N 1
ATOM 2577 C CA . VAL A 1 335 ? 5.683 -6.501 -7.495 1.00 95.56 335 VAL A CA 1
ATOM 2578 C C . VAL A 1 335 ? 6.064 -7.202 -6.196 1.00 95.56 335 VAL A C 1
ATOM 2580 O O . VAL A 1 335 ? 5.731 -6.720 -5.115 1.00 95.56 335 VAL A O 1
ATOM 2583 N N . TYR A 1 336 ? 6.754 -8.335 -6.302 1.00 94.69 336 TYR A N 1
ATOM 2584 C CA . TYR A 1 336 ? 7.316 -9.069 -5.171 1.00 94.69 336 TYR A CA 1
ATOM 2585 C C . TYR A 1 336 ? 8.394 -8.253 -4.448 1.00 94.69 336 TYR A C 1
ATOM 2587 O O . TYR A 1 336 ? 9.255 -7.633 -5.071 1.00 94.69 336 TYR A O 1
ATOM 2595 N N . GLU A 1 337 ? 8.348 -8.278 -3.121 1.00 92.31 337 GLU A N 1
ATOM 2596 C CA . GLU A 1 337 ? 9.327 -7.662 -2.237 1.00 92.31 337 GLU A CA 1
ATOM 2597 C C . GLU A 1 337 ? 9.608 -8.625 -1.082 1.00 92.31 337 GLU A C 1
ATOM 2599 O O . GLU A 1 337 ? 8.743 -8.884 -0.247 1.00 92.31 337 GLU A O 1
ATOM 2604 N N . SER A 1 338 ? 10.834 -9.140 -1.016 1.00 86.31 338 SER A N 1
ATOM 2605 C CA . SER A 1 338 ? 11.230 -10.084 0.032 1.00 86.31 338 SER A CA 1
ATOM 2606 C C . SER A 1 338 ? 11.359 -9.420 1.405 1.00 86.31 338 SER A C 1
ATOM 2608 O O . SER A 1 338 ? 11.233 -10.088 2.432 1.00 86.31 338 SER A O 1
ATOM 2610 N N . LYS A 1 339 ? 11.598 -8.103 1.454 1.00 85.19 339 LYS A N 1
ATOM 2611 C CA . LYS A 1 339 ? 11.738 -7.347 2.700 1.00 85.19 339 LYS A CA 1
ATOM 2612 C C . LYS A 1 339 ? 10.404 -6.747 3.117 1.00 85.19 339 LYS A C 1
ATOM 2614 O O . LYS A 1 339 ? 9.924 -5.771 2.538 1.00 85.19 339 LYS A O 1
ATOM 2619 N N . VAL A 1 340 ? 9.839 -7.273 4.198 1.00 80.94 340 VAL A N 1
ATOM 2620 C CA . VAL A 1 340 ? 8.640 -6.691 4.807 1.00 80.94 340 VAL A CA 1
ATOM 2621 C C . VAL A 1 340 ? 8.969 -5.298 5.353 1.00 80.94 340 VAL A C 1
ATOM 2623 O O . VAL A 1 340 ? 9.845 -5.122 6.199 1.00 80.94 340 VAL A O 1
ATOM 2626 N N . SER A 1 341 ? 8.261 -4.294 4.849 1.00 82.31 341 SER A N 1
ATOM 2627 C CA . SER A 1 341 ? 8.355 -2.891 5.254 1.00 82.31 341 SER A CA 1
ATOM 2628 C C . SER A 1 341 ? 6.952 -2.307 5.430 1.00 82.31 341 SER A C 1
ATOM 2630 O O . SER A 1 341 ? 5.957 -2.975 5.147 1.00 82.31 341 SER A O 1
ATOM 2632 N N . TYR A 1 342 ? 6.849 -1.044 5.857 1.00 78.38 342 TYR A N 1
ATOM 2633 C CA . TYR A 1 342 ? 5.550 -0.372 6.010 1.00 78.38 342 TYR A CA 1
ATOM 2634 C C . TYR A 1 342 ? 4.695 -0.405 4.727 1.00 78.38 342 TYR A C 1
ATOM 2636 O O . TYR A 1 342 ? 3.480 -0.536 4.820 1.00 78.38 342 TYR A O 1
ATOM 2644 N N . TYR A 1 343 ? 5.325 -0.353 3.547 1.00 77.50 343 TYR A N 1
ATOM 2645 C CA . TYR A 1 343 ? 4.650 -0.376 2.242 1.00 77.50 343 TYR A CA 1
ATOM 2646 C C . TYR A 1 343 ? 4.643 -1.759 1.569 1.00 77.50 343 TYR A C 1
ATOM 2648 O O . TYR A 1 343 ? 4.201 -1.871 0.432 1.00 77.50 343 TYR A O 1
ATOM 2656 N N . SER A 1 344 ? 5.190 -2.785 2.231 1.00 84.50 344 SER A N 1
ATOM 2657 C CA . SER A 1 344 ? 5.295 -4.163 1.726 1.00 84.50 344 SER A CA 1
ATOM 2658 C C . SER A 1 344 ? 4.921 -5.190 2.794 1.00 84.50 344 SER A C 1
ATOM 2660 O O . SER A 1 344 ? 5.555 -6.236 2.928 1.00 84.50 344 SER A O 1
ATOM 2662 N N . ARG A 1 345 ? 3.885 -4.884 3.586 1.00 86.44 345 ARG A N 1
ATOM 2663 C CA . ARG A 1 345 ? 3.441 -5.703 4.731 1.00 86.44 345 ARG A CA 1
ATOM 2664 C C . ARG A 1 345 ? 3.131 -7.152 4.351 1.00 86.44 345 ARG A C 1
ATOM 2666 O O . ARG A 1 345 ? 3.327 -8.044 5.164 1.00 86.44 345 ARG A O 1
ATOM 2673 N N . LEU A 1 346 ? 2.674 -7.367 3.118 1.00 90.50 346 LEU A N 1
ATOM 2674 C CA . LEU A 1 346 ? 2.315 -8.676 2.567 1.00 90.50 346 LEU A CA 1
ATOM 2675 C C . LEU A 1 346 ? 3.361 -9.197 1.561 1.00 90.50 346 LEU A C 1
ATOM 2677 O O . LEU A 1 346 ? 3.030 -9.970 0.667 1.00 90.50 346 LEU A O 1
ATOM 2681 N N . GLY A 1 347 ? 4.614 -8.733 1.662 1.00 91.31 347 GLY A N 1
ATOM 2682 C CA . GLY A 1 347 ? 5.714 -9.155 0.782 1.00 91.31 347 GLY A CA 1
ATOM 2683 C C . GLY A 1 347 ? 5.569 -8.681 -0.668 1.00 91.31 347 GLY A C 1
ATOM 2684 O O . GLY A 1 347 ? 6.134 -9.270 -1.590 1.00 91.31 347 GLY A O 1
ATOM 2685 N N . ARG A 1 348 ? 4.752 -7.646 -0.895 1.00 93.44 348 ARG A N 1
ATOM 2686 C CA . ARG A 1 348 ? 4.478 -7.074 -2.216 1.00 93.44 348 ARG A CA 1
ATOM 2687 C C . ARG A 1 348 ? 4.256 -5.572 -2.139 1.00 93.44 348 ARG A C 1
ATOM 2689 O O . ARG A 1 348 ? 3.862 -5.062 -1.099 1.00 93.44 348 ARG A O 1
ATOM 2696 N N . VAL A 1 349 ? 4.495 -4.883 -3.251 1.00 94.38 349 VAL A N 1
ATOM 2697 C CA . VAL A 1 349 ? 4.268 -3.440 -3.418 1.00 94.38 349 VAL A CA 1
ATOM 2698 C C . VAL A 1 349 ? 3.514 -3.204 -4.718 1.00 94.38 349 VAL A C 1
ATOM 2700 O O . VAL A 1 349 ? 3.837 -3.811 -5.738 1.00 94.38 349 VAL A O 1
ATOM 2703 N N . ILE A 1 350 ? 2.533 -2.302 -4.712 1.00 94.00 350 ILE A N 1
ATOM 2704 C CA . ILE A 1 350 ? 1.851 -1.882 -5.940 1.00 94.00 350 ILE A CA 1
ATOM 2705 C C . ILE A 1 350 ? 2.558 -0.662 -6.531 1.00 94.00 350 ILE A C 1
ATOM 2707 O O . ILE A 1 350 ? 2.526 0.435 -5.967 1.00 94.00 350 ILE A O 1
ATOM 2711 N N . ALA A 1 351 ? 3.164 -0.845 -7.700 1.00 94.56 351 ALA A N 1
ATOM 2712 C CA . ALA A 1 351 ? 3.622 0.244 -8.549 1.00 94.56 351 ALA A CA 1
ATOM 2713 C C . ALA A 1 351 ? 2.511 0.624 -9.536 1.00 94.56 351 ALA A C 1
ATOM 2715 O O . ALA A 1 351 ? 1.826 -0.240 -10.081 1.00 94.56 351 ALA A O 1
ATOM 2716 N N . SER A 1 352 ? 2.330 1.918 -9.784 1.00 93.19 352 SER A N 1
ATOM 2717 C CA . SER A 1 352 ? 1.340 2.418 -10.739 1.00 93.19 352 SER A CA 1
ATOM 2718 C C . SER A 1 352 ? 1.985 3.288 -11.811 1.00 93.19 352 SER A C 1
ATOM 2720 O O . SER A 1 352 ? 2.804 4.156 -11.491 1.00 93.19 352 SER A O 1
ATOM 2722 N N . TYR A 1 353 ? 1.564 3.094 -13.055 1.00 92.12 353 TYR A N 1
ATOM 2723 C CA . TYR A 1 353 ? 1.963 3.882 -14.215 1.00 92.12 353 TYR A CA 1
ATOM 2724 C C . TYR A 1 353 ? 0.760 4.654 -14.759 1.00 92.12 353 TYR A C 1
ATOM 2726 O O . TYR A 1 353 ? -0.316 4.084 -14.920 1.00 92.12 353 TYR A O 1
ATOM 2734 N N . ASP A 1 354 ? 0.933 5.948 -15.019 1.00 90.50 354 ASP A N 1
ATOM 2735 C CA . ASP A 1 354 ? -0.068 6.806 -15.656 1.00 90.50 354 ASP A CA 1
ATOM 2736 C C . ASP A 1 354 ? 0.371 7.100 -17.093 1.00 90.50 354 ASP A C 1
ATOM 2738 O O . ASP A 1 354 ? 1.335 7.845 -17.302 1.00 90.50 354 ASP A O 1
ATOM 2742 N N . SER A 1 355 ? -0.334 6.520 -18.069 1.00 88.31 355 SER A N 1
ATOM 2743 C CA . SER A 1 355 ? 0.001 6.649 -19.490 1.00 88.31 355 SER A CA 1
ATOM 2744 C C . SER A 1 355 ? -0.249 8.054 -20.037 1.00 88.31 355 SER A C 1
ATOM 2746 O O . SER A 1 355 ? 0.418 8.462 -20.980 1.00 88.31 355 SER A O 1
ATOM 2748 N N . THR A 1 356 ? -1.149 8.835 -19.427 1.00 87.19 356 THR A N 1
ATOM 2749 C CA . THR A 1 356 ? -1.445 10.201 -19.898 1.00 87.19 356 THR A CA 1
ATOM 2750 C C . THR A 1 356 ? -0.334 11.180 -19.566 1.00 87.19 356 THR A C 1
ATOM 2752 O O . THR A 1 356 ? -0.045 12.086 -20.341 1.00 87.19 356 THR A O 1
ATOM 2755 N N . ARG A 1 357 ? 0.295 11.008 -18.400 1.00 85.25 357 ARG A N 1
ATOM 2756 C CA . ARG A 1 357 ? 1.372 11.890 -17.925 1.00 85.25 357 ARG A CA 1
ATOM 2757 C C . ARG A 1 357 ? 2.754 11.286 -18.120 1.00 85.25 357 ARG A C 1
ATOM 2759 O O . ARG A 1 357 ? 3.743 11.943 -17.813 1.00 85.25 357 ARG A O 1
ATOM 2766 N N . ASN A 1 358 ? 2.816 10.030 -18.559 1.00 86.50 358 ASN A N 1
ATOM 2767 C CA . ASN A 1 358 ? 4.023 9.216 -18.568 1.00 86.50 358 ASN A CA 1
ATOM 2768 C C . ASN A 1 358 ? 4.749 9.228 -17.204 1.00 86.50 358 ASN A C 1
ATOM 2770 O O . ASN A 1 358 ? 5.970 9.362 -17.116 1.00 86.50 358 ASN A O 1
ATOM 2774 N N . THR A 1 359 ? 3.986 9.135 -16.108 1.00 88.38 359 THR A N 1
ATOM 2775 C CA . THR A 1 359 ? 4.531 9.211 -14.742 1.00 88.38 359 THR A CA 1
ATOM 2776 C C . THR A 1 359 ? 4.414 7.890 -14.007 1.00 88.38 359 THR A C 1
ATOM 2778 O O . THR A 1 359 ? 3.398 7.202 -14.091 1.00 88.38 359 THR A O 1
ATOM 2781 N N . TRP A 1 360 ? 5.433 7.591 -13.208 1.00 90.44 360 TRP A N 1
ATOM 2782 C CA . TRP A 1 360 ? 5.480 6.427 -12.334 1.00 90.44 360 TRP A CA 1
ATOM 2783 C C . TRP A 1 360 ? 5.277 6.833 -10.880 1.00 90.44 360 TRP A C 1
ATOM 2785 O O . TRP A 1 360 ? 5.853 7.813 -10.409 1.00 90.44 360 TRP A O 1
ATOM 2795 N N . HIS A 1 361 ? 4.496 6.041 -10.156 1.00 90.25 361 HIS A N 1
ATOM 2796 C CA . HIS A 1 361 ? 4.308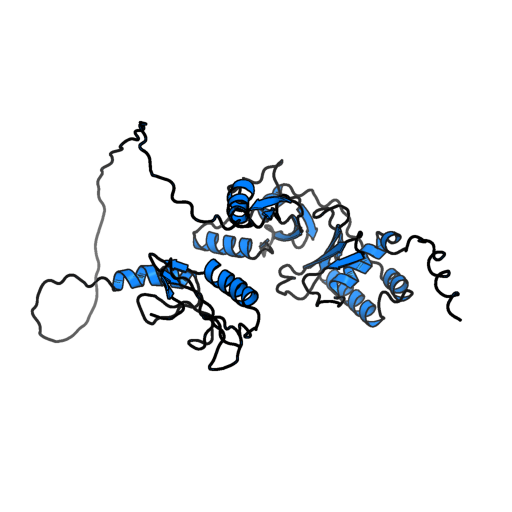 6.190 -8.722 1.00 90.25 361 HIS A CA 1
ATOM 2797 C C . HIS A 1 361 ? 4.510 4.844 -8.032 1.00 90.25 361 HIS A C 1
ATOM 2799 O O . HIS A 1 361 ? 3.979 3.821 -8.457 1.00 90.25 361 HIS A O 1
ATOM 2805 N N . CYS A 1 362 ? 5.283 4.856 -6.952 1.00 91.69 362 CYS A N 1
ATOM 2806 C CA . CY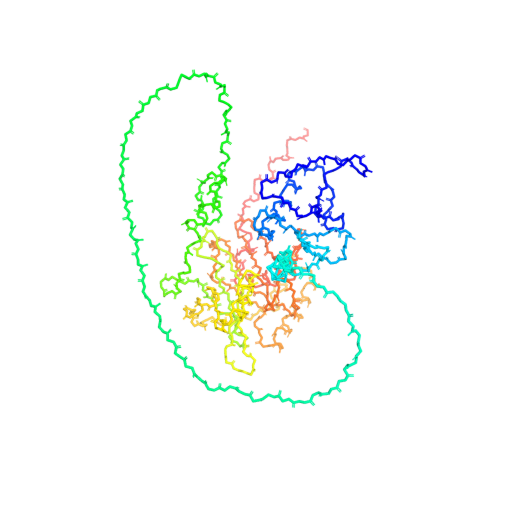S A 1 362 ? 5.481 3.707 -6.085 1.00 91.69 362 CYS A CA 1
ATOM 2807 C C . CYS A 1 362 ? 5.566 4.207 -4.637 1.00 91.69 362 CYS A C 1
ATOM 2809 O O . CYS A 1 362 ? 6.306 5.167 -4.407 1.00 91.69 362 CYS A O 1
ATOM 2811 N N . PRO A 1 363 ? 4.871 3.583 -3.669 1.00 87.56 363 PRO A N 1
ATOM 2812 C CA . PRO A 1 363 ? 4.858 4.043 -2.278 1.00 87.56 363 PRO A CA 1
ATOM 2813 C C . PRO A 1 363 ? 6.246 4.157 -1.627 1.00 87.56 363 PRO A C 1
ATOM 2815 O O . PRO A 1 363 ? 6.455 4.999 -0.761 1.00 87.56 363 PRO A O 1
ATOM 2818 N N . CYS A 1 364 ? 7.213 3.341 -2.058 1.00 86.69 364 CYS A N 1
ATOM 2819 C CA . CYS A 1 364 ? 8.579 3.369 -1.528 1.00 86.69 364 CYS A CA 1
ATOM 2820 C C . CYS A 1 364 ? 9.504 4.401 -2.207 1.00 86.69 364 CYS A C 1
ATOM 2822 O O . CYS A 1 364 ? 10.630 4.611 -1.749 1.00 86.69 364 CYS A O 1
ATOM 2824 N N . ALA A 1 365 ? 9.088 5.001 -3.328 1.00 81.50 365 ALA A N 1
ATOM 2825 C CA . ALA A 1 365 ? 9.970 5.838 -4.131 1.00 81.50 365 ALA A CA 1
ATOM 2826 C C . ALA A 1 365 ? 10.176 7.212 -3.480 1.00 81.50 365 ALA A C 1
ATOM 2828 O O . ALA A 1 365 ? 9.226 7.892 -3.089 1.00 81.50 365 ALA A O 1
ATOM 2829 N N . LYS A 1 366 ? 11.436 7.654 -3.410 1.00 77.06 366 LYS A N 1
ATOM 2830 C CA . LYS A 1 366 ? 11.770 9.033 -3.033 1.00 77.06 366 LYS A CA 1
ATOM 2831 C C . LYS A 1 366 ? 11.362 9.998 -4.160 1.00 77.06 366 LYS A C 1
ATOM 2833 O O . LYS A 1 366 ? 11.347 9.595 -5.326 1.00 77.06 366 LYS A O 1
ATOM 2838 N N . PRO A 1 367 ? 11.085 11.281 -3.856 1.00 67.75 367 PRO A N 1
ATOM 2839 C CA . PRO A 1 367 ? 10.807 12.276 -4.887 1.00 67.75 367 PRO A CA 1
ATOM 2840 C C . PRO A 1 367 ? 11.919 12.303 -5.948 1.00 67.75 367 PRO A C 1
ATOM 2842 O O . PRO A 1 367 ? 13.086 12.470 -5.602 1.00 67.75 367 PRO A O 1
ATOM 2845 N N . ARG A 1 368 ? 11.542 12.159 -7.228 1.00 65.25 368 ARG A N 1
ATOM 2846 C CA . ARG A 1 368 ? 12.429 12.188 -8.415 1.00 65.25 368 ARG A CA 1
ATOM 2847 C C . ARG A 1 368 ? 13.430 11.024 -8.557 1.00 65.25 368 ARG A C 1
ATOM 2849 O O . ARG A 1 368 ? 14.351 11.136 -9.355 1.00 65.25 368 ARG A O 1
ATOM 2856 N N . GLY A 1 369 ? 13.245 9.912 -7.842 1.00 72.50 369 GLY A N 1
ATOM 2857 C CA . GLY A 1 369 ? 14.047 8.693 -8.020 1.00 72.50 369 GLY A CA 1
ATOM 2858 C C . GLY A 1 369 ? 13.226 7.511 -8.538 1.00 72.50 369 GLY A C 1
ATOM 2859 O O . GLY A 1 369 ? 12.054 7.365 -8.187 1.00 72.50 369 GLY A O 1
ATOM 2860 N N . SER A 1 370 ? 13.850 6.643 -9.338 1.00 82.44 370 SER A N 1
ATOM 2861 C CA . SER A 1 370 ? 13.318 5.308 -9.612 1.00 82.44 370 SER A CA 1
ATOM 2862 C C . SER A 1 370 ? 13.668 4.364 -8.460 1.00 82.44 370 SER A C 1
ATOM 2864 O O . SER A 1 370 ? 14.755 4.421 -7.889 1.00 82.44 370 SER A O 1
ATOM 2866 N N . CYS A 1 371 ? 12.725 3.504 -8.085 1.00 90.56 371 CYS A N 1
ATOM 2867 C CA . CYS A 1 371 ? 12.978 2.404 -7.159 1.00 90.56 371 CYS A CA 1
ATOM 2868 C C . CYS A 1 371 ? 13.009 1.071 -7.913 1.00 90.56 371 CYS A C 1
ATOM 2870 O O . CYS A 1 371 ? 12.527 0.976 -9.045 1.00 90.56 371 CYS A O 1
ATOM 2872 N N . LEU A 1 372 ? 13.514 0.025 -7.254 1.00 90.81 372 LEU A N 1
ATOM 2873 C CA . LEU A 1 372 ? 13.525 -1.332 -7.799 1.00 90.81 372 LEU A CA 1
ATOM 2874 C C . LEU A 1 372 ? 12.124 -1.789 -8.242 1.00 90.81 372 LEU A C 1
ATOM 2876 O O . LEU A 1 372 ? 11.985 -2.325 -9.337 1.00 90.81 372 LEU A O 1
ATOM 2880 N N . HIS A 1 373 ? 11.073 -1.501 -7.461 1.00 93.12 373 HIS A N 1
ATOM 2881 C CA . HIS A 1 373 ? 9.696 -1.874 -7.822 1.00 93.12 373 HIS A CA 1
ATOM 2882 C C . HIS A 1 373 ? 9.216 -1.193 -9.102 1.00 93.12 373 HIS A C 1
ATOM 2884 O O . HIS A 1 373 ? 8.566 -1.832 -9.922 1.00 93.12 373 HIS A O 1
ATOM 2890 N N . GLN A 1 374 ? 9.565 0.082 -9.317 1.00 92.44 374 GLN A N 1
ATOM 2891 C CA . GLN A 1 374 ? 9.262 0.757 -10.581 1.00 92.44 374 GLN A CA 1
ATOM 2892 C C . GLN A 1 374 ? 10.024 0.129 -11.745 1.00 92.44 374 GLN A C 1
ATOM 2894 O O . GLN A 1 374 ? 9.479 0.041 -12.837 1.00 92.44 374 GLN A O 1
ATOM 2899 N N . ASN A 1 375 ? 11.268 -0.300 -11.534 1.00 91.50 375 ASN A N 1
ATOM 2900 C CA . ASN A 1 375 ? 12.072 -0.911 -12.589 1.00 91.50 375 ASN A CA 1
ATOM 2901 C C . ASN A 1 375 ? 11.519 -2.288 -12.984 1.00 91.50 375 ASN A C 1
ATOM 2903 O O . ASN A 1 375 ? 11.318 -2.539 -14.167 1.00 91.50 375 ASN A O 1
ATOM 2907 N N . ILE A 1 376 ? 11.154 -3.129 -12.014 1.00 94.19 376 ILE A N 1
ATOM 2908 C CA . ILE A 1 376 ? 10.496 -4.416 -12.287 1.00 94.19 376 ILE A CA 1
ATOM 2909 C C . ILE A 1 376 ? 9.131 -4.200 -12.955 1.00 94.19 376 ILE A C 1
ATOM 2911 O O . ILE A 1 376 ? 8.799 -4.882 -13.919 1.00 94.19 376 ILE A O 1
ATOM 2915 N N . ALA A 1 377 ? 8.348 -3.218 -12.502 1.00 94.12 377 ALA A N 1
ATOM 2916 C CA . ALA A 1 377 ? 7.067 -2.901 -13.128 1.00 94.12 377 ALA A CA 1
ATOM 2917 C C . ALA A 1 377 ? 7.222 -2.353 -14.560 1.00 94.12 377 ALA A C 1
ATOM 2919 O O . ALA A 1 377 ? 6.411 -2.671 -15.427 1.00 94.12 377 ALA A O 1
ATOM 2920 N N . ARG A 1 378 ? 8.274 -1.569 -14.833 1.00 91.81 378 ARG A N 1
ATOM 2921 C CA . ARG A 1 378 ? 8.647 -1.144 -16.192 1.00 91.81 378 ARG A CA 1
ATOM 2922 C C . ARG A 1 378 ? 9.017 -2.334 -17.058 1.00 91.81 378 ARG A C 1
ATOM 2924 O O . ARG A 1 378 ? 8.523 -2.401 -18.170 1.00 91.81 378 ARG A O 1
ATOM 2931 N N . TRP A 1 379 ? 9.833 -3.258 -16.555 1.00 92.75 379 TRP A N 1
ATOM 2932 C CA . TRP A 1 379 ? 10.187 -4.488 -17.267 1.00 92.75 379 TRP A CA 1
ATOM 2933 C C . TRP A 1 379 ? 8.940 -5.302 -17.625 1.00 92.75 379 TRP A C 1
ATOM 2935 O O . TRP A 1 379 ? 8.763 -5.676 -18.782 1.00 92.75 379 TRP A O 1
ATOM 2945 N N . HIS A 1 380 ? 8.017 -5.458 -16.674 1.00 94.50 380 HIS A N 1
ATOM 2946 C CA . HIS A 1 380 ? 6.737 -6.122 -16.907 1.00 94.50 380 HIS A CA 1
ATOM 2947 C C . HIS A 1 380 ? 5.918 -5.449 -18.015 1.00 94.50 380 HIS A C 1
ATOM 2949 O O . HIS A 1 380 ? 5.495 -6.102 -18.968 1.00 94.50 380 HIS A O 1
ATOM 2955 N N . LEU A 1 381 ? 5.712 -4.131 -17.915 1.00 92.00 381 LEU A N 1
ATOM 2956 C CA . LEU A 1 381 ? 4.955 -3.397 -18.928 1.00 92.00 381 LEU A CA 1
ATOM 2957 C C . LEU A 1 381 ? 5.674 -3.355 -20.272 1.00 92.00 381 LEU A C 1
ATOM 2959 O O . LEU A 1 381 ? 5.005 -3.375 -21.294 1.00 92.00 381 LEU A O 1
ATOM 2963 N N . PHE A 1 382 ? 7.001 -3.290 -20.298 1.00 90.25 382 PHE A N 1
ATOM 2964 C CA . PHE A 1 382 ? 7.751 -3.284 -21.545 1.00 90.25 382 PHE A CA 1
ATOM 2965 C C . PHE A 1 382 ? 7.604 -4.625 -22.259 1.00 90.25 382 PHE A C 1
ATOM 2967 O O . PHE A 1 382 ? 7.395 -4.638 -23.461 1.00 90.25 382 PHE A O 1
ATOM 2974 N N . GLN A 1 383 ? 7.620 -5.750 -21.542 1.00 92.06 383 GLN A N 1
ATOM 2975 C CA . GLN A 1 383 ? 7.422 -7.061 -22.159 1.00 92.06 383 GLN A CA 1
ATOM 2976 C C . GLN A 1 383 ? 6.017 -7.231 -22.760 1.00 92.06 383 GLN A C 1
ATOM 2978 O O . GLN A 1 383 ? 5.890 -7.759 -23.862 1.00 92.06 383 GLN A O 1
ATOM 2983 N N . LEU A 1 384 ? 4.971 -6.784 -22.057 1.00 90.56 384 LEU A N 1
ATOM 2984 C CA . LEU A 1 384 ? 3.577 -7.000 -22.474 1.00 90.56 384 LEU A CA 1
ATOM 2985 C C . LEU A 1 384 ? 3.004 -5.890 -23.358 1.00 90.56 384 LEU A C 1
ATOM 2987 O O . LEU A 1 384 ? 2.133 -6.137 -24.186 1.00 90.56 384 LEU A O 1
ATOM 2991 N N . HIS A 1 385 ? 3.474 -4.662 -23.167 1.00 88.12 385 HIS A N 1
ATOM 2992 C CA . HIS A 1 385 ? 2.930 -3.456 -23.782 1.00 88.12 385 HIS A CA 1
ATOM 2993 C C . HIS A 1 385 ? 4.053 -2.582 -24.352 1.00 88.12 385 HIS A C 1
ATOM 2995 O O . HIS A 1 385 ? 4.127 -1.386 -24.052 1.00 88.12 385 HIS A O 1
ATOM 3001 N N . LYS A 1 386 ? 4.929 -3.163 -25.190 1.00 83.81 386 LYS A N 1
ATOM 3002 C CA . LYS A 1 386 ? 6.043 -2.456 -25.865 1.00 83.81 386 LYS A CA 1
ATOM 3003 C C . LYS A 1 386 ? 5.600 -1.126 -26.490 1.00 83.81 386 LYS A C 1
ATOM 3005 O O . LYS A 1 386 ? 6.314 -0.132 -26.391 1.00 83.81 386 LYS A O 1
ATOM 3010 N N . GLN A 1 387 ? 4.391 -1.072 -27.049 1.00 83.19 387 GLN A N 1
ATOM 3011 C CA . GLN A 1 387 ? 3.781 0.111 -27.663 1.00 83.19 387 GLN A CA 1
ATOM 3012 C C . GLN A 1 387 ? 3.641 1.320 -26.726 1.00 83.19 387 GLN A C 1
ATOM 3014 O O . GLN A 1 387 ? 3.589 2.444 -27.207 1.00 83.19 387 GLN A O 1
ATOM 3019 N N . LEU A 1 388 ? 3.604 1.123 -25.402 1.00 81.25 388 LEU A N 1
ATOM 3020 C CA . LEU A 1 388 ? 3.581 2.231 -24.436 1.00 81.25 388 LEU A CA 1
ATOM 3021 C C . LEU A 1 388 ? 4.935 2.948 -24.329 1.00 81.25 388 LEU A C 1
ATOM 3023 O O . LEU A 1 388 ? 4.998 4.061 -23.814 1.00 81.25 388 LEU A O 1
ATOM 3027 N N . PHE A 1 389 ? 6.009 2.305 -24.791 1.00 75.44 389 PHE A N 1
ATOM 3028 C CA . PHE A 1 389 ? 7.383 2.801 -24.715 1.00 75.44 389 PHE A CA 1
ATOM 3029 C C . PHE A 1 389 ? 7.941 3.219 -26.075 1.00 75.44 389 PHE A C 1
ATOM 3031 O O . PHE A 1 389 ? 8.963 3.899 -26.133 1.00 75.44 389 PHE A O 1
ATOM 3038 N N . VAL A 1 390 ? 7.263 2.853 -27.164 1.00 67.75 390 VAL A N 1
ATOM 3039 C CA . VAL A 1 390 ? 7.537 3.404 -28.488 1.00 67.75 390 VAL A CA 1
ATOM 3040 C C . VAL A 1 390 ? 6.922 4.798 -28.522 1.00 67.75 390 VAL A C 1
ATOM 3042 O O . VAL A 1 390 ? 5.703 4.955 -28.503 1.00 67.75 390 VAL A O 1
ATOM 3045 N N . SER A 1 391 ? 7.758 5.832 -28.544 1.00 53.25 391 SER A N 1
ATOM 3046 C CA . SER A 1 391 ? 7.296 7.176 -28.865 1.00 53.25 391 SER A CA 1
ATOM 3047 C C . SER A 1 391 ? 6.623 7.132 -30.237 1.00 53.25 391 SER A C 1
ATOM 3049 O O . SER A 1 391 ? 7.273 6.835 -31.238 1.00 53.25 391 SER A O 1
ATOM 3051 N N . LEU A 1 392 ? 5.320 7.432 -30.299 1.00 36.22 392 LEU A N 1
ATOM 3052 C CA . LEU A 1 392 ? 4.698 7.816 -31.566 1.00 36.22 392 LEU A CA 1
ATOM 3053 C C . LEU A 1 392 ? 5.572 8.926 -32.174 1.00 36.22 392 LEU A C 1
ATOM 3055 O O . LEU A 1 392 ? 5.996 9.816 -31.424 1.00 36.22 392 LEU A O 1
ATOM 3059 N N . PRO A 1 393 ? 5.883 8.886 -33.480 1.00 35.88 393 PRO A N 1
ATOM 3060 C CA . PRO A 1 393 ? 6.592 9.970 -34.135 1.00 35.88 393 PRO A CA 1
ATOM 3061 C C . PRO A 1 393 ? 5.676 11.195 -34.128 1.00 35.88 393 PRO A C 1
ATOM 3063 O O . PRO A 1 393 ? 4.890 11.414 -35.039 1.00 35.88 393 PRO A O 1
ATOM 3066 N N . VAL A 1 394 ? 5.729 11.972 -33.050 1.00 38.81 394 VAL A N 1
ATOM 3067 C CA . VAL A 1 394 ? 5.240 13.343 -33.049 1.00 38.81 394 VAL A CA 1
ATOM 3068 C C . VAL A 1 394 ? 6.301 14.132 -33.796 1.00 38.81 394 VAL A C 1
ATOM 3070 O O . VAL A 1 394 ? 7.457 14.181 -33.368 1.00 38.81 394 VAL A O 1
ATOM 3073 N N . ASP A 1 395 ? 5.902 14.645 -34.955 1.00 36.72 395 ASP A N 1
ATOM 3074 C CA . ASP A 1 395 ? 6.698 15.397 -35.915 1.00 36.72 395 ASP A CA 1
ATOM 3075 C C . ASP A 1 395 ? 7.807 16.231 -35.264 1.00 36.72 395 ASP A C 1
ATOM 3077 O O . ASP A 1 395 ? 7.580 17.303 -34.698 1.00 36.72 395 ASP A O 1
ATOM 3081 N N . ARG A 1 396 ? 9.057 15.787 -35.444 1.00 34.72 396 ARG A N 1
ATOM 3082 C CA . ARG A 1 396 ? 10.257 16.591 -35.154 1.00 34.72 396 ARG A CA 1
ATOM 3083 C C . ARG A 1 396 ? 10.432 17.771 -36.122 1.00 34.72 396 ARG A C 1
ATOM 3085 O O . ARG A 1 396 ? 11.487 18.392 -36.135 1.00 34.72 396 ARG A O 1
ATOM 3092 N N . HIS A 1 397 ? 9.413 18.109 -36.912 1.00 35.66 397 HIS A N 1
ATOM 3093 C CA . HIS A 1 397 ? 9.445 19.237 -37.839 1.00 35.66 397 HIS A CA 1
ATOM 3094 C C . HIS A 1 397 ? 9.031 20.580 -37.212 1.00 35.66 397 HIS A C 1
ATOM 3096 O O . HIS A 1 397 ? 9.272 21.619 -37.818 1.00 35.66 397 HIS A O 1
ATOM 3102 N N . ALA A 1 398 ? 8.488 20.604 -35.988 1.00 35.16 398 ALA A N 1
ATOM 3103 C CA . ALA A 1 398 ? 8.050 21.855 -35.352 1.00 35.16 398 ALA A CA 1
ATOM 3104 C C . ALA A 1 398 ? 9.083 22.512 -34.409 1.00 35.16 398 ALA A C 1
ATOM 3106 O O . ALA A 1 398 ? 8.825 23.595 -33.893 1.00 35.16 398 ALA A O 1
ATOM 3107 N N . GLN A 1 399 ? 10.252 21.899 -34.177 1.00 35.78 399 GLN A N 1
ATOM 3108 C CA . GLN A 1 399 ? 11.286 22.447 -33.276 1.00 35.78 399 GLN A CA 1
ATOM 3109 C C . GLN A 1 399 ? 12.561 22.942 -33.975 1.00 35.78 399 GLN A C 1
ATOM 3111 O O . GLN A 1 399 ? 13.454 23.432 -33.294 1.00 35.78 399 GLN A O 1
ATOM 3116 N N . CYS A 1 400 ? 12.638 22.897 -35.310 1.00 32.66 400 CYS A N 1
ATOM 3117 C CA . CYS A 1 400 ? 13.802 23.399 -36.059 1.00 32.66 400 CYS A CA 1
ATOM 3118 C C . CYS A 1 400 ? 13.605 24.785 -36.707 1.00 32.66 400 CYS A C 1
ATOM 3120 O O . CYS A 1 400 ? 14.570 25.357 -37.190 1.00 32.66 400 CYS A O 1
ATOM 3122 N N . LEU A 1 401 ? 12.403 25.376 -36.678 1.00 35.72 401 LEU A N 1
ATOM 3123 C CA . LEU A 1 401 ? 12.144 26.680 -37.324 1.00 35.72 401 LEU A CA 1
ATOM 3124 C C . LEU A 1 401 ? 12.175 27.896 -36.380 1.00 35.72 401 LEU A C 1
ATOM 3126 O O . LEU A 1 401 ? 11.879 29.007 -36.806 1.00 35.72 401 LEU A O 1
ATOM 3130 N N . ALA A 1 402 ? 12.553 27.727 -35.111 1.00 36.50 402 ALA A N 1
ATOM 3131 C CA . ALA A 1 402 ? 12.625 28.836 -34.150 1.00 36.50 402 ALA A CA 1
ATOM 3132 C C . ALA A 1 402 ? 14.060 29.303 -33.831 1.00 36.50 402 ALA A C 1
ATOM 3134 O O . ALA A 1 402 ? 14.243 30.072 -32.890 1.00 36.50 402 ALA A O 1
ATOM 3135 N N . GLN A 1 403 ? 15.075 28.849 -34.580 1.00 38.12 403 GLN A N 1
ATOM 3136 C CA . GLN A 1 403 ? 16.483 29.132 -34.262 1.00 38.12 403 GLN A CA 1
ATOM 3137 C C . GLN A 1 403 ? 17.309 29.774 -35.390 1.00 38.12 403 GLN A C 1
ATOM 3139 O O . GLN A 1 403 ? 18.503 29.970 -35.202 1.00 38.12 403 GLN A O 1
ATOM 3144 N N . GLU A 1 404 ? 16.690 30.191 -36.502 1.00 34.53 404 GLU A N 1
ATOM 3145 C CA . GLU A 1 404 ? 17.392 30.864 -37.618 1.00 34.53 404 GLU A CA 1
ATOM 3146 C C . GLU A 1 404 ? 17.047 32.354 -37.813 1.00 34.53 404 GLU A C 1
ATOM 3148 O O . GLU A 1 404 ? 17.436 32.955 -38.808 1.00 34.53 404 GLU A O 1
ATOM 3153 N N . HIS A 1 405 ? 16.397 33.012 -36.849 1.00 41.00 405 HIS A N 1
ATOM 3154 C CA . HIS A 1 405 ? 16.221 34.474 -36.880 1.00 41.00 405 HIS A CA 1
ATOM 3155 C C . HIS A 1 405 ? 16.717 35.137 -35.593 1.00 41.00 405 HIS A C 1
ATOM 3157 O O . HIS A 1 405 ? 15.947 35.713 -34.828 1.00 41.00 405 HIS A O 1
ATOM 3163 N N . ALA A 1 406 ? 18.024 35.037 -35.358 1.00 41.25 406 ALA A N 1
ATOM 3164 C CA . ALA A 1 406 ? 18.774 35.955 -34.504 1.00 41.25 406 ALA A CA 1
ATOM 3165 C C . ALA A 1 406 ? 20.265 35.886 -34.877 1.00 41.25 406 ALA A C 1
ATOM 3167 O O . ALA A 1 406 ? 21.069 35.298 -34.155 1.00 41.25 406 ALA A O 1
ATOM 3168 N N . CYS A 1 407 ? 20.611 36.463 -36.028 1.00 36.59 407 CYS A N 1
ATOM 3169 C CA . CYS A 1 407 ? 21.945 36.988 -36.300 1.00 36.59 407 CYS A CA 1
ATOM 3170 C C . CYS A 1 407 ? 21.798 38.437 -36.757 1.00 36.59 407 CYS A C 1
ATOM 3172 O O . CYS A 1 407 ? 20.835 38.702 -37.516 1.00 36.59 407 CYS A O 1
#

Radius of gyration: 31.17 Å; Cα contacts (8 Å, |Δi|>4): 508; chains: 1; bounding box: 71×72×107 Å

Secondary structure (DSSP, 8-state):
--TTEEETT------B-SSS-SSB--TTB-TTTS--BS-HHHHHHHHHHHHHHPEEETTEEEPPBBSTTSSS-BEE-SSSS-EESSHHHHHHHHHHHHHHHS--------------------------------------------------------------EEE-TTT--EEEHHHHHHHIIIIIS------BTTB---EEEEETTTTEEEEES-SSSS--EEEEEEE-SSSS-EEEES-HHHHHHHHHHHHTT-TT---HHHHHGGGPPP--PPPP---SHHHHHHHTTTSS-HHHHHHHHHHHHHHHHTTS-SEEEESSSS-TTEEEEEEE-SS--TT-TTSEEEEEEETTTTEEE-TTPPTT---HHHHHHHHHHHHH-GGGTS-----TTSSSSSSSS--

InterPro domains:
  IPR039598 HMG domain-containing protein 3 [PTHR17609] (202-392)

pLDDT: mean 76.81, std 21.41, range [25.88, 97.19]

Nearest PDB structures (foldseek):
  6fg9-assembly1_B  TM=4.894E-01  e=4.326E+00  Mus musculus
  2h2y-assembly2_B  TM=4.219E-01  e=7.807E+00  Plasmodium falciparum 3D7
  7vci-assembly1_L  TM=5.499E-01  e=9.886E+00  Xenopus laevis

Foldseek 3Di:
DDPQKDFPPDDDDWAQDPPPDRFTDQPQADCVVPPTHNDPVVSVVVVVVQQVPFDDDPRITWGWHHDPPDPATWTAAPQDRDTGRDPVVNVVVNVVSVVVPPDPPDDDDDDDDDDDDDDDDDDDDDDDDDDDDDDDDDDDDDDDDDDDDDDDDDDDDDPPPPQDWDAAPFARDTDGPVCNVVCCCVVPVPDPDQCDLVRAWAKEDQWVVQQKIWTWPGPGPQTAIFIWHAACDDPDGDGGGLDPVQVVVCVVCVVVVNPPDDDRRSSRCVNHDDHPDDQDDQDLVLVVVCVVVVVDDPVLSVVLVVLSVVCVVVVGRQKDWDPDHGDPQKIKMKGAACDCDSQCVPRIWIKMAGLVVRDIDTPPDDPPDDDSRNVNVCSVCCVVPVVSVPPDCPDPPPPPPPPPPDD

Mean predicted aligned error: 20.43 Å